Protein AF-A0A369KIK0-F1 (afdb_monomer_lite)

Sequence (502 aa):
MTINTVSIPFLTRTLTHNIELEVKSREEFASMTLRVSSTLQELWTRSKSCPERALFKHSKAMSTLLVFPKNIRIDLSTGKMTNGRLVLVMGHKILSIGFVPFVEEEGIELLQNNFRVIQFHHHRLDSILPIERKGVCEIGKSLFGCPFDAEIKRERGKAVLVNLSLLLLFDCKYSSLALLCYHGPIPPALAVPTLYIKPKSLPIQLEESSPFVEIPHLKDRQLGIMKIPCISYEGFKQKLHVSEIFKDSFVKGKGHLHRANCTSWEDNCLFVFPRDCSVSSQEPFKGGQLFFIQGPHQIEIGFIPERGKQKANREEVYSFHRSFLDSANVVNRFIPIDRCSRLSLGLSTKVCSSPGSGPHLSEVSLFLLSSSKTDFFGLFCKAGEYGLTSMDPLSPGEGCSTSNRLHAFRETEQEEPPKKKVRTEEESAGTSKAVRDEPCPFSAQFVSMRDHSYCSTRHLDTVQTGESTLLSCTSETEEERRAIAVRGLLGLAKQPSQDPSS

Structure (mmCIF, N/CA/C/O backbone):
data_AF-A0A369KIK0-F1
#
_entry.id   AF-A0A369KIK0-F1
#
loop_
_atom_site.group_PDB
_atom_site.id
_atom_site.type_symbol
_atom_site.label_atom_id
_atom_site.label_alt_id
_atom_site.label_comp_id
_atom_site.label_asym_id
_atom_site.label_entity_id
_atom_site.label_seq_id
_atom_site.pdbx_PDB_ins_code
_atom_site.Cartn_x
_atom_site.Cartn_y
_atom_site.Cartn_z
_atom_site.occupancy
_atom_site.B_iso_or_equiv
_atom_site.auth_seq_id
_atom_site.auth_comp_id
_atom_site.auth_asym_id
_atom_site.auth_atom_id
_atom_site.pdbx_PDB_model_num
ATOM 1 N N . MET A 1 1 ? -32.764 5.991 29.733 1.00 49.91 1 MET A N 1
ATOM 2 C CA . MET A 1 1 ? -32.579 4.848 28.808 1.00 49.91 1 MET A CA 1
ATOM 3 C C . MET A 1 1 ? -31.090 4.635 28.618 1.00 49.91 1 MET A C 1
ATOM 5 O O . MET A 1 1 ? -30.411 5.600 28.293 1.00 49.91 1 MET A O 1
ATOM 9 N N . THR A 1 2 ? -30.588 3.427 28.861 1.00 67.06 2 THR A N 1
ATOM 10 C CA . THR A 1 2 ? -29.176 3.071 28.663 1.00 67.06 2 THR A CA 1
ATOM 11 C C . THR A 1 2 ? -28.913 2.789 27.186 1.00 67.06 2 THR A C 1
ATOM 13 O O . THR A 1 2 ? -29.712 2.136 26.514 1.00 67.06 2 THR A O 1
ATOM 16 N N . ILE A 1 3 ? -27.825 3.341 26.656 1.00 79.31 3 ILE A N 1
ATOM 17 C CA . ILE A 1 3 ? -27.350 3.018 25.313 1.00 79.31 3 ILE A CA 1
ATOM 18 C C . ILE A 1 3 ? -26.517 1.747 25.434 1.00 79.31 3 ILE A C 1
ATOM 20 O O . ILE A 1 3 ? -25.510 1.756 26.133 1.00 79.31 3 ILE A O 1
ATOM 24 N N . ASN A 1 4 ? -26.951 0.673 24.775 1.00 87.25 4 ASN A N 1
ATOM 25 C CA . ASN A 1 4 ? -26.327 -0.644 24.921 1.00 87.25 4 ASN A CA 1
ATOM 26 C C . ASN A 1 4 ? -25.404 -0.998 23.747 1.00 87.25 4 ASN A C 1
ATOM 28 O O . ASN A 1 4 ? -24.482 -1.789 23.927 1.00 87.25 4 ASN A O 1
ATOM 32 N N . THR A 1 5 ? -25.636 -0.427 22.560 1.00 91.94 5 THR A N 1
ATOM 33 C CA . THR A 1 5 ? -24.780 -0.625 21.384 1.00 91.94 5 THR A CA 1
ATOM 34 C C . THR A 1 5 ? -24.610 0.658 20.578 1.00 91.94 5 THR A C 1
ATOM 36 O O . THR A 1 5 ? -25.446 1.561 20.652 1.00 91.94 5 THR A O 1
ATOM 39 N N . VAL A 1 6 ? -23.521 0.726 19.813 1.00 92.94 6 VAL A N 1
ATOM 40 C CA . VAL A 1 6 ? -23.244 1.750 18.802 1.00 92.94 6 VAL A CA 1
ATOM 41 C C . VAL A 1 6 ? -22.812 1.054 17.513 1.00 92.94 6 VAL A C 1
ATOM 43 O O . VAL A 1 6 ? -21.818 0.329 17.503 1.00 92.94 6 VAL A O 1
ATOM 46 N N . SER A 1 7 ? -23.519 1.319 16.417 1.00 91.56 7 SER A N 1
ATOM 47 C CA . SER A 1 7 ? -23.140 0.842 15.086 1.00 91.56 7 SER A CA 1
ATOM 48 C C . SER A 1 7 ? -21.945 1.634 14.564 1.00 91.56 7 SER A C 1
ATOM 50 O O . SER A 1 7 ? -22.016 2.861 14.470 1.00 91.56 7 SER A O 1
ATOM 52 N N . ILE A 1 8 ? -20.885 0.948 14.140 1.00 94.00 8 ILE A N 1
ATOM 53 C CA . ILE A 1 8 ? -19.759 1.560 13.425 1.00 94.00 8 ILE A CA 1
ATOM 54 C C . ILE A 1 8 ? -19.568 0.899 12.057 1.00 94.00 8 ILE A C 1
ATOM 56 O O . ILE A 1 8 ? -19.853 -0.295 11.915 1.00 94.00 8 ILE A O 1
ATOM 60 N N . PRO A 1 9 ? -19.063 1.623 11.047 1.00 93.19 9 PRO A N 1
ATOM 61 C CA . PRO A 1 9 ? -18.792 1.019 9.759 1.00 93.19 9 PRO A CA 1
ATOM 62 C C . PRO A 1 9 ? -17.594 0.069 9.841 1.00 93.19 9 PRO A C 1
ATOM 64 O O . PRO A 1 9 ? -16.609 0.312 10.546 1.00 93.19 9 PRO A O 1
ATOM 67 N N . PHE A 1 10 ? -17.684 -1.008 9.073 1.00 93.81 10 PHE A N 1
ATOM 68 C CA . PHE A 1 10 ? -16.648 -2.001 8.866 1.00 93.81 10 PHE A CA 1
ATOM 69 C C . PHE A 1 10 ? -16.353 -2.111 7.374 1.00 93.81 10 PHE A C 1
ATOM 71 O O . PHE A 1 10 ? -17.236 -2.407 6.572 1.00 93.81 10 PHE A O 1
ATOM 78 N N . LEU A 1 11 ? -15.107 -1.855 6.999 1.00 91.25 11 LEU A N 1
ATOM 79 C CA . LEU A 1 11 ? -14.676 -1.867 5.615 1.00 91.25 11 LEU A CA 1
ATOM 80 C C . LEU A 1 11 ? -13.665 -2.974 5.390 1.00 91.25 11 LEU A C 1
ATOM 82 O O . LEU A 1 11 ? -12.638 -3.073 6.065 1.00 91.25 11 LEU A O 1
ATOM 86 N N . THR A 1 12 ? -13.956 -3.763 4.370 1.00 87.06 12 THR A N 1
ATOM 87 C CA . THR A 1 12 ? -12.942 -4.535 3.670 1.00 87.06 12 THR A CA 1
ATOM 88 C C . THR A 1 12 ? -12.456 -3.724 2.468 1.00 87.06 12 THR A C 1
ATOM 90 O O . THR A 1 12 ? -12.896 -2.596 2.225 1.00 87.06 12 THR A O 1
ATOM 93 N N . ARG A 1 13 ? -11.570 -4.313 1.662 1.00 78.81 13 ARG A N 1
ATOM 94 C CA . ARG A 1 13 ? -11.098 -3.675 0.433 1.00 78.81 13 ARG A CA 1
ATOM 95 C C . ARG A 1 13 ? -12.228 -3.354 -0.556 1.00 78.81 13 ARG A C 1
ATOM 97 O O . ARG A 1 13 ? -12.106 -2.360 -1.261 1.00 78.81 13 ARG A O 1
ATOM 104 N N . THR A 1 14 ? -13.269 -4.184 -0.616 1.00 77.38 14 THR A N 1
ATOM 105 C CA . THR A 1 14 ? -14.314 -4.148 -1.659 1.00 77.38 14 THR A CA 1
ATOM 106 C C . THR A 1 14 ? -15.740 -4.088 -1.115 1.00 77.38 14 THR A C 1
ATOM 108 O O . THR A 1 14 ? -16.664 -3.823 -1.874 1.00 77.38 14 THR A O 1
ATOM 111 N N . LEU A 1 15 ? -15.940 -4.353 0.177 1.00 83.12 15 LEU A N 1
ATOM 112 C CA . LEU A 1 15 ? -17.257 -4.424 0.808 1.00 83.12 15 LEU A CA 1
ATOM 113 C C . LEU A 1 15 ? -17.344 -3.490 2.005 1.00 83.12 15 LEU A C 1
ATOM 115 O O . LEU A 1 15 ? -16.385 -3.345 2.772 1.00 83.12 15 LEU A O 1
ATOM 119 N N . THR A 1 16 ? -18.535 -2.931 2.185 1.00 87.50 16 THR A N 1
ATOM 120 C CA . THR A 1 16 ? -18.914 -2.121 3.335 1.00 87.50 16 THR A CA 1
ATOM 121 C C . THR A 1 16 ? -19.981 -2.848 4.148 1.00 87.50 16 THR A C 1
ATOM 123 O O . THR A 1 16 ? -20.986 -3.330 3.630 1.00 87.50 16 THR A O 1
ATOM 126 N N . HIS A 1 17 ? -19.749 -2.933 5.449 1.00 89.62 17 HIS A N 1
ATOM 127 C CA . HIS A 1 17 ? -20.661 -3.500 6.431 1.00 89.62 17 HIS A CA 1
ATOM 128 C C . HIS A 1 17 ? -20.751 -2.556 7.631 1.00 89.62 17 HIS A C 1
ATOM 130 O O . HIS A 1 17 ? -20.036 -1.558 7.710 1.00 89.62 17 HIS A O 1
ATOM 136 N N . ASN A 1 18 ? -21.616 -2.882 8.583 1.00 89.88 18 ASN A N 1
ATOM 137 C CA . ASN A 1 18 ? -21.622 -2.263 9.902 1.00 89.88 18 ASN A CA 1
ATOM 138 C C . ASN A 1 18 ? -21.449 -3.353 10.956 1.00 89.88 18 ASN A C 1
ATOM 140 O O . ASN A 1 18 ? -21.902 -4.481 10.758 1.00 89.88 18 ASN A O 1
ATOM 144 N N . ILE A 1 19 ? -20.811 -3.006 12.069 1.00 91.50 19 ILE A N 1
ATOM 145 C CA . ILE A 1 19 ? -20.745 -3.850 13.260 1.00 91.50 19 ILE A CA 1
ATOM 146 C C . ILE A 1 19 ? -21.298 -3.086 14.460 1.00 91.50 19 ILE A C 1
ATOM 148 O O . ILE A 1 19 ? -21.129 -1.872 14.574 1.00 91.50 19 ILE A O 1
ATOM 152 N N . GLU A 1 20 ? -21.947 -3.804 15.367 1.00 91.62 20 GLU A N 1
ATOM 153 C CA . GLU A 1 20 ? -22.474 -3.240 16.608 1.00 91.62 20 GLU A CA 1
ATOM 154 C C . GLU A 1 20 ? -21.428 -3.385 17.715 1.00 91.62 20 GLU A C 1
ATOM 156 O O . GLU A 1 20 ? -21.073 -4.497 18.112 1.00 91.62 20 GLU A O 1
ATOM 161 N N . LEU A 1 21 ? -20.930 -2.261 18.228 1.00 93.69 21 LEU A N 1
ATOM 162 C CA . LEU A 1 21 ? -20.087 -2.242 19.418 1.00 93.69 21 LEU A CA 1
ATOM 163 C C . LEU A 1 21 ? -20.958 -2.187 20.663 1.00 93.69 21 LEU A C 1
ATOM 165 O O . LEU A 1 21 ? -21.756 -1.266 20.819 1.00 93.69 21 LEU A O 1
ATOM 169 N N . GLU A 1 22 ? -20.769 -3.132 21.578 1.00 94.00 22 GLU A N 1
ATOM 170 C CA . GLU A 1 22 ? -21.405 -3.075 22.894 1.00 94.00 22 GLU A CA 1
ATOM 171 C C . GLU A 1 22 ? -20.841 -1.917 23.721 1.00 94.00 22 GLU A C 1
ATOM 173 O O . GLU A 1 22 ? -19.636 -1.650 23.707 1.00 94.00 22 GLU A O 1
ATOM 178 N N . VAL A 1 23 ? -21.717 -1.269 24.484 1.00 94.19 23 VAL A N 1
ATOM 179 C CA . VAL A 1 23 ? -21.357 -0.278 25.496 1.00 94.19 23 VAL A CA 1
ATOM 180 C C . VAL A 1 23 ? -21.391 -0.957 26.861 1.00 94.19 23 VAL A C 1
ATOM 182 O O . VAL A 1 23 ? -22.404 -1.546 27.238 1.00 94.19 23 VAL A O 1
ATOM 185 N N . LYS A 1 24 ? -20.277 -0.898 27.590 1.00 93.12 24 LYS A N 1
ATOM 186 C CA . LYS A 1 24 ? -20.091 -1.520 28.906 1.00 93.12 24 LYS A CA 1
ATOM 187 C C . LYS A 1 24 ? -19.679 -0.492 29.941 1.00 93.12 24 LYS A C 1
ATOM 189 O O . LYS A 1 24 ? -19.000 0.482 29.610 1.00 93.12 24 LYS A O 1
ATOM 194 N N . SER A 1 25 ? -20.044 -0.716 31.199 1.00 91.56 25 SER A N 1
ATOM 195 C CA . SER A 1 25 ? -19.464 0.070 32.292 1.00 91.56 25 SER A CA 1
ATOM 196 C C . SER A 1 25 ? -17.981 -0.277 32.482 1.00 91.56 25 SER A C 1
ATOM 198 O O . SER A 1 25 ? -17.496 -1.321 32.024 1.00 91.56 25 SER A O 1
ATOM 200 N N . ARG A 1 26 ? -17.232 0.590 33.171 1.00 87.94 26 ARG A N 1
ATOM 201 C CA . ARG A 1 26 ? -15.827 0.317 33.515 1.00 87.94 26 ARG A CA 1
ATOM 202 C C . ARG A 1 26 ? -15.690 -0.954 34.361 1.00 87.94 26 ARG A C 1
ATOM 204 O O . ARG A 1 26 ? -14.756 -1.725 34.148 1.00 87.94 26 ARG A O 1
ATOM 211 N N . GLU A 1 27 ? -16.633 -1.198 35.266 1.00 86.12 27 GLU A N 1
ATOM 212 C CA . GLU A 1 27 ? -16.701 -2.390 36.119 1.00 86.12 27 GLU A CA 1
ATOM 213 C C . GLU A 1 27 ? -16.994 -3.649 35.294 1.00 86.12 27 GLU A C 1
ATOM 215 O O . GLU A 1 27 ? -16.306 -4.662 35.437 1.00 86.12 27 GLU A O 1
ATOM 220 N N . GLU A 1 28 ? -17.956 -3.576 34.371 1.00 88.56 28 GLU A N 1
ATOM 221 C CA . GLU A 1 28 ? -18.266 -4.679 33.461 1.00 88.56 28 GLU A CA 1
ATOM 222 C C . GLU A 1 28 ? -17.051 -5.032 32.598 1.00 88.56 28 GLU A C 1
ATOM 224 O O . GLU A 1 28 ? -16.651 -6.196 32.548 1.00 88.56 28 GLU A O 1
ATOM 229 N N . PHE A 1 29 ? -16.387 -4.042 31.993 1.00 88.25 29 PHE A N 1
ATOM 230 C CA . PHE A 1 29 ? -15.155 -4.269 31.234 1.00 88.25 29 PHE A CA 1
ATOM 231 C C . PHE A 1 29 ? -14.058 -4.901 32.102 1.00 88.25 29 PHE A C 1
ATOM 233 O O . PHE A 1 29 ? -13.392 -5.857 31.686 1.00 88.25 29 PHE A O 1
ATOM 240 N N . ALA A 1 30 ? -13.897 -4.437 33.344 1.00 83.31 30 ALA A N 1
ATOM 241 C CA . ALA A 1 30 ? -12.964 -5.019 34.306 1.00 83.31 30 ALA A CA 1
ATOM 242 C C . ALA A 1 30 ? -13.297 -6.485 34.662 1.00 83.31 30 ALA A C 1
ATOM 244 O O . ALA A 1 30 ? -12.380 -7.249 34.961 1.00 83.31 30 ALA A O 1
ATOM 245 N N . SER A 1 31 ? -14.547 -6.927 34.505 1.00 79.94 31 SER A N 1
ATOM 246 C CA . SER A 1 31 ? -14.978 -8.320 34.722 1.00 79.94 31 SER A CA 1
ATOM 247 C C . SER A 1 31 ? -14.889 -9.237 33.486 1.00 79.94 31 SER A C 1
ATOM 249 O O . SER A 1 31 ? -14.905 -10.456 33.616 1.00 79.94 31 SER A O 1
ATOM 251 N N . MET A 1 32 ? -14.728 -8.696 32.272 1.00 78.81 32 MET A N 1
ATOM 252 C CA . MET A 1 32 ? -14.824 -9.475 31.019 1.00 78.81 32 MET A CA 1
ATOM 253 C C . MET A 1 32 ? -13.718 -10.514 30.758 1.00 78.81 32 MET A C 1
ATOM 255 O O . MET A 1 32 ? -13.810 -11.250 29.783 1.00 78.81 32 MET A O 1
ATOM 259 N N . THR A 1 33 ? -12.680 -10.595 31.589 1.00 65.31 33 THR A N 1
ATOM 260 C CA . THR A 1 33 ? -11.639 -11.635 31.467 1.00 65.31 33 THR A CA 1
ATOM 261 C C . THR A 1 33 ? -11.926 -12.871 32.303 1.00 65.31 33 THR A C 1
ATOM 263 O O . THR A 1 33 ? -11.074 -13.741 32.337 1.00 65.31 33 THR A O 1
ATOM 266 N N . LEU A 1 34 ? -13.066 -12.964 32.998 1.00 56.34 34 LEU A N 1
ATOM 267 C CA . LEU A 1 34 ? -13.237 -13.954 34.057 1.00 56.34 34 LEU A CA 1
ATOM 268 C C . LEU A 1 34 ? -13.628 -15.376 33.575 1.00 56.34 34 LEU A C 1
ATOM 270 O O . LEU A 1 34 ? -14.801 -15.728 33.688 1.00 56.34 34 LEU A O 1
ATOM 274 N N . ARG A 1 35 ? -12.679 -16.208 33.107 1.00 51.81 35 ARG A N 1
ATOM 275 C CA . ARG A 1 35 ? -12.757 -17.695 33.051 1.00 51.81 35 ARG A CA 1
ATOM 276 C C . ARG A 1 35 ? -11.375 -18.331 33.331 1.00 51.81 35 ARG A C 1
ATOM 278 O O . ARG A 1 35 ? -10.354 -17.779 32.954 1.00 51.81 35 ARG A O 1
ATOM 285 N N . VAL A 1 36 ? -11.311 -19.388 34.149 1.00 45.56 36 VAL A N 1
ATOM 286 C CA . VAL A 1 36 ? -10.070 -19.785 34.860 1.00 45.56 36 VAL A CA 1
ATOM 287 C C . VAL A 1 36 ? -9.478 -21.097 34.339 1.00 45.56 36 VAL A C 1
ATOM 289 O O . VAL A 1 36 ? -10.150 -22.125 34.372 1.00 45.56 36 VAL A O 1
ATOM 292 N N . SER A 1 37 ? -8.174 -21.071 34.027 1.00 45.06 37 SER A N 1
ATOM 293 C CA . SER A 1 37 ? -7.235 -22.175 34.288 1.00 45.06 37 SER A CA 1
ATOM 294 C C . SER A 1 37 ? -6.254 -21.758 35.400 1.00 45.06 37 SER A C 1
ATOM 296 O O . SER A 1 37 ? -5.962 -20.569 35.564 1.00 45.06 37 SER A O 1
ATOM 298 N N . SER A 1 38 ? -5.756 -22.712 36.194 1.00 48.09 38 SER A N 1
ATOM 299 C CA . SER A 1 38 ? -4.917 -22.457 37.382 1.00 48.09 38 SER A CA 1
ATOM 300 C C . SER A 1 38 ? -3.584 -21.758 37.070 1.00 48.09 38 SER A C 1
ATOM 302 O O . SER A 1 38 ? -3.065 -21.026 37.908 1.00 48.09 38 SER A O 1
ATOM 304 N N . THR A 1 39 ? -3.062 -21.895 35.850 1.00 50.94 39 THR A N 1
ATOM 305 C CA . THR A 1 39 ? -1.814 -21.258 35.391 1.00 50.94 39 THR A CA 1
ATOM 306 C C . THR A 1 39 ? -1.990 -19.777 35.015 1.00 50.94 39 THR A C 1
ATOM 308 O O . THR A 1 39 ? -1.031 -19.010 35.042 1.00 50.94 39 THR A O 1
ATOM 311 N N . LEU A 1 40 ? -3.214 -19.339 34.691 1.00 50.88 40 LEU A N 1
ATOM 312 C CA . LEU A 1 40 ? -3.543 -17.951 34.315 1.00 50.88 40 LEU A CA 1
ATOM 313 C C . LEU A 1 40 ? -3.875 -17.054 35.521 1.00 50.88 40 LEU A C 1
ATOM 315 O O . LEU A 1 40 ? -3.997 -15.834 35.380 1.00 50.88 40 LEU A O 1
ATOM 319 N N . GLN A 1 41 ? -3.994 -17.638 36.715 1.00 48.00 41 GLN A N 1
ATOM 320 C CA . GLN A 1 41 ? -4.436 -16.951 37.928 1.00 48.00 41 GLN A CA 1
ATOM 321 C C . GLN A 1 41 ? -3.425 -15.895 38.429 1.00 48.00 41 GLN A C 1
ATOM 323 O O . GLN A 1 41 ? -3.838 -14.850 38.934 1.00 48.00 41 GLN A O 1
ATOM 328 N N . GLU A 1 42 ? -2.118 -16.095 38.212 1.00 48.31 42 GLU A N 1
ATOM 329 C CA . GLU A 1 42 ? -1.065 -15.111 38.541 1.00 48.31 42 GLU A CA 1
ATOM 330 C C . GLU A 1 42 ? -0.985 -13.940 37.542 1.00 48.31 42 GLU A C 1
ATOM 332 O O . GLU A 1 42 ? -0.738 -12.792 37.924 1.00 48.31 42 GLU A O 1
ATOM 337 N N . LEU A 1 43 ? -1.252 -14.190 36.254 1.00 48.41 43 LEU A N 1
ATOM 338 C CA . LEU A 1 43 ? -1.410 -13.135 35.239 1.00 48.41 43 LEU A CA 1
ATOM 339 C C . LEU A 1 43 ? -2.648 -12.270 35.528 1.00 48.41 43 LEU A C 1
ATOM 341 O O . LEU A 1 43 ? -2.680 -11.068 35.248 1.00 48.41 43 LEU A O 1
ATOM 345 N N . TRP A 1 44 ? -3.661 -12.863 36.151 1.00 45.41 44 TRP A N 1
ATOM 346 C CA . TRP A 1 44 ? -4.927 -12.221 36.467 1.00 45.41 44 TRP A CA 1
ATOM 347 C C . TRP A 1 44 ? -4.886 -11.215 37.608 1.00 45.41 44 TRP A C 1
ATOM 349 O O . TRP A 1 44 ? -5.567 -10.188 37.519 1.00 45.41 44 TRP A O 1
ATOM 359 N N . THR A 1 45 ? -4.088 -11.453 38.648 1.00 48.00 45 THR A N 1
ATOM 360 C CA . THR A 1 45 ? -3.876 -10.479 39.731 1.00 48.00 45 THR A CA 1
ATOM 361 C C . THR A 1 45 ? -3.289 -9.174 39.192 1.00 48.00 45 THR A C 1
ATOM 363 O O . THR A 1 45 ? -3.650 -8.105 39.678 1.00 48.00 45 THR A O 1
ATOM 366 N N . ARG A 1 46 ? -2.491 -9.236 38.114 1.00 45.88 46 ARG A N 1
ATOM 367 C CA . ARG A 1 46 ? -2.020 -8.060 37.357 1.00 45.88 46 ARG A CA 1
ATOM 368 C C . ARG A 1 46 ? -3.084 -7.467 36.415 1.00 45.88 46 ARG A C 1
ATOM 370 O O . ARG A 1 46 ? -3.040 -6.277 36.125 1.00 45.88 46 ARG A O 1
ATOM 377 N N . SER A 1 47 ? -4.060 -8.262 35.965 1.00 49.00 47 SER A N 1
ATOM 378 C CA . SER A 1 47 ? -5.090 -7.863 34.984 1.00 49.00 47 SER A CA 1
ATOM 379 C C . SER A 1 47 ? -6.258 -7.037 35.549 1.00 49.00 47 SER A C 1
ATOM 381 O O . SER A 1 47 ? -6.956 -6.373 34.779 1.00 49.00 47 SER A O 1
ATOM 383 N N . LYS A 1 48 ? -6.482 -7.052 36.877 1.00 52.44 48 LYS A N 1
ATOM 384 C CA . LYS A 1 48 ? -7.541 -6.245 37.524 1.00 52.44 48 LYS A CA 1
ATOM 385 C C . LYS A 1 48 ? -7.342 -4.742 37.301 1.00 52.44 48 LYS A C 1
ATOM 387 O O . LYS A 1 48 ? -8.318 -4.005 37.199 1.00 52.44 48 LYS A O 1
ATOM 392 N N . SER A 1 49 ? -6.093 -4.297 37.174 1.00 57.69 49 SER A N 1
ATOM 393 C CA . SER A 1 49 ? -5.726 -2.944 36.766 1.00 57.69 49 SER A CA 1
ATOM 394 C C . SER A 1 49 ? -5.290 -2.950 35.298 1.00 57.69 49 SER A C 1
ATOM 396 O O . SER A 1 49 ? -4.155 -3.294 34.982 1.00 57.69 49 SER A O 1
ATOM 398 N N . CYS A 1 50 ? -6.178 -2.571 34.380 1.00 70.94 50 CYS A N 1
ATOM 399 C CA . CYS A 1 50 ? -5.785 -2.257 33.006 1.00 70.94 50 CYS A CA 1
ATOM 400 C C . CYS A 1 50 ? -5.385 -0.771 32.951 1.00 70.94 50 CYS A C 1
ATOM 402 O O . CYS A 1 50 ? -6.270 0.076 33.119 1.00 70.94 50 CYS A O 1
ATOM 404 N N . PRO A 1 51 ? -4.093 -0.421 32.776 1.00 75.19 51 PRO A N 1
ATOM 405 C CA . PRO A 1 51 ? -3.696 0.974 32.671 1.00 75.19 51 PRO A CA 1
ATOM 406 C C . PRO A 1 51 ? -4.305 1.577 31.407 1.00 75.19 51 PRO A C 1
ATOM 408 O O . PRO A 1 51 ? -4.150 1.060 30.297 1.00 75.19 51 PRO A O 1
ATOM 411 N N . GLU A 1 52 ? -5.016 2.678 31.594 1.00 85.50 52 GLU A N 1
ATOM 412 C CA . GLU A 1 52 ? -5.638 3.417 30.510 1.00 85.50 52 GLU A CA 1
ATOM 413 C C . GLU A 1 52 ? -4.564 4.171 29.721 1.00 85.50 52 GLU A C 1
ATOM 415 O O . GLU A 1 52 ? -3.769 4.924 30.283 1.00 85.50 52 GLU A O 1
ATOM 420 N N . ARG A 1 53 ? -4.519 3.952 28.405 1.00 90.44 53 ARG A N 1
ATOM 421 C CA . ARG A 1 53 ? -3.603 4.653 27.497 1.00 90.44 53 ARG A CA 1
ATOM 422 C C . ARG A 1 53 ? -4.365 5.749 26.767 1.00 90.44 53 ARG A C 1
ATOM 424 O O . ARG A 1 53 ? -5.469 5.506 26.300 1.00 90.44 53 ARG A O 1
ATOM 431 N N . ALA A 1 54 ? -3.782 6.929 26.587 1.00 89.88 54 ALA A N 1
ATOM 432 C CA . ALA A 1 54 ? -4.416 7.956 25.762 1.00 89.88 54 ALA A CA 1
ATOM 433 C C . ALA A 1 54 ? -4.602 7.450 24.318 1.00 89.88 54 ALA A C 1
ATOM 435 O O . ALA A 1 54 ? -3.655 6.925 23.712 1.00 89.88 54 ALA A O 1
ATOM 436 N N . LEU A 1 55 ? -5.805 7.615 23.754 1.00 91.75 55 LEU A N 1
ATOM 437 C CA . LEU A 1 55 ? -6.088 7.244 22.367 1.00 91.75 55 LEU A CA 1
ATOM 438 C C . LEU A 1 55 ? -5.273 8.093 21.392 1.00 91.75 55 LEU A C 1
ATOM 440 O O . LEU A 1 55 ? -4.712 7.534 20.461 1.00 91.75 55 LEU A O 1
ATOM 444 N N . PHE A 1 56 ? -5.084 9.379 21.677 1.00 90.00 56 PHE A N 1
ATOM 445 C CA . PHE A 1 56 ? -4.227 10.292 20.919 1.00 90.00 56 PHE A CA 1
ATOM 446 C C . PHE A 1 56 ? -3.063 10.731 21.817 1.00 90.00 56 PHE A C 1
ATOM 448 O O . PHE A 1 56 ? -3.299 11.321 22.868 1.00 90.00 56 PHE A O 1
ATOM 455 N N . LYS A 1 57 ? -1.803 10.412 21.466 1.00 75.56 57 LYS A N 1
ATOM 456 C CA . LYS A 1 57 ? -0.653 10.802 22.319 1.00 75.56 57 LYS A CA 1
ATOM 457 C C . LYS A 1 57 ? -0.407 12.308 22.337 1.00 75.56 57 LYS A C 1
ATOM 459 O O . LYS A 1 57 ? 0.089 12.838 23.326 1.00 75.56 57 LYS A O 1
ATOM 464 N N . HIS A 1 58 ? -0.724 12.984 21.238 1.00 72.88 58 HIS A N 1
ATOM 465 C CA . HIS A 1 58 ? -0.541 14.420 21.080 1.00 72.88 58 HIS A CA 1
ATOM 466 C C . HIS A 1 58 ? -1.906 15.087 20.965 1.00 72.88 58 HIS A C 1
ATOM 468 O O . HIS A 1 58 ? -2.743 14.627 20.194 1.00 72.88 58 HIS A O 1
ATOM 474 N N . SER A 1 59 ? -2.111 16.207 21.660 1.00 65.06 59 SER A N 1
ATOM 475 C CA . SER A 1 59 ? -3.378 16.957 21.639 1.00 65.06 59 SER A CA 1
ATOM 476 C C . SER A 1 59 ? -3.796 17.447 20.245 1.00 65.06 59 SER A C 1
ATOM 478 O O . SER A 1 59 ? -4.962 17.747 20.031 1.00 65.06 59 SER A O 1
ATOM 480 N N . LYS A 1 60 ? -2.856 17.516 19.291 1.00 69.69 60 LYS A N 1
ATOM 481 C CA . LYS A 1 60 ? -3.108 17.879 17.886 1.00 69.69 60 LYS A CA 1
ATOM 482 C C . LYS A 1 60 ? -3.322 16.677 16.956 1.00 69.69 60 LYS A C 1
ATOM 484 O O . LYS A 1 60 ? -3.604 16.876 15.778 1.00 69.69 60 LYS A O 1
ATOM 489 N N . ALA A 1 61 ? -3.119 15.446 17.428 1.00 74.12 61 ALA A N 1
ATOM 490 C CA . ALA A 1 61 ? -3.281 14.267 16.586 1.00 74.12 61 ALA A CA 1
ATOM 491 C C . ALA A 1 61 ? -4.771 14.015 16.331 1.00 74.12 61 ALA A C 1
ATOM 493 O O . ALA A 1 61 ? -5.529 13.777 17.263 1.00 74.12 61 ALA A O 1
ATOM 494 N N . MET A 1 62 ? -5.166 14.041 15.058 1.00 86.81 62 MET A N 1
ATOM 495 C CA . MET A 1 62 ? -6.559 13.840 14.644 1.00 86.81 62 MET A CA 1
ATOM 496 C C . MET A 1 62 ? -6.899 12.373 14.390 1.00 86.81 62 MET A C 1
ATOM 498 O O . MET A 1 62 ? -8.070 12.026 14.310 1.00 86.81 62 MET A O 1
ATOM 502 N N . SER A 1 63 ? -5.902 11.493 14.245 1.00 94.38 63 SER A N 1
ATOM 503 C CA . SER A 1 63 ? -6.148 10.096 13.889 1.00 94.38 63 SER A CA 1
ATOM 504 C C . SER A 1 63 ? -5.221 9.113 14.601 1.00 94.38 63 SER A C 1
ATOM 506 O O . SER A 1 63 ? -4.037 9.375 14.828 1.00 94.38 63 SER A O 1
ATOM 508 N N . THR A 1 64 ? -5.774 7.965 14.982 1.00 95.88 64 THR A N 1
ATOM 509 C CA . THR A 1 64 ? -5.046 6.829 15.549 1.00 95.88 64 THR A CA 1
ATOM 510 C C . THR A 1 64 ? -5.608 5.531 14.993 1.00 95.88 64 THR A C 1
ATOM 512 O O . THR A 1 64 ? -6.815 5.367 14.865 1.00 95.88 64 THR A O 1
ATOM 515 N N . LEU A 1 65 ? -4.731 4.587 14.687 1.00 96.31 65 LEU A N 1
ATOM 516 C CA . LEU A 1 65 ? -5.064 3.256 14.222 1.00 96.31 65 LEU A CA 1
ATOM 517 C C . LEU A 1 65 ? -4.681 2.233 15.295 1.00 96.31 65 LEU A C 1
ATOM 519 O O . LEU A 1 65 ? -3.498 2.042 15.587 1.00 96.31 65 LEU A O 1
ATOM 523 N N . LEU A 1 66 ? -5.683 1.572 15.870 1.00 97.31 66 LEU A N 1
ATOM 524 C CA . LEU A 1 66 ? -5.495 0.464 16.804 1.00 97.31 66 LEU A CA 1
ATOM 525 C C . LEU A 1 66 ? -5.431 -0.841 16.008 1.00 97.31 66 LEU A C 1
ATOM 527 O O . LEU A 1 66 ? -6.455 -1.316 15.527 1.00 97.31 66 LEU A O 1
ATOM 531 N N . VAL A 1 67 ? -4.240 -1.408 15.840 1.00 96.81 67 VAL A N 1
ATOM 532 C CA . VAL A 1 67 ? -4.035 -2.655 15.090 1.00 96.81 67 VAL A CA 1
ATOM 533 C C . VAL A 1 67 ? -4.210 -3.839 16.036 1.00 96.81 67 VAL A C 1
ATOM 535 O O . VAL A 1 67 ? -3.569 -3.887 17.089 1.00 96.81 67 VAL A O 1
ATOM 538 N N . PHE A 1 68 ? -5.078 -4.785 15.681 1.00 95.38 68 PHE A N 1
ATOM 539 C CA . PHE A 1 68 ? -5.354 -5.972 16.492 1.00 95.38 68 PHE A CA 1
ATOM 540 C C . PHE A 1 68 ? -4.308 -7.076 16.251 1.00 95.38 68 PHE A C 1
ATOM 542 O O . PHE A 1 68 ? -3.690 -7.106 15.182 1.00 95.38 68 PHE A O 1
ATOM 549 N N . PRO A 1 69 ? -4.094 -7.984 17.225 1.00 92.56 69 PRO A N 1
ATOM 550 C CA . PRO A 1 69 ? -3.263 -9.171 17.027 1.00 92.56 69 PRO A CA 1
ATOM 551 C C . PRO A 1 69 ? -3.730 -10.013 15.828 1.00 92.56 69 PRO A C 1
ATOM 553 O O . PRO A 1 69 ? -4.883 -9.922 15.394 1.00 92.56 69 PRO A O 1
ATOM 556 N N . LYS A 1 70 ? -2.855 -10.882 15.300 1.00 90.50 70 LYS A N 1
ATOM 557 C CA . LYS A 1 70 ? -3.285 -11.879 14.296 1.00 90.50 70 LYS A CA 1
ATOM 558 C C . LYS A 1 70 ? -4.405 -12.740 14.838 1.00 90.50 70 LYS A C 1
ATOM 560 O O . LYS A 1 70 ? -4.502 -12.939 16.040 1.00 90.50 70 LYS A O 1
ATOM 565 N N . ASN A 1 71 ? -5.136 -13.351 13.913 1.00 88.56 71 ASN A N 1
ATOM 566 C CA . ASN A 1 71 ? -6.173 -14.341 14.188 1.00 88.56 71 ASN A CA 1
ATOM 567 C C . ASN A 1 71 ? -7.422 -13.765 14.869 1.00 88.56 71 ASN A C 1
ATOM 569 O O . ASN A 1 71 ? -8.420 -14.472 14.958 1.00 88.56 71 ASN A O 1
ATOM 573 N N . ILE A 1 72 ? -7.438 -12.472 15.207 1.00 90.62 72 ILE A N 1
ATOM 574 C CA . ILE A 1 72 ? -8.682 -11.730 15.411 1.00 90.62 72 ILE A CA 1
ATOM 575 C C . ILE A 1 72 ? -9.367 -11.573 14.052 1.00 90.62 72 ILE A C 1
ATOM 577 O O . ILE A 1 72 ? -8.778 -11.039 13.108 1.00 90.62 72 ILE A O 1
ATOM 581 N N . ARG A 1 73 ? -10.605 -12.056 13.936 1.00 88.19 73 ARG A N 1
ATOM 582 C CA . ARG A 1 73 ? -11.396 -11.999 12.695 1.00 88.19 73 ARG A CA 1
ATOM 583 C C . ARG A 1 73 ? -12.811 -11.526 12.981 1.00 88.19 73 ARG A C 1
ATOM 585 O O . ARG A 1 73 ? -13.275 -11.617 14.114 1.00 88.19 73 ARG A O 1
ATOM 592 N N . ILE A 1 74 ? -13.502 -11.073 11.942 1.00 88.31 74 ILE A N 1
ATOM 593 C CA . ILE A 1 74 ? -14.946 -10.844 11.978 1.00 88.31 74 ILE A CA 1
ATOM 594 C C . ILE A 1 74 ? -15.619 -11.906 11.134 1.00 88.31 74 ILE A C 1
ATOM 596 O O . ILE A 1 74 ? -15.251 -12.109 9.978 1.00 88.31 74 ILE A O 1
ATOM 600 N N . ASP A 1 75 ? -16.625 -12.544 11.710 1.00 84.88 75 ASP A N 1
ATOM 601 C CA . ASP A 1 75 ? -17.599 -13.293 10.939 1.00 84.88 75 ASP A CA 1
ATOM 602 C C . ASP A 1 75 ? -18.550 -12.299 10.257 1.00 84.88 75 ASP A C 1
ATOM 604 O O . ASP A 1 75 ? -19.325 -11.605 10.914 1.00 84.88 75 ASP A O 1
ATOM 608 N N . LEU A 1 76 ? -18.466 -12.214 8.928 1.00 78.50 76 LEU A N 1
ATOM 609 C CA . LEU A 1 76 ? -19.265 -11.291 8.115 1.00 78.50 76 LEU A CA 1
ATOM 610 C C . LEU A 1 76 ? -20.768 -11.573 8.187 1.00 78.50 76 LEU A C 1
ATOM 612 O O . LEU A 1 76 ? -21.560 -10.661 7.966 1.00 78.50 76 LEU A O 1
ATOM 616 N N . SER A 1 77 ? -21.162 -12.813 8.483 1.00 80.56 77 SER A N 1
ATOM 617 C CA . SER A 1 77 ? -22.573 -13.198 8.557 1.00 80.56 77 SER A CA 1
ATOM 618 C C . SER A 1 77 ? -23.226 -12.727 9.855 1.00 80.56 77 SER A C 1
ATOM 620 O O . SER A 1 77 ? -24.381 -12.305 9.855 1.00 80.56 77 SER A O 1
ATOM 622 N N . THR A 1 78 ? -22.474 -12.744 10.958 1.00 81.81 78 THR A N 1
ATOM 623 C CA . THR A 1 78 ? -22.972 -12.367 12.288 1.00 81.81 78 THR A CA 1
ATOM 624 C C . THR A 1 78 ? -22.512 -10.983 12.743 1.00 81.81 78 THR A C 1
ATOM 626 O O . THR A 1 78 ? -23.028 -10.465 13.732 1.00 81.81 78 THR A O 1
ATOM 629 N N . GLY A 1 79 ? -21.526 -10.388 12.065 1.00 77.56 79 GLY A N 1
ATOM 630 C CA . GLY A 1 79 ? -20.863 -9.147 12.471 1.00 77.56 79 GLY A CA 1
ATOM 631 C C . GLY A 1 79 ? -20.041 -9.280 13.757 1.00 77.56 79 GLY A C 1
ATOM 632 O O . GLY A 1 79 ? -19.584 -8.272 14.298 1.00 77.56 79 GLY A O 1
ATOM 633 N N . LYS A 1 80 ? -19.861 -10.502 14.279 1.00 85.25 80 LYS A N 1
ATOM 634 C CA . LYS A 1 80 ? -19.180 -10.746 15.553 1.00 85.25 80 LYS A CA 1
ATOM 635 C C . LYS A 1 80 ? -17.683 -10.933 15.354 1.00 85.25 80 LYS A C 1
ATOM 637 O O . LYS A 1 80 ? -17.230 -11.588 14.417 1.00 85.25 80 LYS A O 1
ATOM 642 N N . MET A 1 81 ? -16.917 -10.372 16.285 1.00 88.75 81 MET A N 1
ATOM 643 C CA . MET A 1 81 ? -15.482 -10.603 16.381 1.00 88.75 81 MET A CA 1
ATOM 644 C C . MET A 1 81 ? -15.215 -11.963 17.041 1.00 88.75 81 MET A C 1
ATOM 646 O O . MET A 1 81 ? -15.882 -12.335 18.004 1.00 88.75 81 MET A O 1
ATOM 650 N N . THR A 1 82 ? -14.248 -12.696 16.503 1.00 87.19 82 THR A N 1
ATOM 651 C CA . THR A 1 82 ? -13.756 -13.984 17.013 1.00 87.19 82 THR A CA 1
ATOM 652 C C . THR A 1 82 ? -12.377 -13.794 17.632 1.00 87.19 82 THR A C 1
ATOM 654 O O . THR A 1 82 ? -11.650 -12.866 17.260 1.00 87.19 82 THR A O 1
ATOM 657 N N . ASN A 1 83 ? -12.027 -14.652 18.594 1.00 87.12 83 ASN A N 1
ATOM 658 C CA . ASN A 1 83 ? -10.762 -14.611 19.343 1.00 87.12 83 ASN A CA 1
ATOM 659 C C . ASN A 1 83 ? -10.514 -13.310 20.131 1.00 87.12 83 ASN A C 1
ATOM 661 O O . ASN A 1 83 ? -9.425 -13.061 20.645 1.00 87.12 83 ASN A O 1
ATOM 665 N N . GLY A 1 84 ? -11.537 -12.468 20.259 1.00 89.25 84 GLY A N 1
ATOM 666 C CA . GLY A 1 84 ? -11.513 -11.271 21.077 1.00 89.25 84 GLY A CA 1
ATOM 667 C C . GLY A 1 84 ? -12.812 -10.483 20.980 1.00 89.25 84 GLY A C 1
ATOM 668 O O . GLY A 1 84 ? -13.700 -10.789 20.184 1.00 89.25 84 GLY A O 1
ATOM 669 N N . ARG A 1 85 ? -12.913 -9.437 21.800 1.00 91.12 85 ARG A N 1
ATOM 670 C CA . ARG A 1 85 ? -14.061 -8.531 21.850 1.00 91.12 85 ARG A CA 1
ATOM 671 C C . ARG A 1 85 ? -13.610 -7.081 21.884 1.00 91.12 85 ARG A C 1
ATOM 673 O O . ARG A 1 85 ? -12.790 -6.706 22.720 1.00 91.12 85 ARG A O 1
ATOM 680 N N . LEU A 1 86 ? -14.206 -6.270 21.018 1.00 94.81 86 LEU A N 1
ATOM 681 C CA . LEU A 1 86 ? -14.082 -4.815 20.997 1.00 94.81 86 LEU A CA 1
ATOM 682 C C . LEU A 1 86 ? -15.355 -4.193 21.587 1.00 94.81 86 LEU A C 1
ATOM 684 O O . LEU A 1 86 ? -16.456 -4.559 21.180 1.00 94.81 86 LEU A O 1
ATOM 688 N N . VAL A 1 87 ? -15.209 -3.272 22.538 1.00 94.94 87 VAL A N 1
ATOM 689 C CA . VAL A 1 87 ? -16.328 -2.613 23.231 1.00 94.94 87 VAL A CA 1
ATOM 690 C C . VAL A 1 87 ? -16.042 -1.132 23.470 1.00 94.94 87 VA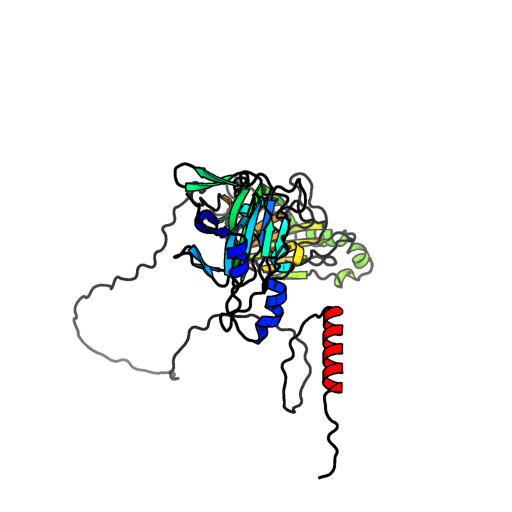L A C 1
ATOM 692 O O . VAL A 1 87 ? -14.887 -0.709 23.556 1.00 94.94 87 VAL A O 1
ATOM 695 N N . LEU A 1 88 ? -17.102 -0.345 23.622 1.00 96.00 88 LEU A N 1
ATOM 696 C CA . LEU A 1 88 ? -17.032 0.998 24.187 1.00 96.00 88 LEU A CA 1
ATOM 697 C C . LEU A 1 88 ? -17.191 0.898 25.702 1.00 96.00 88 LEU A C 1
ATOM 699 O O . LEU A 1 88 ? -18.090 0.222 26.195 1.00 96.00 88 LEU A O 1
ATOM 703 N N . VAL A 1 89 ? -16.318 1.566 26.447 1.00 94.38 89 VAL A N 1
ATOM 704 C CA . VAL A 1 89 ? -16.318 1.546 27.910 1.00 94.38 89 VAL A CA 1
ATOM 705 C C . VAL A 1 89 ? -16.713 2.927 28.412 1.00 94.38 89 VAL A C 1
ATOM 707 O O . VAL A 1 89 ? -16.026 3.907 28.132 1.00 94.38 89 VAL A O 1
ATOM 710 N N . MET A 1 90 ? -17.816 3.009 29.151 1.00 91.31 90 MET A N 1
ATOM 711 C CA . MET A 1 90 ? -18.245 4.234 29.821 1.00 91.31 90 MET A CA 1
ATOM 712 C C . MET A 1 90 ? -17.806 4.219 31.285 1.00 91.31 90 MET A C 1
ATOM 714 O O . MET A 1 90 ? -18.182 3.334 32.055 1.00 91.31 90 MET A O 1
ATOM 718 N N . GLY A 1 91 ? -17.019 5.222 31.666 1.00 84.12 91 GLY A N 1
ATOM 719 C CA . GLY A 1 91 ? -16.730 5.569 33.055 1.00 84.12 91 GLY A CA 1
ATOM 720 C C . GLY A 1 91 ? -17.394 6.888 33.458 1.00 84.12 91 GLY A C 1
ATOM 721 O O . GLY A 1 91 ? -18.160 7.484 32.699 1.00 84.12 91 GLY A O 1
ATOM 722 N N . HIS A 1 92 ? -17.075 7.390 34.654 1.00 79.62 92 HIS A N 1
ATOM 723 C CA . HIS A 1 92 ? -17.538 8.705 35.104 1.00 79.62 92 HIS A CA 1
ATOM 724 C C . HIS A 1 92 ? -17.027 9.822 34.179 1.00 79.62 92 HIS A C 1
ATOM 726 O O . HIS A 1 92 ? -15.881 10.245 34.296 1.00 79.62 92 HIS A O 1
ATOM 732 N N . LYS A 1 93 ? -17.899 10.309 33.283 1.00 74.19 93 LYS A N 1
ATOM 733 C CA . LYS A 1 93 ? -17.631 11.385 32.303 1.00 74.19 93 LYS A CA 1
ATOM 734 C C . LYS A 1 93 ? -16.491 11.099 31.312 1.00 74.19 93 LYS A C 1
ATOM 736 O O . LYS A 1 93 ? -15.980 12.028 30.699 1.00 74.19 93 LYS A O 1
ATOM 741 N N . ILE A 1 94 ? -16.085 9.840 31.162 1.00 85.25 94 ILE A N 1
ATOM 742 C CA . ILE A 1 94 ? -14.994 9.442 30.267 1.00 85.25 94 ILE A CA 1
ATOM 743 C C . ILE A 1 94 ? -15.477 8.282 29.406 1.00 85.25 94 ILE A C 1
ATOM 745 O O . ILE A 1 94 ? -15.994 7.288 29.923 1.00 85.25 94 ILE A O 1
ATOM 749 N N . LEU A 1 95 ? -15.283 8.420 28.099 1.00 92.62 95 LEU A N 1
ATOM 750 C CA . LEU A 1 95 ? -15.450 7.350 27.131 1.00 92.62 95 LEU A CA 1
ATOM 751 C C . LEU A 1 95 ? -14.083 6.726 26.828 1.00 92.62 95 LEU A C 1
ATOM 753 O O . LEU A 1 95 ? -13.076 7.423 26.697 1.00 92.62 95 LEU A O 1
ATOM 757 N N . SER A 1 96 ? -14.041 5.408 26.694 1.00 94.81 96 SER A N 1
ATOM 758 C CA . SER A 1 96 ? -12.842 4.684 26.283 1.00 94.81 96 SER A CA 1
ATOM 759 C C . SER A 1 96 ? -13.181 3.587 25.276 1.00 94.81 96 SER A C 1
ATOM 761 O O . SER A 1 96 ? -14.314 3.114 25.196 1.00 94.81 96 SER A O 1
ATOM 763 N N . ILE A 1 97 ? -12.174 3.136 24.532 1.00 96.88 97 ILE A N 1
ATOM 764 C CA . ILE A 1 97 ? -12.248 1.960 23.662 1.00 96.88 97 ILE A CA 1
ATOM 765 C C . ILE A 1 97 ? -11.539 0.809 24.370 1.00 96.88 97 ILE A C 1
ATOM 767 O O . ILE A 1 97 ? -10.355 0.907 24.702 1.00 96.88 97 ILE A O 1
ATOM 771 N N . GLY A 1 98 ? -12.268 -0.275 24.612 1.00 95.06 98 GLY A N 1
ATOM 772 C CA . GLY A 1 98 ? -11.776 -1.473 25.279 1.00 95.06 98 GLY A CA 1
ATOM 773 C C . GLY A 1 98 ? -11.632 -2.641 24.310 1.00 95.06 98 GLY A C 1
ATOM 774 O O . GLY A 1 98 ? -12.529 -2.904 23.513 1.00 95.06 98 GLY A O 1
ATOM 775 N N . PHE A 1 99 ? -10.534 -3.384 24.408 1.00 93.88 99 PHE A N 1
ATOM 776 C CA . PHE A 1 99 ? -10.373 -4.672 23.736 1.00 93.88 99 PHE A CA 1
ATOM 777 C C . PHE A 1 99 ? -9.975 -5.760 24.729 1.00 93.88 99 PHE A C 1
ATOM 779 O O . PHE A 1 99 ? -9.125 -5.532 25.595 1.00 93.88 99 PHE A O 1
ATOM 786 N N . VAL A 1 100 ? -10.570 -6.941 24.574 1.00 90.12 100 VAL A N 1
ATOM 787 C CA . VAL A 1 100 ? -10.281 -8.136 25.370 1.00 90.12 100 VAL A CA 1
ATOM 788 C C . VAL A 1 100 ? -9.979 -9.301 24.423 1.00 90.12 100 VAL A C 1
ATOM 790 O O . VAL A 1 100 ? -10.889 -9.704 23.701 1.00 90.12 100 VAL A O 1
ATOM 793 N N . PRO A 1 101 ? -8.751 -9.845 24.394 1.00 87.25 101 PRO A N 1
ATOM 794 C CA . PRO A 1 101 ? -8.464 -11.066 23.645 1.00 87.25 101 PRO A CA 1
ATOM 795 C C . PRO A 1 101 ? -9.120 -12.283 24.314 1.00 87.25 101 PRO A C 1
ATOM 797 O O . PRO A 1 101 ? -9.230 -12.334 25.540 1.00 87.25 101 PRO A O 1
ATOM 800 N N . PHE A 1 102 ? -9.534 -13.270 23.519 1.00 82.62 102 PHE A N 1
ATOM 801 C CA . PHE A 1 102 ? -9.933 -14.589 24.011 1.00 82.62 102 PHE A CA 1
ATOM 802 C C . PHE A 1 102 ? -8.754 -15.538 23.797 1.00 82.62 102 PHE A C 1
ATOM 804 O O . PHE A 1 102 ? -8.411 -15.850 22.663 1.00 82.62 102 PHE A O 1
ATOM 811 N N . VAL A 1 103 ? -8.101 -15.944 24.887 1.00 64.81 103 VAL A N 1
ATOM 812 C CA . VAL A 1 103 ? -6.853 -16.737 24.860 1.00 64.81 103 VAL A CA 1
ATOM 813 C C . VAL A 1 103 ? -7.136 -18.237 25.093 1.00 64.81 103 VAL A C 1
ATOM 815 O O . VAL A 1 103 ? -6.219 -19.030 25.242 1.00 64.81 103 VAL A O 1
ATOM 818 N N . GLU A 1 104 ? -8.411 -18.636 25.156 1.00 58.75 104 GLU A N 1
ATOM 819 C CA . GLU A 1 104 ? -8.844 -19.944 25.683 1.00 58.75 104 GLU A CA 1
ATOM 820 C C . GLU A 1 104 ? -9.248 -20.978 24.615 1.00 58.75 104 GLU A C 1
ATOM 822 O O . GLU A 1 104 ? -9.573 -22.107 24.973 1.00 58.75 104 GLU A O 1
ATOM 827 N N . GLU A 1 105 ? -9.233 -20.646 23.320 1.00 58.75 105 GLU A N 1
ATOM 828 C CA . GLU A 1 105 ? -9.496 -21.646 22.272 1.00 58.75 105 GLU A CA 1
ATOM 829 C C . GLU A 1 105 ? -8.215 -22.449 21.985 1.00 58.75 105 GLU A C 1
ATOM 831 O O . GLU A 1 105 ? -7.220 -21.903 21.499 1.00 58.75 105 GLU A O 1
ATOM 836 N N . GLU A 1 106 ? -8.226 -23.747 22.318 1.00 57.75 106 GLU A N 1
ATOM 837 C CA . GLU A 1 106 ? -7.103 -24.661 22.076 1.00 57.75 106 GLU A CA 1
ATOM 838 C C . GLU A 1 106 ? -6.609 -24.550 20.621 1.00 57.75 106 GLU A C 1
ATOM 840 O O . GLU A 1 106 ? -7.367 -24.724 19.667 1.00 57.75 106 GLU A O 1
ATOM 845 N N . GLY A 1 107 ? -5.318 -24.245 20.447 1.00 64.62 107 GLY A N 1
ATOM 846 C CA . GLY A 1 107 ? -4.663 -24.165 19.136 1.00 64.62 107 GLY A CA 1
ATOM 847 C C . GLY A 1 107 ? -4.632 -22.783 18.467 1.00 64.62 107 GLY A C 1
ATOM 848 O O . GLY A 1 107 ? -4.072 -22.676 17.374 1.00 64.62 107 GLY A O 1
ATOM 849 N N . ILE A 1 108 ? -5.169 -21.720 19.085 1.00 74.31 108 ILE A N 1
ATOM 850 C CA . ILE A 1 108 ? -5.123 -20.358 18.521 1.00 74.31 108 ILE A CA 1
ATOM 851 C C . ILE A 1 108 ? -4.127 -19.472 19.280 1.00 74.31 108 ILE A C 1
ATOM 853 O O . ILE A 1 108 ? -4.385 -19.011 20.387 1.00 74.31 108 ILE A O 1
ATOM 857 N N . GLU A 1 109 ? -2.999 -19.158 18.640 1.00 82.44 109 GLU A N 1
ATOM 858 C CA . GLU A 1 109 ? -2.021 -18.195 19.156 1.00 82.44 109 GLU A CA 1
ATOM 859 C C . GLU A 1 109 ? -2.299 -16.786 18.602 1.00 82.44 109 GLU A C 1
ATOM 861 O O . GLU A 1 109 ? -2.305 -16.559 17.384 1.00 82.44 109 GLU A O 1
ATOM 866 N N . LEU A 1 110 ? -2.538 -15.820 19.492 1.00 86.38 110 LEU A N 1
ATOM 867 C CA . LEU A 1 110 ? -2.607 -14.401 19.143 1.00 86.38 110 LEU A CA 1
ATOM 868 C C . LEU A 1 110 ? -1.194 -13.822 19.143 1.00 86.38 110 LEU A C 1
ATOM 870 O O . LEU A 1 110 ? -0.469 -13.982 20.114 1.00 86.38 110 LEU A O 1
ATOM 874 N N . LEU A 1 111 ? -0.826 -13.126 18.064 1.00 88.50 111 LEU A N 1
ATOM 875 C CA . LEU A 1 111 ? 0.501 -12.519 17.940 1.00 88.50 111 LEU A CA 1
ATOM 876 C C . LEU A 1 111 ? 0.408 -11.053 17.510 1.00 88.50 111 LEU A C 1
ATOM 878 O O . LEU A 1 111 ? -0.163 -10.733 16.457 1.00 88.50 111 LEU A O 1
ATOM 882 N N . GLN A 1 112 ? 1.043 -10.183 18.282 1.00 90.50 112 GLN A N 1
ATOM 883 C CA . GLN A 1 112 ? 1.175 -8.755 18.067 1.00 90.50 112 GLN A CA 1
ATOM 884 C C . GLN A 1 112 ? 2.650 -8.348 18.108 1.00 90.50 112 GLN A C 1
ATOM 886 O O . GLN A 1 112 ? 3.329 -8.482 19.117 1.00 90.50 112 GLN A O 1
ATOM 891 N N . ASN A 1 113 ? 3.140 -7.758 17.020 1.00 87.94 113 ASN A N 1
ATOM 892 C CA . ASN A 1 113 ? 4.481 -7.183 16.975 1.00 87.94 113 ASN A CA 1
ATOM 893 C C . ASN A 1 113 ? 4.469 -5.826 16.261 1.00 87.94 113 ASN A C 1
ATOM 895 O O . ASN A 1 113 ? 3.563 -5.521 15.481 1.00 87.94 113 ASN A O 1
ATOM 899 N N . ASN A 1 114 ? 5.484 -4.998 16.522 1.00 88.12 114 ASN A N 1
ATOM 900 C CA . ASN A 1 114 ? 5.571 -3.650 15.947 1.00 88.12 114 ASN A CA 1
ATOM 901 C C . ASN A 1 114 ? 5.549 -3.666 14.417 1.00 88.12 114 ASN A C 1
ATOM 903 O O . ASN A 1 114 ? 4.945 -2.791 13.800 1.00 88.12 114 ASN A O 1
ATOM 907 N N . PHE A 1 115 ? 6.155 -4.685 13.809 1.00 85.06 115 PHE A N 1
ATOM 908 C CA . PHE A 1 115 ? 6.162 -4.855 12.365 1.00 85.06 115 PHE A CA 1
ATOM 909 C C . PHE A 1 115 ? 4.741 -4.915 11.792 1.00 85.06 115 PHE A C 1
ATOM 911 O O . PHE A 1 115 ? 4.427 -4.163 10.876 1.00 85.06 115 PHE A O 1
ATOM 918 N N . ARG A 1 116 ? 3.832 -5.700 12.381 1.00 85.56 116 ARG A N 1
ATOM 919 C CA . ARG A 1 116 ? 2.419 -5.755 11.958 1.00 85.56 116 ARG A CA 1
ATOM 920 C C . ARG A 1 116 ? 1.675 -4.451 12.163 1.00 85.56 116 ARG A C 1
ATOM 922 O O . ARG A 1 116 ? 0.894 -4.048 11.304 1.00 85.56 116 ARG A O 1
ATOM 929 N N . VAL A 1 117 ? 1.930 -3.785 13.284 1.00 91.12 117 VAL A N 1
ATOM 930 C CA . VAL A 1 117 ? 1.324 -2.485 13.587 1.00 91.12 117 VAL A CA 1
ATOM 931 C C . VAL A 1 117 ? 1.688 -1.463 12.504 1.00 91.12 117 VAL A C 1
ATOM 933 O O . VAL A 1 117 ? 0.818 -0.756 11.988 1.00 91.12 117 VAL A O 1
ATOM 936 N N . ILE A 1 118 ? 2.964 -1.419 12.119 1.00 87.31 118 ILE A N 1
ATOM 937 C CA . ILE A 1 118 ? 3.479 -0.534 11.068 1.00 87.31 118 ILE A CA 1
ATOM 938 C C . ILE A 1 118 ? 2.947 -0.955 9.697 1.00 87.31 118 ILE A C 1
ATOM 940 O O . ILE A 1 118 ? 2.520 -0.107 8.916 1.00 87.31 118 ILE A O 1
ATOM 944 N N . GLN A 1 119 ? 2.924 -2.258 9.425 1.00 86.19 119 GLN A N 1
ATOM 945 C CA . GLN A 1 119 ? 2.531 -2.792 8.133 1.00 86.19 119 GLN A CA 1
ATOM 946 C C . GLN A 1 119 ? 1.036 -2.770 7.869 1.00 86.19 119 GLN A C 1
ATOM 948 O O . GLN A 1 119 ? 0.687 -2.892 6.710 1.00 86.19 119 GLN A O 1
ATOM 953 N N . PHE A 1 120 ? 0.131 -2.645 8.840 1.00 90.94 120 PHE A N 1
ATOM 954 C CA . PHE A 1 120 ? -1.301 -2.667 8.512 1.00 90.94 120 PHE A CA 1
ATOM 955 C C . PHE A 1 120 ? -1.641 -1.633 7.423 1.00 90.94 120 PHE A C 1
ATOM 957 O O . PHE A 1 120 ? -1.309 -0.451 7.565 1.00 90.94 120 PHE A O 1
ATOM 964 N N . HIS A 1 121 ? -2.325 -2.044 6.356 1.00 88.81 121 HIS A N 1
ATOM 965 C CA . HIS A 1 121 ? -2.707 -1.130 5.282 1.00 88.81 121 HIS A CA 1
ATOM 966 C C . HIS A 1 121 ? -4.162 -1.293 4.881 1.00 88.81 121 HIS A C 1
ATOM 968 O O . HIS A 1 121 ? -4.696 -2.395 4.820 1.00 88.81 121 HIS A O 1
ATOM 974 N N . HIS A 1 122 ? -4.782 -0.169 4.544 1.00 90.81 122 HIS A N 1
ATOM 975 C CA . HIS A 1 122 ? -6.091 -0.127 3.918 1.00 90.81 122 HIS A CA 1
ATOM 976 C C . HIS A 1 122 ? -6.172 1.132 3.057 1.00 90.81 122 HIS A C 1
ATOM 978 O O . HIS A 1 122 ? -5.722 2.194 3.483 1.00 90.81 122 HIS A O 1
ATOM 984 N N . HIS A 1 123 ? -6.800 1.058 1.882 1.00 86.25 123 HIS A N 1
ATOM 985 C CA . HIS A 1 123 ? -6.880 2.187 0.942 1.00 86.25 123 HIS A CA 1
ATOM 986 C C . HIS A 1 123 ? -7.536 3.449 1.543 1.00 86.25 123 HIS A C 1
ATOM 988 O O . HIS A 1 123 ? -7.276 4.561 1.091 1.00 86.25 123 HIS A O 1
ATOM 994 N N . ARG A 1 124 ? -8.376 3.289 2.580 1.00 88.00 124 ARG A N 1
ATOM 995 C CA . ARG A 1 124 ? -8.979 4.394 3.354 1.00 88.00 124 ARG A CA 1
ATOM 996 C C . ARG A 1 124 ? -7.973 5.217 4.148 1.00 88.00 124 ARG A C 1
ATOM 998 O O . ARG A 1 124 ? -8.258 6.369 4.438 1.00 88.00 124 ARG A O 1
ATOM 1005 N N . LEU A 1 125 ? -6.839 4.632 4.525 1.00 90.62 125 LEU A N 1
ATOM 1006 C CA . LEU A 1 125 ? -5.807 5.323 5.300 1.00 90.62 125 LEU A CA 1
ATOM 1007 C C . LEU A 1 125 ? -5.046 6.338 4.447 1.00 90.62 125 LEU A C 1
ATOM 1009 O O . LEU A 1 125 ? -4.441 7.258 4.976 1.00 90.62 125 LEU A O 1
ATOM 1013 N N . ASP A 1 126 ? -5.092 6.205 3.126 1.00 85.81 126 ASP A N 1
ATOM 1014 C CA . ASP A 1 126 ? -4.315 7.052 2.228 1.00 85.81 126 ASP A CA 1
ATOM 1015 C C . ASP A 1 126 ? -4.822 8.503 2.156 1.00 85.81 126 ASP A C 1
ATOM 1017 O O . ASP A 1 126 ? -4.048 9.385 1.792 1.00 85.81 126 ASP A O 1
ATOM 1021 N N . SER A 1 127 ? -6.090 8.768 2.505 1.00 85.94 127 SER A N 1
ATOM 1022 C CA . SER A 1 127 ? -6.622 10.134 2.649 1.00 85.94 127 SER A CA 1
ATOM 1023 C C . SER A 1 127 ? -6.343 10.756 4.019 1.00 85.94 127 SER A C 1
ATOM 1025 O O . SER A 1 127 ? -6.737 11.893 4.270 1.00 85.94 127 SER A O 1
ATOM 1027 N N . ILE A 1 128 ? -5.678 10.023 4.915 1.00 88.06 128 ILE A N 1
ATOM 1028 C CA . ILE A 1 128 ? -5.531 10.381 6.321 1.00 88.06 128 ILE A CA 1
ATOM 1029 C C . ILE A 1 128 ? -4.043 10.447 6.654 1.00 88.06 128 ILE A C 1
ATOM 1031 O O . ILE A 1 128 ? -3.363 9.429 6.729 1.00 88.06 128 ILE A O 1
ATOM 1035 N N . LEU A 1 129 ? -3.511 11.652 6.857 1.00 80.44 129 LEU A N 1
ATOM 1036 C CA . LEU A 1 129 ? -2.114 11.859 7.239 1.00 80.44 129 LEU A CA 1
ATOM 1037 C C . LEU A 1 129 ? -2.006 13.042 8.216 1.00 80.44 129 LEU A C 1
ATOM 1039 O O . LEU A 1 129 ? -2.585 14.091 7.932 1.00 80.44 129 LEU A O 1
ATOM 1043 N N . PRO A 1 130 ? -1.248 12.925 9.326 1.00 87.00 130 PRO A N 1
ATOM 1044 C CA . PRO A 1 130 ? -0.549 11.735 9.833 1.00 87.00 130 PRO A CA 1
ATOM 1045 C C . PRO A 1 130 ? -1.470 10.774 10.620 1.00 87.00 130 PRO A C 1
ATOM 1047 O O . PRO A 1 130 ? -2.492 11.198 11.161 1.00 87.00 130 PRO A O 1
ATOM 1050 N N . ILE A 1 131 ? -1.074 9.495 10.731 1.00 89.38 131 ILE A N 1
ATOM 1051 C CA . ILE A 1 131 ? -1.769 8.462 11.529 1.00 89.38 131 ILE A CA 1
ATOM 1052 C C . ILE A 1 131 ? -0.839 7.902 12.600 1.00 89.38 131 ILE A C 1
ATOM 1054 O O . ILE A 1 131 ? 0.203 7.327 12.279 1.00 89.38 131 ILE A O 1
ATOM 1058 N N . GLU A 1 132 ? -1.235 8.008 13.869 1.00 92.19 132 GLU A N 1
ATOM 1059 C CA . GLU A 1 132 ? -0.553 7.297 14.952 1.00 92.19 132 GLU A CA 1
ATOM 1060 C C . GLU A 1 132 ? -0.971 5.818 14.951 1.00 92.19 132 GLU A C 1
ATOM 1062 O O . GLU A 1 132 ? -2.156 5.513 14.902 1.00 92.19 132 GLU A O 1
ATOM 1067 N N . ARG A 1 133 ? -0.029 4.875 15.028 1.00 92.44 133 ARG A N 1
ATOM 1068 C CA . ARG A 1 133 ? -0.334 3.433 15.037 1.00 92.44 133 ARG A CA 1
ATOM 1069 C C . ARG A 1 133 ? -0.037 2.832 16.405 1.00 92.44 133 ARG A C 1
ATOM 1071 O O . ARG A 1 133 ? 1.034 3.065 16.964 1.00 92.44 133 ARG A O 1
ATOM 1078 N N . LYS A 1 134 ? -0.973 2.051 16.948 1.00 94.00 134 LYS A N 1
ATOM 1079 C CA . LYS A 1 134 ? -0.852 1.404 18.263 1.00 94.00 134 LYS A CA 1
ATOM 1080 C C . LYS A 1 134 ? -1.228 -0.066 18.176 1.00 94.00 134 LYS A C 1
ATOM 1082 O O . LYS A 1 134 ? -2.280 -0.408 17.647 1.00 94.00 134 LYS A O 1
ATOM 1087 N N . GLY A 1 135 ? -0.388 -0.920 18.753 1.00 93.44 135 GLY A N 1
ATOM 1088 C CA . GLY A 1 135 ? -0.713 -2.324 18.971 1.00 93.44 135 GLY A CA 1
ATOM 1089 C C . GLY A 1 135 ? -1.654 -2.505 20.161 1.00 93.44 135 GLY A C 1
ATOM 1090 O O . GLY A 1 135 ? -1.456 -1.936 21.246 1.00 93.44 135 GLY A O 1
ATOM 1091 N N . VAL A 1 136 ? -2.679 -3.320 19.955 1.00 92.12 136 VAL A N 1
ATOM 1092 C CA . VAL A 1 136 ? -3.540 -3.842 21.017 1.00 92.12 136 VAL A CA 1
ATOM 1093 C C . VAL A 1 136 ? -2.891 -5.089 21.631 1.00 92.12 136 VAL A C 1
ATOM 1095 O O . VAL A 1 136 ? -2.230 -5.841 20.918 1.00 92.12 136 VAL A O 1
ATOM 1098 N N . CYS A 1 137 ? -3.035 -5.279 22.945 1.00 87.00 137 CYS A N 1
ATOM 1099 C CA . CYS A 1 137 ? -2.432 -6.395 23.682 1.00 87.00 137 CYS A CA 1
ATOM 1100 C C . CYS A 1 137 ? -2.996 -7.758 23.234 1.00 87.00 137 CYS A C 1
ATOM 1102 O O . CYS A 1 137 ? -4.192 -7.884 22.977 1.00 87.00 137 CYS A O 1
ATOM 1104 N N . GLU A 1 138 ? -2.121 -8.759 23.153 1.00 84.62 138 GLU A N 1
ATOM 1105 C CA . GLU A 1 138 ? -2.420 -10.137 22.730 1.00 84.62 138 GLU A CA 1
ATOM 1106 C C . GLU A 1 138 ? -2.853 -11.059 23.880 1.00 84.62 138 GLU A C 1
ATOM 1108 O O . GLU A 1 138 ? -3.661 -11.953 23.662 1.00 84.62 138 GLU A O 1
ATOM 1113 N N . ILE A 1 139 ? -2.375 -10.817 25.105 1.00 79.06 139 ILE A N 1
ATOM 1114 C CA . ILE A 1 139 ? -2.606 -11.696 26.273 1.00 79.06 139 ILE A CA 1
ATOM 1115 C C . ILE A 1 139 ? -3.552 -11.053 27.302 1.00 79.06 139 ILE A C 1
ATOM 1117 O O . ILE A 1 139 ? -4.122 -11.725 28.156 1.00 79.06 139 ILE A O 1
ATOM 1121 N N . GLY A 1 140 ? -3.746 -9.734 27.241 1.00 78.69 140 GLY A N 1
ATOM 1122 C CA . GLY A 1 140 ? -4.497 -8.986 28.246 1.00 78.69 140 GLY A CA 1
ATOM 1123 C C . GLY A 1 140 ? -5.388 -7.901 27.661 1.00 78.69 140 GLY A C 1
ATOM 1124 O O . GLY A 1 140 ? -5.334 -7.574 26.476 1.00 78.69 140 GLY A O 1
ATOM 1125 N N . LYS A 1 141 ? -6.212 -7.302 28.522 1.00 86.06 141 LYS A N 1
ATOM 1126 C CA . LYS A 1 141 ? -7.088 -6.196 28.126 1.00 86.06 141 LYS A CA 1
ATOM 1127 C C . LYS A 1 141 ? -6.283 -4.977 27.706 1.00 86.06 141 LYS A C 1
ATOM 1129 O O . LYS A 1 141 ? -5.246 -4.666 28.288 1.00 86.06 141 LYS A O 1
ATOM 1134 N N . SER A 1 142 ? -6.816 -4.239 26.745 1.00 91.31 142 SER A N 1
ATOM 1135 C CA . SER A 1 142 ? -6.345 -2.903 26.392 1.00 91.31 142 SER A CA 1
ATOM 1136 C C . SER A 1 142 ? -7.469 -1.898 26.568 1.00 91.31 142 SER A C 1
ATOM 1138 O O . SER A 1 142 ? -8.560 -2.120 26.052 1.00 91.31 142 SER A O 1
ATOM 1140 N N . LEU A 1 143 ? -7.185 -0.789 27.248 1.00 93.12 143 LEU A N 1
ATOM 1141 C CA . LEU A 1 143 ? -8.112 0.325 27.411 1.00 93.12 143 LEU A CA 1
ATOM 1142 C C . LEU A 1 143 ? -7.478 1.605 26.862 1.00 93.12 143 LEU A C 1
ATOM 1144 O O . LEU A 1 143 ? -6.353 1.952 27.233 1.00 93.12 143 LEU A O 1
ATOM 1148 N N . PHE A 1 144 ? -8.197 2.286 25.973 1.00 94.88 144 PHE A N 1
ATOM 1149 C CA . PHE A 1 144 ? -7.753 3.525 25.346 1.00 94.88 144 PHE A CA 1
ATOM 1150 C C . PHE A 1 144 ? -8.727 4.665 25.650 1.00 94.88 144 PHE A C 1
ATOM 1152 O O . PHE A 1 144 ? -9.866 4.623 25.191 1.00 94.88 144 PHE A O 1
ATOM 1159 N N . GLY A 1 145 ? -8.292 5.673 26.405 1.00 93.50 145 GLY A N 1
ATOM 1160 C CA . GLY A 1 145 ? -9.108 6.837 26.761 1.00 93.50 145 GLY A CA 1
ATOM 1161 C C . GLY A 1 145 ? -9.355 7.741 25.554 1.00 93.50 145 GLY A C 1
ATOM 1162 O O . GLY A 1 145 ? -8.398 8.191 24.915 1.00 93.50 145 GLY A O 1
ATOM 1163 N N . CYS A 1 146 ? -10.624 7.983 25.224 1.00 92.94 146 CYS A N 1
ATOM 1164 C CA . CYS A 1 146 ? -11.036 8.879 24.146 1.00 92.94 146 CYS A CA 1
ATOM 1165 C C . CYS A 1 146 ? -10.856 10.358 24.549 1.00 92.94 146 CYS A C 1
ATOM 1167 O O . CYS A 1 146 ? -10.651 10.657 25.727 1.00 92.94 146 CYS A O 1
ATOM 1169 N N . PRO A 1 147 ? -10.934 11.300 23.591 1.00 88.94 147 PRO A N 1
ATOM 1170 C CA . PRO A 1 147 ? -11.008 12.730 23.882 1.00 88.94 147 PRO A CA 1
ATOM 1171 C C . PRO A 1 147 ? -12.137 13.059 24.866 1.00 88.94 147 PRO A C 1
ATOM 1173 O O . PRO A 1 147 ? -13.190 12.425 24.835 1.00 88.94 147 PRO A O 1
ATOM 1176 N N . PHE A 1 148 ? -11.929 14.054 25.730 1.00 87.62 148 PHE A N 1
ATOM 1177 C CA . PHE A 1 148 ? -12.893 14.430 26.776 1.00 87.62 148 PHE A CA 1
ATOM 1178 C C . PHE A 1 148 ? -14.236 14.934 26.233 1.00 87.62 148 PHE A C 1
ATOM 1180 O O . PHE A 1 148 ? -15.242 14.888 26.932 1.00 87.62 148 PHE A O 1
ATOM 1187 N N . ASP A 1 149 ? -14.241 15.436 25.003 1.00 88.75 149 ASP A N 1
ATOM 1188 C CA . ASP A 1 149 ? -15.413 15.897 24.269 1.00 88.75 149 ASP A CA 1
ATOM 1189 C C . ASP A 1 149 ? -16.112 14.771 23.487 1.00 88.75 149 ASP A C 1
ATOM 1191 O O . ASP A 1 149 ? -17.166 15.013 22.898 1.00 88.75 149 ASP A O 1
ATOM 1195 N N . ALA A 1 150 ? -15.557 13.553 23.466 1.00 91.12 150 ALA A N 1
ATOM 1196 C CA . ALA A 1 150 ? -16.184 12.403 22.829 1.00 91.12 150 ALA A CA 1
ATOM 1197 C C . ALA A 1 150 ? -17.298 11.829 23.713 1.00 91.12 150 ALA A C 1
ATOM 1199 O O . ALA A 1 150 ? -17.081 11.448 24.864 1.00 91.12 150 ALA A O 1
ATOM 1200 N N . GLU A 1 151 ? -18.496 11.715 23.151 1.00 91.06 151 GLU A N 1
ATOM 1201 C CA . GLU A 1 151 ? -19.681 11.253 23.872 1.00 91.06 151 GLU A CA 1
ATOM 1202 C C . GLU A 1 151 ? -20.588 10.405 22.979 1.00 91.06 151 GLU A C 1
ATOM 1204 O O . GLU A 1 151 ? -20.521 10.463 21.749 1.00 91.06 151 GLU A O 1
ATOM 1209 N N . ILE A 1 152 ? -21.453 9.608 23.604 1.00 91.69 152 ILE A N 1
ATOM 1210 C CA . ILE A 1 152 ? -22.463 8.822 22.899 1.00 91.69 152 ILE A CA 1
ATOM 1211 C C . ILE A 1 152 ? -23.804 9.541 23.037 1.00 91.69 152 ILE A C 1
ATOM 1213 O O . ILE A 1 152 ? -24.325 9.688 24.144 1.00 91.69 152 ILE A O 1
ATOM 1217 N N . LYS A 1 153 ? -24.383 9.967 21.913 1.00 90.56 153 LYS A N 1
ATOM 1218 C CA . LYS A 1 153 ? -25.709 10.596 21.859 1.00 90.56 153 LYS A CA 1
ATOM 1219 C C . LYS A 1 153 ? -26.713 9.701 21.160 1.00 90.56 153 LYS A C 1
ATOM 1221 O O . LYS A 1 153 ? -26.358 8.807 20.397 1.00 90.56 153 LYS A O 1
ATOM 1226 N N . ARG A 1 154 ? -27.996 9.961 21.409 1.00 87.31 154 ARG A N 1
ATOM 1227 C CA . ARG A 1 154 ? -29.084 9.356 20.645 1.00 87.31 154 ARG A CA 1
ATOM 1228 C C . ARG A 1 154 ? -29.566 10.339 19.588 1.00 87.31 154 ARG A C 1
ATOM 1230 O O . ARG A 1 154 ? -30.143 11.367 19.924 1.00 87.31 154 ARG A O 1
ATOM 1237 N N . GLU A 1 155 ? -29.393 9.986 18.325 1.00 85.94 155 GLU A N 1
ATOM 1238 C CA . GLU A 1 155 ? -29.869 10.755 17.180 1.00 85.94 155 GLU A CA 1
ATOM 1239 C C . GLU A 1 155 ? -30.795 9.889 16.330 1.00 85.94 155 GLU A C 1
ATOM 1241 O O . GLU A 1 155 ? -30.465 8.758 15.979 1.00 85.94 155 GLU A O 1
ATOM 1246 N N . ARG A 1 156 ? -31.991 10.405 16.012 1.00 84.00 156 ARG A N 1
ATOM 1247 C CA . ARG A 1 156 ? -32.984 9.720 15.156 1.00 84.00 156 ARG A CA 1
ATOM 1248 C C . ARG A 1 156 ? -33.245 8.256 15.565 1.00 84.00 156 ARG A C 1
ATOM 1250 O O . ARG A 1 156 ? -33.370 7.372 14.724 1.00 84.00 156 ARG A O 1
ATOM 1257 N N . GLY A 1 157 ? -33.293 7.996 16.874 1.00 81.12 157 GLY A N 1
ATOM 1258 C CA . GLY A 1 157 ? -33.540 6.663 17.440 1.00 81.12 157 GLY A CA 1
ATOM 1259 C C . GLY A 1 157 ? -32.323 5.731 17.500 1.00 81.12 157 GLY A C 1
ATOM 1260 O O . GLY A 1 157 ? -32.438 4.652 18.076 1.00 81.12 157 GLY A O 1
ATOM 1261 N N . LYS A 1 158 ? -31.156 6.140 16.989 1.00 84.69 158 LYS A N 1
ATOM 1262 C CA . LYS A 1 158 ? -29.909 5.362 17.018 1.00 84.69 158 LYS A CA 1
ATOM 1263 C C . LYS A 1 158 ? -28.884 6.001 17.945 1.00 84.69 158 LYS A C 1
ATOM 1265 O O . LYS A 1 158 ? -28.909 7.208 18.165 1.00 84.69 158 LYS A O 1
ATOM 1270 N N . ALA A 1 159 ? -27.999 5.189 18.505 1.00 89.69 159 ALA A N 1
ATOM 1271 C CA . ALA A 1 159 ? -26.849 5.694 19.234 1.00 89.69 159 ALA A CA 1
ATOM 1272 C C . ALA A 1 159 ? -25.714 6.018 18.264 1.00 89.69 159 ALA A C 1
ATOM 1274 O O . ALA A 1 159 ? -25.393 5.208 17.395 1.00 89.69 159 ALA A O 1
ATOM 1275 N N . VAL A 1 160 ? -25.120 7.194 18.424 1.00 90.19 160 VAL A N 1
ATOM 1276 C CA . VAL A 1 160 ? -24.025 7.692 17.594 1.00 90.19 160 VAL A CA 1
ATOM 1277 C C . VAL A 1 160 ? -22.915 8.235 18.481 1.00 90.19 160 VAL A C 1
ATOM 1279 O O . VAL A 1 160 ? -23.171 8.772 19.561 1.00 90.19 160 VAL A O 1
ATOM 1282 N N . LEU A 1 161 ? -21.678 8.087 18.018 1.00 92.25 161 LEU A N 1
ATOM 1283 C CA . LEU A 1 161 ? -20.527 8.745 18.622 1.00 92.25 161 LEU A CA 1
ATOM 1284 C C . LEU A 1 161 ? -20.411 10.166 18.077 1.00 92.25 161 LEU A C 1
ATOM 1286 O O . LEU A 1 161 ? -20.471 10.384 16.868 1.00 92.25 161 LEU A O 1
ATOM 1290 N N . VAL A 1 162 ? -20.235 11.121 18.981 1.00 91.06 162 VAL A N 1
ATOM 1291 C CA . VAL A 1 162 ? -20.029 12.536 18.670 1.00 91.06 162 VAL A CA 1
ATOM 1292 C C . VAL A 1 162 ? -18.588 12.902 19.002 1.00 91.06 162 VAL A C 1
ATOM 1294 O O . VAL A 1 162 ? -18.017 12.369 19.951 1.00 91.06 162 VAL A O 1
ATOM 1297 N N . ASN A 1 163 ? -17.984 13.772 18.187 1.00 90.81 163 ASN A N 1
ATOM 1298 C CA . ASN A 1 163 ? -16.575 14.194 18.264 1.00 90.81 163 ASN A CA 1
ATOM 1299 C C . ASN A 1 163 ? -15.539 13.058 18.120 1.00 90.81 163 ASN A C 1
ATOM 1301 O O . ASN A 1 163 ? -14.335 13.291 18.195 1.00 90.81 163 ASN A O 1
ATOM 1305 N N . LEU A 1 164 ? -15.979 11.835 17.822 1.00 93.38 164 LEU A N 1
ATOM 1306 C CA . LEU A 1 164 ? -15.126 10.695 17.517 1.00 93.38 164 LEU A CA 1
ATOM 1307 C C . LEU A 1 164 ? -15.795 9.833 16.448 1.00 93.38 164 LEU A C 1
ATOM 1309 O O . LEU A 1 164 ? -16.878 9.299 16.662 1.00 93.38 164 LEU A O 1
ATOM 1313 N N . SER A 1 165 ? -15.123 9.651 15.320 1.00 95.19 165 SER A N 1
ATOM 1314 C CA . SER A 1 165 ? -15.523 8.679 14.309 1.00 95.19 165 SER A CA 1
ATOM 1315 C C . SER A 1 165 ? -14.690 7.415 14.446 1.00 95.19 165 SER A C 1
ATOM 1317 O O . SER A 1 165 ? -13.461 7.470 14.541 1.00 95.19 165 SER A O 1
ATOM 1319 N N . LEU A 1 166 ? -15.364 6.271 14.416 1.00 96.56 166 LEU A N 1
ATOM 1320 C CA . LEU A 1 166 ? -14.739 4.956 14.424 1.00 96.56 166 LEU A CA 1
ATOM 1321 C C . LEU A 1 166 ? -15.000 4.258 13.100 1.00 96.56 166 LEU A C 1
ATOM 1323 O O . LEU A 1 166 ? -16.103 4.327 12.564 1.00 96.56 166 LEU A O 1
ATOM 1327 N N . LEU A 1 167 ? -13.985 3.576 12.589 1.00 96.06 167 LEU A N 1
ATOM 1328 C CA . LEU A 1 167 ? -14.066 2.814 11.355 1.00 96.06 167 LEU A CA 1
ATOM 1329 C C . LEU A 1 167 ? -13.209 1.570 11.487 1.00 96.06 167 LEU A C 1
ATOM 1331 O O . LEU A 1 167 ? -11.991 1.660 11.643 1.00 96.06 167 LEU A O 1
ATOM 1335 N N . LEU A 1 168 ? -13.838 0.405 11.430 1.00 96.56 168 LEU A N 1
ATOM 1336 C CA . LEU A 1 168 ? -13.100 -0.841 11.468 1.00 96.56 168 LEU A CA 1
ATOM 1337 C C . LEU A 1 168 ? -12.635 -1.206 10.058 1.00 96.56 168 LEU A C 1
ATOM 1339 O O . LEU A 1 168 ? -13.395 -1.106 9.099 1.00 96.56 168 LEU A O 1
ATOM 1343 N N . LEU A 1 169 ? -11.376 -1.605 9.929 1.00 95.19 169 LEU A N 1
ATOM 1344 C CA . LEU A 1 169 ? -10.709 -1.860 8.659 1.00 95.19 169 LEU A CA 1
ATOM 1345 C C . LEU A 1 169 ? -10.149 -3.281 8.647 1.00 95.19 169 LEU A C 1
ATOM 1347 O O . LEU A 1 169 ? -9.536 -3.714 9.625 1.00 95.19 169 LEU A O 1
ATOM 1351 N N . PHE A 1 170 ? -10.313 -3.979 7.525 1.00 92.19 170 PHE A N 1
ATOM 1352 C CA . PHE A 1 170 ? -9.743 -5.305 7.293 1.00 92.19 170 PHE A CA 1
ATOM 1353 C C . PHE A 1 170 ? -8.714 -5.287 6.164 1.00 92.19 170 PHE A C 1
ATOM 1355 O O . PHE A 1 170 ? -9.024 -4.963 5.017 1.00 92.19 170 PHE A O 1
ATOM 1362 N N . ASP A 1 171 ? -7.489 -5.688 6.489 1.00 89.25 171 ASP A N 1
ATOM 1363 C CA . ASP A 1 171 ? -6.415 -5.902 5.527 1.00 89.25 171 ASP A CA 1
ATOM 1364 C C . ASP A 1 171 ? -6.472 -7.350 5.024 1.00 89.25 171 ASP A C 1
ATOM 1366 O O . ASP A 1 171 ? -6.023 -8.287 5.688 1.00 89.25 171 ASP A O 1
ATOM 1370 N N . CYS A 1 172 ? -7.035 -7.528 3.828 1.00 81.50 172 CYS A N 1
ATOM 1371 C CA . CYS A 1 172 ? -7.215 -8.840 3.208 1.00 81.50 172 CYS A CA 1
ATOM 1372 C C . CYS A 1 172 ? -5.904 -9.596 2.945 1.00 81.50 172 CYS A C 1
ATOM 1374 O O . CYS A 1 172 ? -5.906 -10.824 2.990 1.00 81.50 172 CYS A O 1
ATOM 1376 N N . LYS A 1 173 ? -4.784 -8.896 2.716 1.00 81.31 173 LYS A N 1
ATOM 1377 C CA . LYS A 1 173 ? -3.506 -9.532 2.363 1.00 81.31 173 LYS A CA 1
ATOM 1378 C C . LYS A 1 173 ? -2.887 -10.250 3.554 1.00 81.31 173 LYS A C 1
ATOM 1380 O O . LYS A 1 173 ? -2.370 -11.354 3.413 1.00 81.31 173 LYS A O 1
ATOM 1385 N N . TYR A 1 174 ? -2.950 -9.628 4.728 1.00 81.69 174 TYR A N 1
ATOM 1386 C CA . TYR A 1 174 ? -2.406 -10.202 5.961 1.00 81.69 174 TYR A CA 1
ATOM 1387 C C . TYR A 1 174 ? -3.476 -10.776 6.890 1.00 81.69 174 TYR A C 1
ATOM 1389 O O . TYR A 1 174 ? -3.138 -11.280 7.963 1.00 81.69 174 TYR A O 1
ATOM 1397 N N . SER A 1 175 ? -4.748 -10.727 6.479 1.00 84.31 175 SER A N 1
ATOM 1398 C CA . SER A 1 175 ? -5.900 -11.126 7.286 1.00 84.31 175 SER A CA 1
ATOM 1399 C C . SER A 1 175 ? -5.854 -10.493 8.683 1.00 84.31 175 SER A C 1
ATOM 1401 O O . SER A 1 175 ? -5.980 -11.184 9.698 1.00 84.31 175 SER A O 1
ATOM 1403 N N . SER A 1 176 ? -5.625 -9.183 8.737 1.00 90.25 176 SER A N 1
ATOM 1404 C CA . SER A 1 176 ? -5.523 -8.425 9.985 1.00 90.25 176 SER A CA 1
ATOM 1405 C C . SER A 1 176 ? -6.627 -7.379 10.085 1.00 90.25 176 SER A C 1
ATOM 1407 O O . SER A 1 176 ? -7.169 -6.910 9.082 1.00 90.25 176 SER A O 1
ATOM 1409 N N . LEU A 1 177 ? -6.980 -7.025 11.319 1.00 95.19 177 LEU A N 1
ATOM 1410 C CA . LEU A 1 177 ? -7.979 -6.008 11.626 1.00 95.19 177 LEU A CA 1
ATOM 1411 C C . LEU A 1 177 ? -7.312 -4.804 12.280 1.00 95.19 177 LEU A C 1
ATOM 1413 O O . LEU A 1 177 ? -6.364 -4.945 13.057 1.00 95.19 177 LEU A O 1
ATOM 1417 N N . ALA A 1 178 ? -7.862 -3.621 12.031 1.00 96.75 178 ALA A N 1
ATOM 1418 C CA . ALA A 1 178 ? -7.514 -2.428 12.782 1.00 96.75 178 ALA A CA 1
ATOM 1419 C C . ALA A 1 178 ? -8.702 -1.477 12.915 1.00 96.75 178 ALA A C 1
ATOM 1421 O O . ALA A 1 178 ? -9.489 -1.321 11.985 1.00 96.75 178 ALA A O 1
ATOM 1422 N N . LEU A 1 179 ? -8.815 -0.812 14.062 1.00 97.69 179 LEU A N 1
ATOM 1423 C CA . LEU A 1 179 ? -9.803 0.232 14.303 1.00 97.69 179 LEU A CA 1
ATOM 1424 C C . LEU A 1 179 ? -9.171 1.600 14.054 1.00 97.69 179 LEU A C 1
ATOM 1426 O O . LEU A 1 179 ? -8.307 2.042 14.815 1.00 97.69 179 LEU A O 1
ATOM 1430 N N . LEU A 1 180 ? -9.614 2.280 13.003 1.00 97.44 180 LEU A N 1
ATOM 1431 C CA . LEU A 1 180 ? -9.323 3.690 12.798 1.00 97.44 180 LEU A CA 1
ATOM 1432 C C . LEU A 1 180 ? -10.212 4.517 13.728 1.00 97.44 180 LEU A C 1
ATOM 1434 O O . LEU A 1 180 ? -11.437 4.420 13.695 1.00 97.44 180 LEU A O 1
ATOM 1438 N N . CYS A 1 181 ? -9.568 5.351 14.529 1.00 96.38 181 CYS A N 1
ATOM 1439 C CA . CYS A 1 181 ? -10.179 6.329 15.409 1.00 96.38 181 CYS A CA 1
ATOM 1440 C C . CYS A 1 181 ? -9.810 7.722 14.900 1.00 96.38 181 CYS A C 1
ATOM 1442 O O . CYS A 1 181 ? -8.622 8.022 14.756 1.00 96.38 181 CYS A O 1
ATOM 1444 N N . TYR A 1 182 ? -10.800 8.567 14.630 1.00 95.25 182 TYR A N 1
ATOM 1445 C CA . TYR A 1 182 ? -10.593 9.906 14.081 1.00 95.25 182 TYR A CA 1
ATOM 1446 C C . TYR A 1 182 ? -11.357 10.949 14.902 1.00 95.25 182 TYR A C 1
ATOM 1448 O O . TYR A 1 182 ? -12.548 10.778 15.152 1.00 95.25 182 TYR A O 1
ATOM 1456 N N . HIS A 1 183 ? -10.688 12.014 15.342 1.00 91.44 183 HIS A N 1
ATOM 1457 C CA . HIS A 1 183 ? -11.327 13.142 16.025 1.00 91.44 183 HIS A CA 1
ATOM 1458 C C . HIS A 1 183 ? -12.039 14.009 14.978 1.00 91.44 183 HIS A C 1
ATOM 1460 O O . HIS A 1 183 ? -11.405 14.590 14.099 1.00 91.44 183 HIS A O 1
ATOM 1466 N N . GLY A 1 184 ? -13.374 14.018 15.013 1.00 86.81 184 GLY A N 1
ATOM 1467 C CA . GLY A 1 184 ? -14.216 14.608 13.962 1.00 86.81 184 GLY A CA 1
ATOM 1468 C C . GLY A 1 184 ? -14.584 13.638 12.821 1.00 86.81 184 GLY A C 1
ATOM 1469 O O . GLY A 1 184 ? -14.534 12.419 13.008 1.00 86.81 184 GLY A O 1
ATOM 1470 N N . PRO A 1 185 ? -15.018 14.145 11.649 1.00 88.69 185 PRO A N 1
ATOM 1471 C CA . PRO A 1 185 ? -15.447 13.315 10.522 1.00 88.69 185 PRO A CA 1
ATOM 1472 C C . PRO A 1 185 ? -14.260 12.717 9.756 1.00 88.69 185 PRO A C 1
ATOM 1474 O O . PRO A 1 185 ? -13.275 13.400 9.478 1.00 88.69 185 PRO A O 1
ATOM 1477 N N . ILE A 1 186 ? -14.376 11.447 9.360 1.00 91.12 186 ILE A N 1
ATOM 1478 C CA . ILE A 1 186 ? -13.345 10.764 8.564 1.00 91.12 186 ILE A CA 1
ATOM 1479 C C . ILE A 1 186 ? -13.317 11.360 7.146 1.00 91.12 186 ILE A C 1
ATOM 1481 O O . ILE A 1 186 ? -14.359 11.359 6.482 1.00 91.12 186 ILE A O 1
ATOM 1485 N N . PRO A 1 187 ? -12.149 11.804 6.639 1.00 90.19 187 PRO A N 1
ATOM 1486 C CA . PRO A 1 187 ? -12.016 12.283 5.267 1.00 90.19 187 PRO A CA 1
ATOM 1487 C C . PRO A 1 187 ? -12.494 11.245 4.238 1.00 90.19 187 PRO A C 1
ATOM 1489 O O . PRO A 1 187 ? -12.325 10.038 4.463 1.00 90.19 187 PRO A O 1
ATOM 1492 N N . PRO A 1 188 ? -13.056 11.668 3.090 1.00 86.06 188 PRO A N 1
ATOM 1493 C CA . PRO A 1 188 ? -13.463 10.747 2.030 1.00 86.06 188 PRO A CA 1
ATOM 1494 C C . PRO A 1 188 ? -12.278 9.908 1.525 1.00 86.06 188 PRO A C 1
ATOM 1496 O O . PRO A 1 188 ? -11.115 10.291 1.668 1.00 86.06 188 PRO A O 1
ATOM 1499 N N . ALA A 1 189 ? -12.560 8.732 0.955 1.00 85.06 189 ALA A N 1
ATOM 1500 C CA . ALA A 1 189 ? -11.527 7.955 0.272 1.00 85.06 189 ALA A CA 1
ATOM 1501 C C . ALA A 1 189 ? -11.040 8.740 -0.946 1.00 85.06 189 ALA A C 1
ATOM 1503 O O . ALA A 1 189 ? -11.838 9.407 -1.598 1.00 85.06 189 ALA A O 1
ATOM 1504 N N . LEU A 1 190 ? -9.757 8.619 -1.289 1.00 85.19 190 LEU A N 1
ATOM 1505 C CA . LEU A 1 190 ? -9.305 9.031 -2.619 1.00 85.19 190 LEU A CA 1
ATOM 1506 C C . LEU A 1 190 ? -9.345 7.824 -3.565 1.00 85.19 190 LEU A C 1
ATOM 1508 O O . LEU A 1 190 ? -9.193 6.675 -3.129 1.00 85.19 190 LEU A O 1
ATOM 1512 N N . ALA A 1 191 ? -9.471 8.100 -4.861 1.00 83.38 191 ALA A N 1
ATOM 1513 C CA . ALA A 1 191 ? -9.484 7.088 -5.911 1.00 83.38 191 ALA A CA 1
ATOM 1514 C C . ALA A 1 191 ? -8.186 6.265 -5.929 1.00 83.38 191 ALA A C 1
ATOM 1516 O O . ALA A 1 191 ? -7.085 6.801 -5.756 1.00 83.38 191 ALA A O 1
ATOM 1517 N N . VAL A 1 192 ? -8.327 4.955 -6.111 1.00 83.56 192 VAL A N 1
ATOM 1518 C CA . VAL A 1 192 ? -7.238 3.980 -6.114 1.00 83.56 192 VAL A CA 1
ATOM 1519 C C . VAL A 1 192 ? -6.853 3.657 -7.561 1.00 83.56 192 VAL A C 1
ATOM 1521 O O . VAL A 1 192 ? -7.722 3.287 -8.357 1.00 83.56 192 VAL A O 1
ATOM 1524 N N . PRO A 1 193 ? -5.562 3.765 -7.918 1.00 85.31 193 PRO A N 1
ATOM 1525 C CA . PRO A 1 193 ? -5.070 3.327 -9.218 1.00 85.31 193 PRO A CA 1
ATOM 1526 C C . PRO A 1 193 ? -5.381 1.846 -9.442 1.00 85.31 193 PRO A C 1
ATOM 1528 O O . PRO A 1 193 ? -5.150 1.019 -8.562 1.00 85.31 193 PRO A O 1
ATOM 1531 N N . THR A 1 194 ? -5.913 1.514 -10.611 1.00 85.94 194 THR A N 1
ATOM 1532 C CA . THR A 1 194 ? -6.337 0.167 -10.995 1.00 85.94 194 THR A CA 1
ATOM 1533 C C . THR A 1 194 ? -5.981 -0.085 -12.456 1.00 85.94 194 THR A C 1
ATOM 1535 O O . THR A 1 194 ? -6.029 0.820 -13.293 1.00 85.94 194 THR A O 1
ATOM 1538 N N . LEU A 1 195 ? -5.607 -1.327 -12.762 1.00 87.88 195 LEU A N 1
ATOM 1539 C CA . LEU A 1 195 ? -5.329 -1.761 -14.126 1.00 87.88 195 LEU A CA 1
ATOM 1540 C C . LEU A 1 195 ? -6.629 -2.051 -14.869 1.00 87.88 195 LEU A C 1
ATOM 1542 O O . LEU A 1 195 ? -7.528 -2.682 -14.318 1.00 87.88 195 LEU A O 1
ATOM 1546 N N . TYR A 1 196 ? -6.689 -1.668 -16.139 1.00 86.69 196 TYR A N 1
ATOM 1547 C CA . TYR A 1 196 ? -7.728 -2.114 -17.063 1.00 86.69 196 TYR A CA 1
ATOM 1548 C C . TYR A 1 196 ? -7.088 -2.705 -18.316 1.00 86.69 196 TYR A C 1
ATOM 1550 O O . TYR A 1 196 ? -5.996 -2.296 -18.713 1.00 86.69 196 TYR A O 1
ATOM 1558 N N . ILE A 1 197 ? -7.761 -3.673 -18.933 1.00 87.50 197 ILE A N 1
ATOM 1559 C CA . ILE A 1 197 ? -7.317 -4.271 -20.194 1.00 87.50 197 ILE A CA 1
ATOM 1560 C C . ILE A 1 197 ? -7.609 -3.270 -21.311 1.00 87.50 197 ILE A C 1
ATOM 1562 O O . ILE A 1 197 ? -8.753 -2.842 -21.477 1.00 87.50 197 ILE A O 1
ATOM 1566 N N . LYS A 1 198 ? -6.585 -2.883 -22.075 1.00 83.50 198 LYS A N 1
ATOM 1567 C CA . LYS A 1 198 ? -6.783 -2.028 -23.246 1.00 83.50 198 LYS A CA 1
ATOM 1568 C C . LYS A 1 198 ? -7.486 -2.829 -24.348 1.00 83.50 198 LYS A C 1
ATOM 1570 O O . LYS A 1 198 ? -7.172 -4.006 -24.542 1.00 83.50 198 LYS A O 1
ATOM 1575 N N . PRO A 1 199 ? -8.404 -2.212 -25.110 1.00 75.38 199 PRO A N 1
ATOM 1576 C CA . PRO A 1 199 ? -8.902 -2.818 -26.337 1.00 75.38 199 PRO A CA 1
ATOM 1577 C C . PRO A 1 199 ? -7.721 -3.148 -27.251 1.00 75.38 199 PRO A C 1
ATOM 1579 O O . PRO A 1 199 ? -6.815 -2.327 -27.397 1.00 75.38 199 PRO A O 1
ATOM 1582 N N . LYS A 1 200 ? -7.729 -4.332 -27.871 1.00 66.69 200 LYS A N 1
ATOM 1583 C CA . LYS A 1 200 ? -6.706 -4.704 -28.853 1.00 66.69 200 LYS A CA 1
ATOM 1584 C C . LYS A 1 200 ? -6.785 -3.742 -30.040 1.00 66.69 200 LYS A C 1
ATOM 1586 O O . LYS A 1 200 ? -7.667 -3.876 -30.884 1.00 66.69 200 LYS A O 1
ATOM 1591 N N . SER A 1 201 ? -5.890 -2.763 -30.098 1.00 60.03 201 SER A N 1
ATOM 1592 C CA . SER A 1 201 ? -5.634 -1.999 -31.317 1.00 60.03 201 SER A CA 1
ATOM 1593 C C . SER A 1 201 ? -4.725 -2.817 -32.225 1.00 60.03 201 SER A C 1
ATOM 1595 O O . SER A 1 201 ? -3.821 -3.473 -31.719 1.00 60.03 201 SER A O 1
ATOM 1597 N N . LEU A 1 202 ? -4.933 -2.766 -33.543 1.00 59.41 202 LEU A N 1
ATOM 1598 C CA . LEU A 1 202 ? -3.958 -3.274 -34.512 1.00 59.41 202 LEU A CA 1
ATOM 1599 C C . LEU A 1 202 ? -2.700 -2.398 -34.400 1.00 59.41 202 LEU A C 1
ATOM 1601 O O . LEU A 1 202 ? -2.770 -1.226 -34.779 1.00 59.41 202 LEU A O 1
ATOM 1605 N N . PRO A 1 203 ? -1.591 -2.899 -33.831 1.00 62.66 203 PRO A N 1
ATOM 1606 C CA . PRO A 1 203 ? -0.409 -2.076 -33.660 1.00 62.66 203 PRO A CA 1
ATOM 1607 C C . PRO A 1 203 ? 0.208 -1.803 -35.031 1.00 62.66 203 PRO A C 1
ATOM 1609 O O . PRO A 1 203 ? 0.433 -2.732 -35.809 1.00 62.66 203 PRO A O 1
ATOM 1612 N N . ILE A 1 204 ? 0.512 -0.539 -35.324 1.00 66.44 204 ILE A N 1
ATOM 1613 C CA . ILE A 1 204 ? 1.381 -0.211 -36.452 1.00 66.44 204 ILE A CA 1
ATOM 1614 C C . ILE A 1 204 ? 2.805 -0.314 -35.913 1.00 66.44 204 ILE A C 1
ATOM 1616 O O . ILE A 1 204 ? 3.207 0.440 -35.021 1.00 66.44 204 ILE A O 1
ATOM 1620 N N . GLN A 1 205 ? 3.550 -1.307 -36.399 1.00 66.25 205 GLN A N 1
ATOM 1621 C CA . GLN A 1 205 ? 4.959 -1.436 -36.052 1.00 66.25 205 GLN A CA 1
ATOM 1622 C C . GLN A 1 205 ? 5.701 -0.234 -36.647 1.00 66.25 205 GLN A C 1
ATOM 1624 O O . GLN A 1 205 ? 5.576 0.050 -37.836 1.00 66.25 205 GLN A O 1
ATOM 1629 N N . LEU A 1 206 ? 6.454 0.484 -35.816 1.00 64.88 206 LEU A N 1
ATOM 1630 C CA . LEU A 1 206 ? 7.292 1.582 -36.286 1.00 64.88 206 LEU A CA 1
ATOM 1631 C C . LEU A 1 206 ? 8.472 0.997 -37.074 1.00 64.88 206 LEU A C 1
ATOM 1633 O O . LEU A 1 206 ? 9.232 0.191 -36.535 1.00 64.88 206 LEU A O 1
ATOM 1637 N N . GLU A 1 207 ? 8.606 1.388 -38.344 1.00 55.31 207 GLU A N 1
ATOM 1638 C CA . GLU A 1 207 ? 9.745 1.002 -39.191 1.00 55.31 207 GLU A CA 1
ATOM 1639 C C . GLU A 1 207 ? 11.032 1.744 -38.791 1.00 55.31 207 GLU A C 1
ATOM 1641 O O . GLU A 1 207 ? 12.126 1.194 -38.905 1.00 55.31 207 GLU A O 1
ATOM 1646 N N . GLU A 1 208 ? 10.908 2.961 -38.248 1.00 60.75 208 GLU A N 1
ATOM 1647 C CA . GLU A 1 208 ? 12.028 3.754 -37.738 1.00 60.75 208 GLU A CA 1
ATOM 1648 C C . GLU A 1 208 ? 12.156 3.666 -36.212 1.00 60.75 208 GLU A C 1
ATOM 1650 O O . GLU A 1 208 ? 11.171 3.623 -35.466 1.00 60.75 208 GLU A O 1
ATOM 1655 N N . SER A 1 209 ? 13.399 3.683 -35.722 1.00 64.25 209 SER A N 1
ATOM 1656 C CA . SER A 1 209 ? 13.690 3.699 -34.290 1.00 64.25 209 SER A CA 1
ATOM 1657 C C . SER A 1 209 ? 13.171 4.993 -33.658 1.00 64.25 209 SER A C 1
ATOM 1659 O O . SER A 1 209 ? 13.792 6.049 -33.787 1.00 64.25 209 SER A O 1
ATOM 1661 N N . SER A 1 210 ? 12.048 4.919 -32.941 1.00 74.31 210 SER A N 1
ATOM 1662 C CA . SER A 1 210 ? 11.600 6.038 -32.111 1.00 74.31 210 SER A CA 1
ATOM 1663 C C . SER A 1 210 ? 12.679 6.389 -31.075 1.00 74.31 210 SER A C 1
ATOM 1665 O O . SER A 1 210 ? 13.185 5.477 -30.415 1.00 74.31 210 SER A O 1
ATOM 1667 N N . PRO A 1 211 ? 13.007 7.680 -30.859 1.00 84.56 211 PRO A N 1
ATOM 1668 C CA . PRO A 1 211 ? 14.008 8.085 -29.871 1.00 84.56 211 PRO A CA 1
ATOM 1669 C C . PRO A 1 211 ? 13.549 7.878 -28.421 1.00 84.56 211 PRO A C 1
ATOM 1671 O O . PRO A 1 211 ? 14.355 7.986 -27.496 1.00 84.56 211 PRO A O 1
ATOM 1674 N N . PHE A 1 212 ? 12.263 7.600 -28.196 1.00 89.50 212 PHE A N 1
ATOM 1675 C CA . PHE A 1 212 ? 11.705 7.321 -26.877 1.00 89.50 212 PHE A CA 1
ATOM 1676 C C . PHE A 1 212 ? 10.515 6.363 -26.945 1.00 89.50 212 PHE A C 1
ATOM 1678 O O . PHE A 1 212 ? 9.894 6.175 -27.990 1.00 89.50 212 PHE A O 1
ATOM 1685 N N . VAL A 1 213 ? 10.181 5.794 -25.794 1.00 90.38 213 VAL A N 1
ATOM 1686 C CA . VAL A 1 213 ? 8.952 5.041 -25.546 1.00 90.38 213 VAL A CA 1
ATOM 1687 C C . VAL A 1 213 ? 8.209 5.723 -24.403 1.00 90.38 213 VAL A C 1
ATOM 1689 O O . VAL A 1 213 ? 8.804 6.078 -23.383 1.00 90.38 213 VAL A O 1
ATOM 1692 N N . GLU A 1 214 ? 6.913 5.929 -24.583 1.00 91.38 214 GLU A N 1
ATOM 1693 C CA . GLU A 1 214 ? 5.997 6.422 -23.567 1.00 91.38 214 GLU A CA 1
ATOM 1694 C C . GLU A 1 214 ? 5.511 5.267 -22.697 1.00 91.38 214 GLU A C 1
ATOM 1696 O O . GLU A 1 214 ? 4.963 4.278 -23.186 1.00 91.38 214 GLU A O 1
ATOM 1701 N N . ILE A 1 215 ? 5.693 5.409 -21.386 1.00 91.19 215 ILE A N 1
ATOM 1702 C CA . ILE A 1 215 ? 5.111 4.506 -20.398 1.00 91.19 215 ILE A CA 1
ATOM 1703 C C . ILE A 1 215 ? 4.264 5.300 -19.400 1.00 91.19 215 ILE A C 1
ATOM 1705 O O . ILE A 1 215 ? 4.629 6.428 -19.046 1.00 91.19 215 ILE A O 1
ATOM 1709 N N . PRO A 1 216 ? 3.137 4.752 -18.916 1.00 91.19 216 PRO A N 1
ATOM 1710 C CA . PRO A 1 216 ? 2.387 5.399 -17.855 1.00 91.19 216 PRO A CA 1
ATOM 1711 C C . PRO A 1 216 ? 3.226 5.523 -16.579 1.00 91.19 216 PRO A C 1
ATOM 1713 O O . PRO A 1 216 ? 3.953 4.607 -16.183 1.00 91.19 216 PRO A O 1
ATOM 1716 N N . HIS A 1 217 ? 3.089 6.667 -15.920 1.00 90.81 217 HIS A N 1
ATOM 1717 C CA . HIS A 1 217 ? 3.745 6.995 -14.663 1.00 90.81 217 HIS A CA 1
ATOM 1718 C C . HIS A 1 217 ? 2.691 7.249 -13.588 1.00 90.81 217 HIS A C 1
ATOM 1720 O O . HIS A 1 217 ? 1.758 8.017 -13.797 1.00 90.81 217 HIS A O 1
ATOM 1726 N N . LEU A 1 218 ? 2.834 6.596 -12.440 1.00 90.00 218 LEU A N 1
ATOM 1727 C CA . LEU A 1 218 ? 2.019 6.796 -11.254 1.00 90.00 218 LEU A CA 1
ATOM 1728 C C . LEU A 1 218 ? 2.897 7.391 -10.149 1.00 90.00 218 LEU A C 1
ATOM 1730 O O . LEU A 1 218 ? 3.695 6.683 -9.528 1.00 90.00 218 LEU A O 1
ATOM 1734 N N . LYS A 1 219 ? 2.729 8.690 -9.884 1.00 88.81 219 LYS A N 1
ATOM 1735 C CA . LYS A 1 219 ? 3.333 9.360 -8.727 1.00 88.81 219 LYS A CA 1
ATOM 1736 C C . LYS A 1 219 ? 2.298 9.497 -7.624 1.00 88.81 219 LYS A C 1
ATOM 1738 O O . LYS A 1 219 ? 1.359 10.279 -7.756 1.00 88.81 219 LYS A O 1
ATOM 1743 N N . ASP A 1 220 ? 2.471 8.746 -6.542 1.00 84.69 220 ASP A N 1
ATOM 1744 C CA . ASP A 1 220 ? 1.478 8.575 -5.478 1.00 84.69 220 ASP A CA 1
ATOM 1745 C C . ASP A 1 220 ? 0.111 8.113 -6.029 1.00 84.69 220 ASP A C 1
ATOM 1747 O O . ASP A 1 220 ? -0.182 6.923 -6.083 1.00 84.69 220 ASP A O 1
ATOM 1751 N N . ARG A 1 221 ? -0.736 9.044 -6.470 1.00 80.25 221 ARG A N 1
ATOM 1752 C CA . ARG A 1 221 ? -2.058 8.778 -7.069 1.00 80.25 221 ARG A CA 1
ATOM 1753 C C . ARG A 1 221 ? -2.284 9.509 -8.390 1.00 80.25 221 ARG A C 1
ATOM 1755 O O . ARG A 1 221 ? -3.338 9.368 -9.002 1.00 80.25 221 ARG A O 1
ATOM 1762 N N . GLN A 1 222 ? -1.313 10.311 -8.809 1.00 84.88 222 GLN A N 1
ATOM 1763 C CA . GLN A 1 222 ? -1.379 11.099 -10.027 1.00 84.88 222 GLN A CA 1
ATOM 1764 C C . GLN A 1 222 ? -0.847 10.265 -11.183 1.00 84.88 222 GLN A C 1
ATOM 1766 O O . GLN A 1 222 ? 0.293 9.799 -11.151 1.00 84.88 222 GLN A O 1
ATOM 1771 N N . LEU A 1 223 ? -1.703 10.077 -12.184 1.00 86.88 223 LEU A N 1
ATOM 1772 C CA . LEU A 1 223 ? -1.344 9.433 -13.435 1.00 86.88 223 LEU A CA 1
ATOM 1773 C C . LEU A 1 223 ? -0.724 10.461 -14.377 1.00 86.88 223 LEU A C 1
ATOM 1775 O O . LEU A 1 223 ? -1.197 11.590 -14.495 1.00 86.88 223 LEU A O 1
ATOM 1779 N N . GLY A 1 224 ? 0.324 10.041 -15.062 1.00 88.19 224 GLY A N 1
ATOM 1780 C CA . GLY A 1 224 ? 1.009 10.797 -16.090 1.00 88.19 224 GLY A CA 1
ATOM 1781 C C . GLY A 1 224 ? 1.641 9.861 -17.108 1.00 88.19 224 GLY A C 1
ATOM 1782 O O . GLY A 1 224 ? 1.424 8.647 -17.094 1.00 88.19 224 GLY A O 1
ATOM 1783 N N . ILE A 1 225 ? 2.440 10.438 -17.996 1.00 88.62 225 ILE A N 1
ATOM 1784 C CA . ILE A 1 225 ? 3.187 9.710 -19.019 1.00 88.62 225 ILE A CA 1
ATOM 1785 C C . ILE A 1 225 ? 4.651 10.116 -18.894 1.00 88.62 225 ILE A C 1
ATOM 1787 O O . ILE A 1 225 ? 4.966 11.302 -18.795 1.00 88.62 225 ILE A O 1
ATOM 1791 N N . MET A 1 226 ? 5.542 9.130 -18.907 1.00 88.31 226 MET A N 1
ATOM 1792 C CA . MET A 1 226 ? 6.983 9.332 -18.938 1.00 88.31 226 MET A CA 1
ATOM 1793 C C . MET A 1 226 ? 7.543 8.865 -20.279 1.00 88.31 226 MET A C 1
ATOM 1795 O O . MET A 1 226 ? 7.259 7.756 -20.725 1.00 88.31 226 MET A O 1
ATOM 1799 N N . LYS A 1 227 ? 8.384 9.702 -20.890 1.00 90.06 227 LYS A N 1
ATOM 1800 C CA . LYS A 1 227 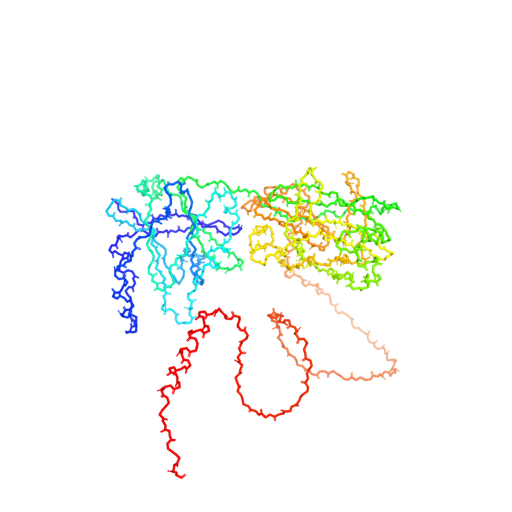? 9.173 9.354 -22.073 1.00 90.06 227 LYS A CA 1
ATOM 1801 C C . LYS A 1 227 ? 10.520 8.799 -21.630 1.00 90.06 227 LYS A C 1
ATOM 1803 O O . LYS A 1 227 ? 11.337 9.536 -21.082 1.00 90.06 227 LYS A O 1
ATOM 1808 N N . ILE A 1 228 ? 10.754 7.515 -21.868 1.00 90.75 228 ILE A N 1
ATOM 1809 C CA . ILE A 1 228 ? 12.048 6.876 -21.619 1.00 90.75 228 ILE A CA 1
ATOM 1810 C C . ILE A 1 228 ? 12.823 6.828 -22.936 1.00 90.75 228 ILE A C 1
ATOM 1812 O O . ILE A 1 228 ? 12.274 6.334 -23.924 1.00 90.75 228 ILE A O 1
ATOM 1816 N N . PRO A 1 229 ? 14.084 7.298 -22.981 1.00 91.50 229 PRO A N 1
ATOM 1817 C CA . PRO A 1 229 ? 14.877 7.251 -24.200 1.00 91.50 229 PRO A CA 1
ATOM 1818 C C . PRO A 1 229 ? 15.074 5.815 -24.692 1.00 91.50 229 PRO A C 1
ATOM 1820 O O . PRO A 1 229 ? 15.312 4.896 -23.906 1.00 91.50 229 PRO A O 1
ATOM 1823 N N . CYS A 1 230 ? 15.003 5.639 -26.003 1.00 91.69 230 CYS A N 1
ATOM 1824 C CA . CYS A 1 230 ? 15.138 4.359 -26.674 1.00 91.69 230 CYS A CA 1
ATOM 1825 C C . CYS A 1 230 ? 16.365 4.412 -27.587 1.00 91.69 230 CYS A C 1
ATOM 1827 O O . CYS A 1 230 ? 16.460 5.267 -28.464 1.00 91.69 230 CYS A O 1
ATOM 1829 N N . ILE A 1 231 ? 17.343 3.546 -27.327 1.00 91.94 231 ILE A N 1
ATOM 1830 C CA . ILE A 1 231 ? 18.667 3.579 -27.955 1.0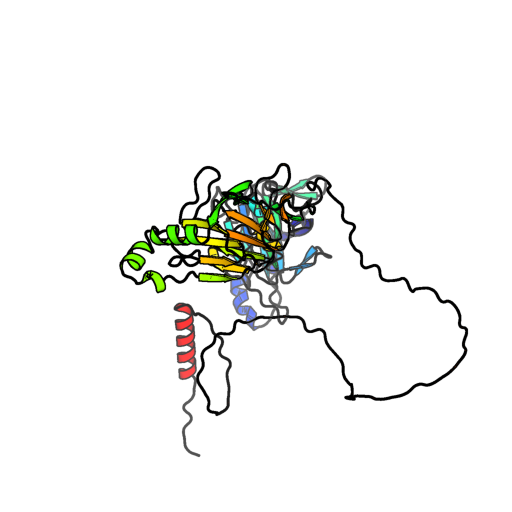0 91.94 231 ILE A CA 1
ATOM 1831 C C . ILE A 1 231 ? 19.044 2.209 -28.511 1.00 91.94 231 ILE A C 1
ATOM 1833 O O . ILE A 1 231 ? 18.535 1.180 -28.071 1.00 91.94 231 ILE A O 1
ATOM 1837 N N . SER A 1 232 ? 19.978 2.181 -29.459 1.00 90.94 232 SER A N 1
ATOM 1838 C CA . SER A 1 232 ? 20.542 0.926 -29.951 1.00 90.94 232 SER A CA 1
ATOM 1839 C C . SER A 1 232 ? 21.409 0.245 -28.889 1.00 90.94 232 SER A C 1
ATOM 1841 O O . SER A 1 232 ? 21.924 0.880 -27.961 1.00 90.94 232 SER A O 1
ATOM 1843 N N . TYR A 1 233 ? 21.631 -1.057 -29.064 1.00 88.38 233 TYR A N 1
ATOM 1844 C CA . TYR A 1 233 ? 22.559 -1.824 -28.232 1.00 88.38 233 TYR A CA 1
ATOM 1845 C C . TYR A 1 233 ? 23.962 -1.193 -28.139 1.00 88.38 233 TYR A C 1
ATOM 1847 O O . TYR A 1 233 ? 24.535 -1.092 -27.051 1.00 88.38 233 TYR A O 1
ATOM 1855 N N . GLU A 1 234 ? 24.495 -0.698 -29.257 1.00 88.81 234 GLU A N 1
ATOM 1856 C CA . GLU A 1 234 ? 25.790 -0.008 -29.282 1.00 88.81 234 GLU A CA 1
ATOM 1857 C C . GLU A 1 234 ? 25.735 1.363 -28.593 1.00 88.81 234 GLU A C 1
ATOM 1859 O O . GLU A 1 234 ? 26.659 1.724 -27.862 1.00 88.81 234 GLU A O 1
ATOM 1864 N N . GLY A 1 235 ? 24.622 2.095 -28.722 1.00 90.31 235 GLY A N 1
ATOM 1865 C CA . GLY A 1 235 ? 24.399 3.339 -27.982 1.00 90.31 235 GLY A CA 1
ATOM 1866 C C . GLY A 1 235 ? 24.429 3.129 -26.464 1.00 90.31 235 GLY A C 1
ATOM 1867 O O . GLY A 1 235 ? 25.030 3.920 -25.735 1.00 90.31 235 GLY A O 1
ATOM 1868 N N . PHE A 1 236 ? 23.860 2.022 -25.975 1.00 89.69 236 PHE A N 1
ATOM 1869 C CA . PHE A 1 236 ? 23.918 1.674 -24.554 1.00 89.69 236 PHE A CA 1
ATOM 1870 C C . PHE A 1 236 ? 25.353 1.385 -24.087 1.00 89.69 236 PHE A C 1
ATOM 1872 O O . PHE A 1 236 ? 25.776 1.888 -23.043 1.00 89.69 236 PHE A O 1
ATOM 1879 N N . LYS A 1 237 ? 26.147 0.644 -24.875 1.00 87.88 237 LYS A N 1
ATOM 1880 C CA . LYS A 1 237 ? 27.572 0.415 -24.569 1.00 87.88 237 LYS A CA 1
ATOM 1881 C C . LYS A 1 237 ? 28.368 1.718 -24.500 1.00 87.88 237 LYS A C 1
ATOM 1883 O O . LYS A 1 237 ? 29.186 1.887 -23.599 1.00 87.88 237 LYS A O 1
ATOM 1888 N N . GLN A 1 238 ? 28.116 2.657 -25.411 1.00 88.81 238 GLN A N 1
ATOM 1889 C CA . GLN A 1 238 ? 28.768 3.968 -25.376 1.00 88.81 238 GLN A CA 1
ATOM 1890 C C . GLN A 1 238 ? 28.437 4.733 -24.087 1.00 88.81 238 GLN A C 1
ATOM 1892 O O . GLN A 1 238 ? 29.340 5.292 -23.465 1.00 88.81 238 GLN A O 1
ATOM 1897 N N . LYS A 1 239 ? 27.174 4.703 -23.632 1.00 89.25 239 LYS A N 1
ATOM 1898 C CA . LYS A 1 239 ? 26.767 5.306 -22.349 1.00 89.25 239 LYS A CA 1
ATOM 1899 C C . LYS A 1 239 ? 27.462 4.662 -21.147 1.00 89.25 239 LYS A C 1
ATOM 1901 O O . LYS A 1 239 ? 27.873 5.377 -20.235 1.00 89.25 239 LYS A O 1
ATOM 1906 N N . LEU A 1 240 ? 27.670 3.344 -21.167 1.00 85.56 240 LEU A N 1
ATOM 1907 C CA . LEU A 1 240 ? 28.440 2.650 -20.129 1.00 85.56 240 LEU A CA 1
ATOM 1908 C C . LEU A 1 240 ? 29.899 3.123 -20.064 1.00 85.56 240 LEU A C 1
ATOM 1910 O O . LEU A 1 240 ? 30.409 3.338 -18.967 1.00 85.56 240 LEU A O 1
ATOM 1914 N N . HIS A 1 241 ? 30.561 3.328 -21.207 1.00 83.19 241 HIS A N 1
ATOM 1915 C CA . HIS A 1 241 ? 31.962 3.771 -21.248 1.00 83.19 241 HIS A CA 1
ATOM 1916 C C . HIS A 1 241 ? 32.187 5.172 -20.664 1.00 83.19 241 HIS A C 1
ATOM 1918 O O . HIS A 1 241 ? 33.273 5.457 -20.158 1.00 83.19 241 HIS A O 1
ATOM 1924 N N . VAL A 1 242 ? 31.177 6.043 -20.722 1.00 85.31 242 VAL A N 1
ATOM 1925 C CA . VAL A 1 242 ? 31.260 7.417 -20.199 1.00 85.31 242 VAL A CA 1
ATOM 1926 C C . VAL A 1 242 ? 30.684 7.573 -18.788 1.00 85.31 242 VAL A C 1
ATOM 1928 O O . VAL A 1 242 ? 30.805 8.649 -18.211 1.00 85.31 242 VAL A O 1
ATOM 1931 N N . SER A 1 243 ? 30.085 6.522 -18.217 1.00 83.69 243 SER A N 1
ATOM 1932 C CA . SER A 1 243 ? 29.552 6.532 -16.849 1.00 83.69 243 SER A CA 1
ATOM 1933 C C . SER A 1 243 ? 30.674 6.658 -15.818 1.00 83.69 243 SER A C 1
ATOM 1935 O O . SER A 1 243 ? 31.640 5.898 -15.856 1.00 83.69 243 SER A O 1
ATOM 1937 N N . GLU A 1 244 ? 30.526 7.559 -14.848 1.00 80.75 244 GLU A N 1
ATOM 1938 C CA . GLU A 1 244 ? 31.532 7.807 -13.804 1.00 80.75 244 GLU A CA 1
ATOM 1939 C C . GLU A 1 244 ? 31.890 6.563 -12.978 1.00 80.75 244 GLU A C 1
ATOM 1941 O O . GLU A 1 244 ? 33.027 6.430 -12.531 1.00 80.75 244 GLU A O 1
ATOM 1946 N N . ILE A 1 245 ? 30.950 5.630 -12.790 1.00 78.38 245 ILE A N 1
ATOM 1947 C CA . ILE A 1 245 ? 31.204 4.396 -12.029 1.00 78.38 245 ILE A CA 1
ATOM 1948 C C . ILE A 1 245 ? 32.106 3.441 -12.817 1.00 78.38 245 ILE A C 1
ATOM 1950 O O . ILE A 1 245 ? 32.971 2.774 -12.246 1.00 78.38 245 ILE A O 1
ATOM 1954 N N . PHE A 1 246 ? 31.899 3.351 -14.131 1.00 80.19 246 PHE A N 1
ATOM 1955 C CA . PHE A 1 246 ? 32.499 2.301 -14.952 1.00 80.19 246 PHE A CA 1
ATOM 1956 C C . PHE A 1 246 ? 33.696 2.782 -15.774 1.00 80.19 246 PHE A C 1
ATOM 1958 O O . PHE A 1 246 ? 34.583 1.976 -16.067 1.00 80.19 246 PHE A O 1
ATOM 1965 N N . LYS A 1 247 ? 33.765 4.077 -16.111 1.00 80.31 247 LYS A N 1
ATOM 1966 C CA . LYS A 1 247 ? 34.784 4.678 -16.986 1.00 80.31 247 LYS A CA 1
ATOM 1967 C C . LYS A 1 247 ? 36.203 4.296 -16.573 1.00 80.31 247 LYS A C 1
ATOM 1969 O O . LYS A 1 247 ? 36.955 3.778 -17.395 1.00 80.31 247 LYS A O 1
ATOM 1974 N N . ASP A 1 248 ? 36.544 4.442 -15.293 1.00 76.38 248 ASP A N 1
ATOM 1975 C CA . ASP A 1 248 ? 37.878 4.102 -14.774 1.00 76.38 248 ASP A CA 1
ATOM 1976 C C . ASP A 1 248 ? 38.231 2.625 -14.964 1.00 76.38 248 ASP A C 1
ATOM 1978 O O . ASP A 1 248 ? 39.388 2.269 -15.190 1.00 76.38 248 ASP A O 1
ATOM 1982 N N . SER A 1 249 ? 37.238 1.742 -14.879 1.00 75.56 249 SER A N 1
ATOM 1983 C CA . SER A 1 249 ? 37.450 0.310 -15.073 1.00 75.56 249 SER A CA 1
ATOM 1984 C C . SER A 1 249 ? 37.642 -0.043 -16.541 1.00 75.56 249 SER A C 1
ATOM 1986 O O . SER A 1 249 ? 38.454 -0.914 -16.843 1.00 75.56 249 SER A O 1
ATOM 1988 N N . PHE A 1 250 ? 36.954 0.644 -17.455 1.00 77.19 250 PHE A N 1
ATOM 1989 C CA . PHE A 1 250 ? 37.178 0.492 -18.892 1.00 77.19 250 PHE A CA 1
ATOM 1990 C C . PHE A 1 250 ? 38.556 1.013 -19.311 1.00 77.19 250 PHE A C 1
ATOM 1992 O O . PHE A 1 250 ? 39.277 0.291 -19.995 1.00 77.19 250 PHE A O 1
ATOM 1999 N N . VAL A 1 251 ? 38.972 2.187 -18.817 1.00 78.69 251 VAL A N 1
ATOM 2000 C CA . VAL A 1 251 ? 40.326 2.735 -19.045 1.00 78.69 251 VAL A CA 1
ATOM 2001 C C . VAL A 1 251 ? 41.411 1.766 -18.555 1.00 78.69 251 VAL A C 1
ATOM 2003 O O . VAL A 1 251 ? 42.435 1.598 -19.207 1.00 78.69 251 VAL A O 1
ATOM 2006 N N . LYS A 1 252 ? 41.172 1.069 -17.436 1.00 78.44 252 LYS A N 1
ATOM 2007 C CA . LYS A 1 252 ? 42.095 0.074 -16.860 1.00 78.44 252 LYS A CA 1
ATOM 2008 C C . LYS A 1 252 ? 41.983 -1.332 -17.479 1.00 78.44 252 LYS A C 1
ATOM 2010 O O . LYS A 1 252 ? 42.543 -2.271 -16.919 1.00 78.44 252 LYS A O 1
ATOM 2015 N N . GLY A 1 253 ? 41.215 -1.524 -18.559 1.00 72.25 253 GLY A N 1
ATOM 2016 C CA . GLY A 1 253 ? 41.005 -2.840 -19.194 1.00 72.25 253 GLY A CA 1
ATOM 2017 C C . GLY A 1 253 ? 40.199 -3.848 -18.353 1.00 72.25 253 GLY A C 1
ATOM 2018 O O . GLY A 1 253 ? 40.057 -5.016 -18.712 1.00 72.25 253 GLY A O 1
ATOM 2019 N N . LYS A 1 254 ? 39.625 -3.408 -17.230 1.00 73.25 254 LYS A N 1
ATOM 2020 C CA . LYS A 1 254 ? 38.829 -4.210 -16.286 1.00 73.25 254 LYS A CA 1
ATOM 2021 C C . LYS A 1 254 ? 37.322 -4.127 -16.544 1.00 73.25 254 LYS A C 1
ATOM 2023 O O . LYS A 1 254 ? 36.529 -4.554 -15.710 1.00 73.25 254 LYS A O 1
ATOM 2028 N N . GLY A 1 255 ? 36.910 -3.612 -17.704 1.00 65.31 255 GLY A N 1
ATOM 2029 C CA . GLY A 1 255 ? 35.500 -3.500 -18.100 1.00 65.31 255 GLY A CA 1
ATOM 2030 C C . GLY A 1 255 ? 34.731 -4.827 -18.041 1.00 65.31 255 GLY A C 1
ATOM 2031 O O . GLY A 1 255 ? 33.549 -4.840 -17.715 1.00 65.31 255 GLY A O 1
ATOM 2032 N N . HIS A 1 256 ? 35.414 -5.957 -18.258 1.00 61.53 256 HIS A N 1
ATOM 2033 C CA . HIS A 1 256 ? 34.834 -7.302 -18.176 1.00 61.53 256 HIS A CA 1
ATOM 2034 C C . HIS A 1 256 ? 34.283 -7.667 -16.784 1.00 61.53 256 HIS A C 1
ATOM 2036 O O . HIS A 1 256 ? 33.452 -8.568 -16.688 1.00 61.53 256 HIS A O 1
ATOM 2042 N N . LEU A 1 257 ? 34.722 -6.984 -15.718 1.00 61.72 257 LEU A N 1
ATOM 2043 C CA . LEU A 1 257 ? 34.205 -7.167 -14.357 1.00 61.72 257 LEU A CA 1
ATOM 2044 C C . LEU A 1 257 ? 32.812 -6.543 -14.173 1.00 61.72 257 LEU A C 1
ATOM 2046 O O . LEU A 1 257 ? 32.087 -6.922 -13.257 1.00 61.72 257 LEU A O 1
ATOM 2050 N N . HIS A 1 258 ? 32.407 -5.647 -15.078 1.00 64.88 258 HIS A N 1
ATOM 2051 C CA . HIS A 1 258 ? 31.117 -4.952 -15.066 1.00 64.88 258 HIS A CA 1
ATOM 2052 C C . HIS A 1 258 ? 30.100 -5.626 -15.981 1.00 64.88 258 HIS A C 1
ATOM 2054 O O . HIS A 1 258 ? 29.385 -4.962 -16.733 1.00 64.88 258 HIS A O 1
ATOM 2060 N N . ARG A 1 259 ? 30.035 -6.965 -15.946 1.00 65.75 259 ARG A N 1
ATOM 2061 C CA . ARG A 1 259 ? 28.965 -7.690 -16.643 1.00 65.75 259 ARG A CA 1
ATOM 2062 C C . ARG A 1 259 ? 27.622 -7.176 -16.135 1.00 65.75 259 ARG A C 1
ATOM 2064 O O . ARG A 1 259 ? 27.380 -7.163 -14.927 1.00 65.75 259 ARG A O 1
ATOM 2071 N N . ALA A 1 260 ? 26.772 -6.760 -17.072 1.00 75.06 260 ALA A N 1
ATOM 2072 C CA . ALA A 1 260 ? 25.428 -6.322 -16.751 1.00 75.06 260 ALA A CA 1
ATOM 2073 C C . ALA A 1 260 ? 24.704 -7.422 -15.976 1.00 75.06 260 ALA A C 1
ATOM 2075 O O . ALA A 1 260 ? 24.742 -8.591 -16.369 1.00 75.06 260 ALA A O 1
ATOM 2076 N N . ASN A 1 261 ? 24.035 -7.041 -14.893 1.00 79.62 261 ASN A N 1
ATOM 2077 C CA . ASN A 1 261 ? 23.105 -7.923 -14.217 1.00 79.62 261 ASN A CA 1
ATOM 2078 C C . ASN A 1 261 ? 21.917 -8.152 -15.157 1.00 79.62 261 ASN A C 1
ATOM 2080 O O . ASN A 1 261 ? 21.051 -7.287 -15.301 1.00 79.62 261 ASN A O 1
ATOM 2084 N N . CYS A 1 262 ? 21.952 -9.275 -15.870 1.00 81.19 262 CYS A N 1
ATOM 2085 C CA . CYS A 1 262 ? 20.935 -9.639 -16.841 1.00 81.19 262 CYS A CA 1
ATOM 2086 C C . CYS A 1 262 ? 19.830 -10.387 -16.107 1.00 81.19 262 CYS A C 1
ATOM 2088 O O . CYS A 1 262 ? 20.072 -11.450 -15.538 1.00 81.19 262 CYS A O 1
ATOM 2090 N N . THR A 1 263 ? 18.631 -9.821 -16.114 1.00 79.88 263 THR A N 1
ATOM 2091 C CA . THR A 1 263 ? 17.471 -10.420 -15.456 1.00 79.88 263 THR A CA 1
ATOM 2092 C C . THR A 1 263 ? 16.412 -10.705 -16.509 1.00 79.88 263 THR A C 1
ATOM 2094 O O . THR A 1 263 ? 16.136 -9.855 -17.353 1.00 79.88 263 THR A O 1
ATOM 2097 N N . SER A 1 264 ? 15.828 -11.899 -16.490 1.00 73.44 264 SER A N 1
ATOM 2098 C CA . SER A 1 264 ? 14.712 -12.216 -17.378 1.00 73.44 264 SER A CA 1
ATOM 2099 C C . SER A 1 264 ? 13.448 -11.494 -16.926 1.00 73.44 264 SER A C 1
ATOM 2101 O O . SER A 1 264 ? 13.242 -11.265 -15.729 1.00 73.44 264 SER A O 1
ATOM 2103 N N . TRP A 1 265 ? 12.600 -11.156 -17.889 1.00 80.44 265 TRP A N 1
ATOM 2104 C CA . TRP A 1 265 ? 11.222 -10.763 -17.643 1.00 80.44 265 TRP A CA 1
ATOM 2105 C C . TRP A 1 265 ? 10.460 -11.808 -16.815 1.00 80.44 265 TRP A C 1
ATOM 2107 O O . TRP A 1 265 ? 10.639 -13.011 -17.007 1.00 80.44 265 TRP A O 1
ATOM 2117 N N . GLU A 1 266 ? 9.584 -11.326 -15.934 1.00 85.75 266 GLU A N 1
ATOM 2118 C CA . GLU A 1 266 ? 8.570 -12.108 -15.224 1.00 85.75 266 GLU A CA 1
ATOM 2119 C C . GLU A 1 266 ? 7.262 -11.313 -15.204 1.00 85.75 266 GLU A C 1
ATOM 2121 O O . GLU A 1 266 ? 7.282 -10.091 -15.023 1.00 85.75 266 GLU A O 1
ATOM 2126 N N . ASP A 1 267 ? 6.130 -12.000 -15.382 1.00 88.94 267 ASP A N 1
ATOM 2127 C CA . ASP A 1 267 ? 4.820 -11.364 -15.240 1.00 88.94 267 ASP A CA 1
ATOM 2128 C C . ASP A 1 267 ? 4.573 -10.944 -13.781 1.00 88.94 267 ASP A C 1
ATOM 2130 O O . ASP A 1 267 ? 4.972 -11.628 -12.840 1.00 88.94 267 ASP A O 1
ATOM 2134 N N . ASN A 1 268 ? 3.898 -9.809 -13.599 1.00 90.44 268 ASN A N 1
ATOM 2135 C CA . ASN A 1 268 ? 3.634 -9.164 -12.312 1.00 90.44 268 ASN A CA 1
ATOM 2136 C C . ASN A 1 268 ? 4.902 -8.925 -11.465 1.00 90.44 268 ASN A C 1
ATOM 2138 O O . ASN A 1 268 ? 4.910 -9.128 -10.252 1.00 90.44 268 ASN A O 1
ATOM 2142 N N . CYS A 1 269 ? 5.985 -8.459 -12.083 1.00 92.31 269 CYS A N 1
ATOM 2143 C CA . CYS A 1 269 ? 7.227 -8.131 -11.382 1.00 92.31 269 CYS A CA 1
ATOM 2144 C C . CYS A 1 269 ? 7.342 -6.621 -11.099 1.00 92.31 269 CYS A C 1
ATOM 2146 O O . CYS A 1 269 ? 6.968 -5.791 -11.921 1.00 92.31 269 CYS A O 1
ATOM 2148 N N . LEU A 1 270 ? 7.892 -6.232 -9.949 1.00 93.38 270 LEU A N 1
ATOM 2149 C CA . LEU A 1 270 ? 8.298 -4.858 -9.649 1.00 93.38 270 LEU A CA 1
ATOM 2150 C C . LEU A 1 270 ? 9.811 -4.790 -9.529 1.00 93.38 270 LEU A C 1
ATOM 2152 O O . LEU A 1 270 ? 10.397 -5.298 -8.571 1.00 93.38 270 LEU A O 1
ATOM 2156 N N . PHE A 1 271 ? 10.437 -4.097 -10.471 1.00 92.38 271 PHE A N 1
ATOM 2157 C CA . PHE A 1 271 ? 11.844 -3.747 -10.366 1.00 92.38 271 PHE A CA 1
ATOM 2158 C C . PHE A 1 271 ? 11.990 -2.513 -9.482 1.00 92.38 271 PHE A C 1
ATOM 2160 O O . PHE A 1 271 ? 11.533 -1.433 -9.847 1.00 92.38 271 PHE A O 1
ATOM 2167 N N . VAL A 1 272 ? 12.591 -2.684 -8.309 1.00 93.12 272 VAL A N 1
ATOM 2168 C CA . VAL A 1 272 ? 12.826 -1.631 -7.318 1.00 93.12 272 VAL A CA 1
ATOM 2169 C C . VAL A 1 272 ? 14.222 -1.067 -7.534 1.00 93.12 272 VAL A C 1
ATOM 2171 O O . VAL A 1 272 ? 15.218 -1.791 -7.427 1.00 93.12 272 VAL A O 1
ATOM 2174 N N . PHE A 1 273 ? 14.293 0.219 -7.855 1.00 91.69 273 PHE A N 1
ATOM 2175 C CA . PHE A 1 273 ? 15.552 0.896 -8.140 1.00 91.69 273 PHE A CA 1
ATOM 2176 C C . PHE A 1 273 ? 16.217 1.409 -6.856 1.00 91.69 273 PHE A C 1
ATOM 2178 O O . PHE A 1 273 ? 15.563 1.483 -5.814 1.00 91.69 273 PHE A O 1
ATOM 2185 N N . PRO A 1 274 ? 17.524 1.724 -6.896 1.00 90.06 274 PRO A N 1
ATOM 2186 C CA . PRO A 1 274 ? 18.242 2.265 -5.746 1.00 90.06 274 PRO A CA 1
ATOM 2187 C C . PRO A 1 274 ? 17.614 3.527 -5.142 1.00 90.06 274 PRO A C 1
ATOM 2189 O O . PRO A 1 274 ? 16.894 4.262 -5.820 1.00 90.06 274 PRO A O 1
ATOM 2192 N N . ARG A 1 275 ? 17.960 3.809 -3.881 1.00 85.19 275 ARG A N 1
ATOM 2193 C CA . ARG A 1 275 ? 17.624 5.079 -3.221 1.00 85.19 275 ARG A CA 1
ATOM 2194 C C . ARG A 1 275 ? 18.286 6.252 -3.940 1.00 85.19 275 ARG A C 1
ATOM 2196 O O . ARG A 1 275 ? 19.262 6.081 -4.674 1.00 85.19 275 ARG A O 1
ATOM 2203 N N . ASP A 1 276 ? 17.717 7.431 -3.736 1.00 83.06 276 ASP A N 1
ATOM 2204 C CA . ASP A 1 276 ? 18.006 8.680 -4.444 1.00 83.06 276 ASP A CA 1
ATOM 2205 C C . ASP A 1 276 ? 17.752 8.620 -5.954 1.00 83.06 276 ASP A C 1
ATOM 2207 O O . ASP A 1 276 ? 18.183 9.514 -6.693 1.00 83.06 276 ASP A O 1
ATOM 2211 N N . CYS A 1 277 ? 17.061 7.577 -6.423 1.00 82.62 277 CYS A N 1
ATOM 2212 C CA . CYS A 1 277 ? 16.508 7.576 -7.760 1.00 82.62 277 CYS A CA 1
ATOM 2213 C C . CYS A 1 277 ? 15.117 8.198 -7.718 1.00 82.62 277 CYS A C 1
ATOM 2215 O O . CYS A 1 277 ? 14.200 7.654 -7.102 1.00 82.62 277 CYS A O 1
ATOM 2217 N N . SER A 1 278 ? 14.943 9.333 -8.391 1.00 73.12 278 SER A N 1
ATOM 2218 C CA . SER A 1 278 ? 13.671 10.051 -8.383 1.00 73.12 278 SER A CA 1
ATOM 2219 C C . SER A 1 278 ? 13.232 10.445 -9.781 1.00 73.12 278 SER A C 1
ATOM 2221 O O . SER A 1 278 ? 14.031 10.685 -10.687 1.00 73.12 278 SER A O 1
ATOM 2223 N N . VAL A 1 279 ? 11.913 10.486 -9.927 1.00 72.62 279 VAL A N 1
ATOM 2224 C CA . VAL A 1 279 ? 11.225 10.840 -11.157 1.00 72.62 279 VAL A CA 1
ATOM 2225 C C . VAL A 1 279 ? 10.250 11.955 -10.817 1.00 72.62 279 VAL A C 1
ATOM 2227 O O . VAL A 1 279 ? 9.310 11.752 -10.038 1.00 72.62 279 VAL A O 1
ATOM 2230 N N . SER A 1 280 ? 10.477 13.138 -11.381 1.00 63.44 280 SER A N 1
ATOM 2231 C CA . SER A 1 280 ? 9.505 14.226 -11.352 1.00 63.44 280 SER A CA 1
ATOM 2232 C C . SER A 1 280 ? 8.879 14.384 -12.738 1.00 63.44 280 SER A C 1
ATOM 2234 O O . SER A 1 280 ? 9.433 13.948 -13.741 1.00 63.44 280 SER A O 1
ATOM 2236 N N . SER A 1 281 ? 7.687 14.971 -12.798 1.00 56.38 281 SER A N 1
ATOM 2237 C CA . SER A 1 281 ? 6.974 15.201 -14.058 1.00 56.38 281 SER A CA 1
ATOM 2238 C C . SER A 1 281 ? 7.632 16.266 -14.945 1.00 56.38 281 SER A C 1
ATOM 2240 O O . SER A 1 281 ? 7.228 16.416 -16.094 1.00 56.38 281 SER A O 1
ATOM 2242 N N . GLN A 1 282 ? 8.612 17.014 -14.421 1.00 54.03 282 GLN A N 1
ATOM 2243 C CA . GLN A 1 282 ? 9.242 18.153 -15.099 1.00 54.03 282 GLN A CA 1
ATOM 2244 C C . GLN A 1 282 ? 10.770 18.048 -15.219 1.00 54.03 282 GLN A C 1
ATOM 2246 O O . GLN A 1 282 ? 11.350 18.728 -16.060 1.00 54.03 282 GLN A O 1
ATOM 2251 N N . GLU A 1 283 ? 11.435 17.218 -14.413 1.00 57.91 283 GLU A N 1
ATOM 2252 C CA . GLU A 1 283 ? 12.888 17.034 -14.458 1.00 57.91 283 GLU A CA 1
ATOM 2253 C C . GLU A 1 283 ? 13.252 15.663 -15.046 1.00 57.91 283 GLU A C 1
ATOM 2255 O O . GLU A 1 283 ? 12.484 14.705 -14.914 1.00 57.91 283 GLU A O 1
ATOM 2260 N N . PRO A 1 284 ? 14.442 15.533 -15.661 1.00 64.00 284 PRO A N 1
ATOM 2261 C CA . PRO A 1 284 ? 14.974 14.233 -16.034 1.00 64.00 284 PRO A CA 1
ATOM 2262 C C . PRO A 1 284 ? 15.120 13.327 -14.809 1.00 64.00 284 PRO A C 1
ATOM 2264 O O . PRO A 1 284 ? 15.255 13.778 -13.670 1.00 64.00 284 PRO A O 1
ATOM 2267 N N . PHE A 1 285 ? 15.130 12.028 -15.079 1.00 77.06 285 PHE A N 1
ATOM 2268 C CA . PHE A 1 285 ? 15.451 10.996 -14.106 1.00 77.06 285 PHE A CA 1
ATOM 2269 C C . PHE A 1 285 ? 16.731 11.344 -13.329 1.00 77.06 285 PHE A C 1
ATOM 2271 O O . PHE A 1 285 ? 17.769 11.609 -13.936 1.00 77.06 285 PHE A O 1
ATOM 2278 N N . LYS A 1 286 ? 16.664 11.320 -11.994 1.00 80.00 286 LYS A N 1
ATOM 2279 C CA . LYS A 1 286 ? 17.823 11.504 -11.105 1.00 80.00 286 LYS A CA 1
ATOM 2280 C C . LYS A 1 286 ? 18.262 10.160 -10.537 1.00 80.00 286 LYS A C 1
ATOM 2282 O O . LYS A 1 286 ? 17.422 9.291 -10.321 1.00 80.00 286 LYS A O 1
ATOM 2287 N N . GLY A 1 287 ? 19.553 10.005 -10.248 1.00 79.75 287 GLY A N 1
ATOM 2288 C CA . GLY A 1 287 ? 20.097 8.839 -9.546 1.00 79.75 287 GLY A CA 1
ATOM 2289 C C . GLY A 1 287 ? 20.613 7.706 -10.433 1.00 79.75 287 GLY A C 1
ATOM 2290 O O . GLY A 1 287 ? 21.130 6.708 -9.928 1.00 79.75 287 GLY A O 1
ATOM 2291 N N . GLY A 1 288 ? 20.512 7.867 -11.748 1.00 87.19 288 GLY A N 1
ATOM 2292 C CA . GLY A 1 288 ? 20.930 6.890 -12.740 1.00 87.19 288 GLY A CA 1
ATOM 2293 C C . GLY A 1 288 ? 20.423 7.262 -14.127 1.00 87.19 288 GLY A C 1
ATOM 2294 O O . GLY A 1 288 ? 19.883 8.342 -14.346 1.00 87.19 288 GLY A O 1
ATOM 2295 N N . GLN A 1 289 ? 20.582 6.351 -15.076 1.00 89.62 289 GLN A N 1
ATOM 2296 C CA . GLN A 1 289 ? 20.071 6.509 -16.431 1.00 89.62 289 GLN A CA 1
ATOM 2297 C C . GLN A 1 289 ? 19.294 5.256 -16.827 1.00 89.62 289 GLN A C 1
ATOM 2299 O O . GLN A 1 289 ? 19.838 4.150 -16.790 1.00 89.62 289 GLN A O 1
ATOM 2304 N N . LEU A 1 290 ? 18.023 5.440 -17.186 1.00 91.31 290 LEU A N 1
ATOM 2305 C CA . LEU A 1 290 ? 17.104 4.391 -17.622 1.00 91.31 290 LEU A CA 1
ATOM 2306 C C . LEU A 1 290 ? 16.859 4.516 -19.130 1.00 91.31 290 LEU A C 1
ATOM 2308 O O . LEU A 1 290 ? 16.571 5.607 -19.621 1.00 91.31 290 LEU A O 1
ATOM 2312 N N . PHE A 1 291 ? 16.949 3.399 -19.846 1.00 92.62 291 PHE A N 1
ATOM 2313 C CA . PHE A 1 291 ? 16.797 3.335 -21.297 1.00 92.62 291 PHE A CA 1
ATOM 2314 C C . PHE A 1 291 ? 15.970 2.124 -21.712 1.00 92.62 291 PHE A C 1
ATOM 2316 O O . PHE A 1 291 ? 16.034 1.075 -21.069 1.00 92.62 291 PHE A O 1
ATOM 2323 N N . PHE A 1 292 ? 15.299 2.231 -22.852 1.00 93.31 292 PHE A N 1
ATOM 2324 C CA . PHE A 1 292 ? 14.982 1.065 -23.667 1.00 93.31 292 PHE A CA 1
ATOM 2325 C C . PHE A 1 292 ? 16.133 0.796 -24.633 1.00 93.31 292 PHE A C 1
ATOM 2327 O O . PHE A 1 292 ? 16.663 1.715 -25.255 1.00 93.31 292 PHE A O 1
ATOM 2334 N N . ILE A 1 293 ? 16.535 -0.464 -24.741 1.00 91.88 293 ILE A N 1
ATOM 2335 C CA . ILE A 1 293 ? 17.587 -0.926 -25.636 1.00 91.88 293 ILE A CA 1
ATOM 2336 C C . ILE A 1 293 ? 16.923 -1.720 -26.757 1.00 91.88 293 ILE A C 1
ATOM 2338 O O . ILE A 1 293 ? 16.367 -2.794 -26.521 1.00 91.88 293 ILE A O 1
ATOM 2342 N N . GLN A 1 294 ? 17.005 -1.204 -27.979 1.00 86.94 294 GLN A N 1
ATOM 2343 C CA . GLN A 1 294 ? 16.648 -1.941 -29.186 1.00 86.94 294 GLN A CA 1
ATOM 2344 C C . GLN A 1 294 ? 17.805 -2.873 -29.546 1.00 86.94 294 GLN A C 1
ATOM 2346 O O . GLN A 1 294 ? 18.833 -2.454 -30.092 1.00 86.94 294 GLN A O 1
ATOM 2351 N N . GLY A 1 295 ? 17.656 -4.139 -29.160 1.00 77.00 295 GLY A N 1
ATOM 2352 C CA . GLY A 1 295 ? 18.521 -5.224 -29.595 1.00 77.00 295 GLY A CA 1
ATOM 2353 C C . GLY A 1 295 ? 18.040 -5.832 -30.918 1.00 77.00 295 GLY A C 1
ATOM 2354 O O . GLY A 1 295 ? 16.890 -5.643 -31.306 1.00 77.00 295 GLY A O 1
ATOM 2355 N N . PRO A 1 296 ? 18.892 -6.614 -31.601 1.00 72.81 296 PRO A N 1
ATOM 2356 C CA . PRO A 1 296 ? 18.556 -7.231 -32.888 1.00 72.81 296 PRO A CA 1
ATOM 2357 C C . PRO A 1 296 ? 17.417 -8.264 -32.815 1.00 72.81 296 PRO A C 1
ATOM 2359 O O . PRO A 1 296 ? 16.801 -8.561 -33.834 1.00 72.81 296 PRO A O 1
ATOM 2362 N N . HIS A 1 297 ? 17.127 -8.814 -31.630 1.00 78.06 297 HIS A N 1
ATOM 2363 C CA . HIS A 1 297 ? 16.126 -9.878 -31.451 1.00 78.06 297 HIS A CA 1
ATOM 2364 C C . HIS A 1 297 ? 15.107 -9.612 -30.339 1.00 78.06 297 HIS A C 1
ATOM 2366 O O . HIS A 1 297 ? 14.133 -10.348 -30.225 1.00 78.06 297 HIS A O 1
ATOM 2372 N N . GLN A 1 298 ? 15.335 -8.606 -29.494 1.00 86.44 298 GLN A N 1
ATOM 2373 C CA . GLN A 1 298 ? 14.464 -8.304 -28.362 1.00 86.44 298 GLN A CA 1
ATOM 2374 C C . GLN A 1 298 ? 14.667 -6.869 -27.882 1.00 86.44 298 GLN A C 1
ATOM 2376 O O . GLN A 1 298 ? 15.755 -6.299 -28.026 1.00 86.44 298 GLN A O 1
ATOM 2381 N N . ILE A 1 299 ? 13.629 -6.321 -27.256 1.00 89.12 299 ILE A N 1
ATOM 2382 C CA . ILE A 1 299 ? 13.714 -5.072 -26.502 1.00 89.12 299 ILE A CA 1
ATOM 2383 C C . ILE A 1 299 ? 14.138 -5.393 -25.074 1.00 89.12 299 ILE A C 1
ATOM 2385 O O . ILE A 1 299 ? 13.675 -6.359 -24.461 1.00 89.12 299 ILE A O 1
ATOM 2389 N N . GLU A 1 300 ? 15.014 -4.560 -24.528 1.00 92.19 300 GLU A N 1
ATOM 2390 C CA . GLU A 1 300 ? 15.449 -4.670 -23.144 1.00 92.19 300 GLU A CA 1
ATOM 2391 C C . GLU A 1 300 ? 15.308 -3.336 -22.416 1.00 92.19 300 GLU A C 1
ATOM 2393 O O . GLU A 1 300 ? 15.348 -2.272 -23.027 1.00 92.19 300 GLU A O 1
ATOM 2398 N N . ILE A 1 301 ? 15.194 -3.380 -21.094 1.00 92.75 301 ILE A N 1
ATOM 2399 C CA . ILE A 1 301 ? 15.360 -2.208 -20.237 1.00 92.75 301 ILE A CA 1
ATOM 2400 C C . ILE A 1 301 ? 16.810 -2.180 -19.765 1.00 92.75 301 ILE A C 1
ATOM 2402 O O . ILE A 1 301 ? 17.302 -3.160 -19.209 1.00 92.75 301 ILE A O 1
ATOM 2406 N N . GLY A 1 302 ? 17.493 -1.061 -19.967 1.00 92.75 302 GLY A N 1
ATOM 2407 C CA . GLY A 1 302 ? 18.841 -0.811 -19.471 1.00 92.75 302 GLY A CA 1
ATOM 2408 C C . GLY A 1 302 ? 18.835 0.196 -18.331 1.00 92.75 302 GLY A C 1
ATOM 2409 O O . GLY A 1 302 ? 18.231 1.257 -18.457 1.00 92.75 302 GLY A O 1
ATOM 2410 N N . PHE A 1 303 ? 19.552 -0.097 -17.248 1.00 91.88 303 PHE A N 1
ATOM 2411 C CA . PHE A 1 303 ? 19.775 0.845 -16.153 1.00 91.88 303 PHE A CA 1
ATOM 2412 C C . PHE A 1 303 ? 21.259 0.974 -15.810 1.00 91.88 303 PHE A C 1
ATOM 2414 O O . PHE A 1 303 ? 21.954 -0.026 -15.609 1.00 91.88 303 PHE A O 1
ATOM 2421 N N . ILE A 1 304 ? 21.731 2.216 -15.720 1.00 90.12 304 ILE A N 1
ATOM 2422 C CA . ILE A 1 304 ? 23.093 2.581 -15.325 1.00 90.12 304 ILE A CA 1
ATOM 2423 C C . ILE A 1 304 ? 22.989 3.415 -14.038 1.00 90.12 304 ILE A C 1
ATOM 2425 O O . ILE A 1 304 ? 22.487 4.537 -14.112 1.00 90.12 304 ILE A O 1
ATOM 2429 N N . PRO A 1 305 ? 23.420 2.908 -12.870 1.00 87.75 305 PRO A N 1
ATOM 2430 C CA . PRO A 1 305 ? 23.367 3.682 -11.630 1.00 87.75 305 PRO A CA 1
ATOM 2431 C C . PRO A 1 305 ? 24.353 4.862 -11.642 1.00 87.75 305 PRO A C 1
ATOM 2433 O O . PRO A 1 305 ? 25.352 4.848 -12.365 1.00 87.75 305 PRO A O 1
ATOM 2436 N N . GLU A 1 306 ? 24.086 5.872 -10.812 1.00 86.44 306 GLU A N 1
ATOM 2437 C CA . GLU A 1 306 ? 25.057 6.913 -10.434 1.00 86.44 306 GLU A CA 1
ATOM 2438 C C . GLU A 1 306 ? 25.863 6.516 -9.185 1.00 86.44 306 GLU A C 1
ATOM 2440 O O . GLU A 1 306 ? 25.482 5.621 -8.427 1.00 86.44 306 GLU A O 1
ATOM 2445 N N . ARG A 1 307 ? 27.023 7.149 -8.973 1.00 78.69 307 ARG A N 1
ATOM 2446 C CA . ARG A 1 307 ? 27.914 6.816 -7.854 1.00 78.69 307 ARG A CA 1
ATOM 2447 C C . ARG A 1 307 ? 27.271 7.180 -6.508 1.00 78.69 307 ARG A C 1
ATOM 2449 O O . ARG A 1 307 ? 26.572 8.181 -6.397 1.00 78.69 307 ARG A O 1
ATOM 2456 N N . GLY A 1 308 ? 27.561 6.393 -5.468 1.00 69.25 308 GLY A N 1
ATOM 2457 C CA . GLY A 1 308 ? 27.199 6.719 -4.079 1.00 69.25 308 GLY A CA 1
ATOM 2458 C C . GLY A 1 308 ? 25.773 6.352 -3.660 1.00 69.25 308 GLY A C 1
ATOM 2459 O O . GLY A 1 308 ? 25.340 6.765 -2.589 1.00 69.25 308 GLY A O 1
ATOM 2460 N N . LYS A 1 309 ? 25.046 5.576 -4.471 1.00 75.69 309 LYS A N 1
ATOM 2461 C CA . LYS A 1 309 ? 23.655 5.197 -4.186 1.00 75.69 309 LYS A CA 1
ATOM 2462 C C . LYS A 1 309 ? 23.557 4.076 -3.159 1.00 75.69 309 LYS A C 1
ATOM 2464 O O . LYS A 1 309 ? 24.381 3.162 -3.130 1.00 75.69 309 LYS A O 1
ATOM 2469 N N . GLN A 1 310 ? 22.507 4.131 -2.345 1.00 82.56 310 GLN A N 1
ATOM 2470 C CA . GLN A 1 310 ? 22.178 3.087 -1.378 1.00 82.56 310 GLN A CA 1
ATOM 2471 C C . GLN A 1 310 ? 21.141 2.120 -1.952 1.00 82.56 310 GLN A C 1
ATOM 2473 O O . GLN A 1 310 ? 20.313 2.479 -2.791 1.00 82.56 310 GLN A O 1
ATOM 2478 N N . LYS A 1 311 ? 21.182 0.864 -1.501 1.00 84.69 311 LYS A N 1
ATOM 2479 C CA . LYS A 1 311 ? 20.148 -0.114 -1.855 1.00 84.69 311 LYS A CA 1
ATOM 2480 C C . LYS A 1 311 ? 18.824 0.321 -1.227 1.00 84.69 311 LYS A C 1
ATOM 2482 O O . LYS A 1 311 ? 18.811 0.737 -0.073 1.00 84.69 311 LYS A O 1
ATOM 2487 N N . ALA A 1 312 ? 17.729 0.199 -1.975 1.00 83.81 312 ALA A N 1
ATOM 2488 C CA . ALA A 1 312 ? 16.397 0.311 -1.393 1.00 83.81 312 ALA A CA 1
ATOM 2489 C C . ALA A 1 312 ? 16.179 -0.846 -0.413 1.00 83.81 312 ALA A C 1
ATOM 2491 O O . ALA A 1 312 ? 16.531 -1.997 -0.708 1.00 83.81 312 ALA A O 1
ATOM 2492 N N . ASN A 1 313 ? 15.620 -0.547 0.755 1.00 80.44 313 ASN A N 1
ATOM 2493 C CA . ASN A 1 313 ? 15.377 -1.560 1.768 1.00 80.44 313 ASN A CA 1
ATOM 2494 C C . ASN A 1 313 ? 14.076 -2.300 1.467 1.00 80.44 313 ASN A C 1
ATOM 2496 O O . ASN A 1 313 ? 13.080 -1.717 1.038 1.00 80.44 313 ASN A O 1
ATOM 2500 N N . ARG A 1 314 ? 14.048 -3.602 1.768 1.00 80.38 314 ARG A N 1
ATOM 2501 C CA . ARG A 1 314 ? 12.826 -4.412 1.629 1.00 80.38 314 ARG A CA 1
ATOM 2502 C C . ARG A 1 314 ? 11.660 -3.846 2.434 1.00 80.38 314 ARG A C 1
ATOM 2504 O O . ARG A 1 314 ? 10.520 -3.935 1.992 1.00 80.38 314 ARG A O 1
ATOM 2511 N N . GLU A 1 315 ? 11.953 -3.251 3.585 1.00 79.25 315 GLU A N 1
ATOM 2512 C CA . GLU A 1 315 ? 10.940 -2.688 4.473 1.00 79.25 315 GLU A CA 1
ATOM 2513 C C . GLU A 1 315 ? 10.241 -1.460 3.888 1.00 79.25 315 GLU A C 1
ATOM 2515 O O . GLU A 1 315 ? 9.037 -1.282 4.076 1.00 79.25 315 GLU A O 1
ATOM 2520 N N . GLU A 1 316 ? 10.965 -0.654 3.114 1.00 76.81 316 GLU A N 1
ATOM 2521 C CA . GLU A 1 316 ? 10.436 0.568 2.507 1.00 76.81 316 GLU A CA 1
ATOM 2522 C C . GLU A 1 316 ? 9.402 0.240 1.412 1.00 76.81 316 GLU A C 1
ATOM 2524 O O . GLU A 1 316 ? 8.415 0.961 1.237 1.00 76.81 316 GLU A O 1
ATOM 2529 N N . VAL A 1 317 ? 9.555 -0.911 0.745 1.00 83.00 317 VAL A N 1
ATOM 2530 C CA . VAL A 1 317 ? 8.626 -1.401 -0.287 1.00 83.00 317 VAL A CA 1
ATOM 2531 C C . VAL A 1 317 ? 7.261 -1.783 0.294 1.00 83.00 317 VAL A C 1
ATOM 2533 O O . VAL A 1 317 ? 6.257 -1.697 -0.408 1.00 83.00 317 VAL A O 1
ATOM 2536 N N . TYR A 1 318 ? 7.162 -2.138 1.580 1.00 77.00 318 TYR A N 1
ATOM 2537 C CA . TYR A 1 318 ? 5.885 -2.564 2.171 1.00 77.00 318 TYR A CA 1
ATOM 2538 C C . TYR A 1 318 ? 4.810 -1.477 2.190 1.00 77.00 318 TYR A C 1
ATOM 2540 O O . TYR A 1 318 ? 3.628 -1.800 2.261 1.00 77.00 318 TYR A O 1
ATOM 2548 N N . SER A 1 319 ? 5.197 -0.203 2.153 1.00 78.12 319 SER A N 1
ATOM 2549 C CA . SER A 1 319 ? 4.253 0.921 2.099 1.00 78.12 319 SER A CA 1
ATOM 2550 C C . SER A 1 319 ? 4.136 1.542 0.703 1.00 78.12 319 SER A C 1
ATOM 2552 O O . SER A 1 319 ? 3.232 2.338 0.445 1.00 78.12 319 SER A O 1
ATOM 2554 N N . PHE A 1 320 ? 5.026 1.163 -0.213 1.00 87.69 320 PHE A N 1
ATOM 2555 C CA . PHE A 1 320 ? 5.130 1.733 -1.546 1.00 87.69 320 PHE A CA 1
ATOM 2556 C C . PHE A 1 320 ? 3.970 1.271 -2.428 1.00 87.69 320 PHE A C 1
ATOM 2558 O O . PHE A 1 320 ? 3.813 0.077 -2.659 1.00 87.69 320 PHE A O 1
ATOM 2565 N N . HIS A 1 321 ? 3.138 2.207 -2.904 1.00 87.81 321 HIS A N 1
ATOM 2566 C CA . HIS A 1 321 ? 2.004 1.944 -3.811 1.00 87.81 321 HIS A CA 1
ATOM 2567 C C . HIS A 1 321 ? 1.112 0.767 -3.414 1.00 87.81 321 HIS A C 1
ATOM 2569 O O . HIS A 1 321 ? 0.531 0.087 -4.259 1.00 87.81 321 HIS A O 1
ATOM 2575 N N . ARG A 1 322 ? 0.973 0.511 -2.113 1.00 85.19 322 ARG A N 1
ATOM 2576 C CA . ARG A 1 322 ? 0.397 -0.748 -1.649 1.00 85.19 322 ARG A CA 1
ATOM 2577 C C . ARG A 1 322 ? -1.057 -0.954 -2.080 1.00 85.19 322 ARG A C 1
ATOM 2579 O O . ARG A 1 322 ? -1.420 -2.055 -2.485 1.00 85.19 322 ARG A O 1
ATOM 2586 N N . SER A 1 323 ? -1.859 0.113 -2.087 1.00 81.50 323 SER A N 1
ATOM 2587 C CA . SER A 1 323 ? -3.246 0.093 -2.584 1.00 81.50 323 SER A CA 1
ATOM 2588 C C . SER A 1 323 ? -3.362 -0.395 -4.036 1.00 81.50 323 SER A C 1
ATOM 2590 O O . SER A 1 323 ? -4.381 -0.977 -4.395 1.00 81.50 323 SER A O 1
ATOM 2592 N N . PHE A 1 324 ? -2.319 -0.192 -4.846 1.00 86.56 324 PHE A N 1
ATOM 2593 C CA . PHE A 1 324 ? -2.226 -0.648 -6.232 1.00 86.56 324 PHE A CA 1
ATOM 2594 C C . PHE A 1 324 ? -1.562 -2.035 -6.344 1.00 86.56 324 PHE A C 1
ATOM 2596 O O . PHE A 1 324 ? -2.106 -2.947 -6.968 1.00 86.56 324 PHE A O 1
ATOM 2603 N N . LEU A 1 325 ? -0.408 -2.227 -5.700 1.00 88.25 325 LEU A N 1
ATOM 2604 C CA . LEU A 1 325 ? 0.414 -3.432 -5.855 1.00 88.25 325 LEU A CA 1
ATOM 2605 C C . LEU A 1 325 ? -0.172 -4.674 -5.172 1.00 88.25 325 LEU A C 1
ATOM 2607 O O . LEU A 1 325 ? 0.018 -5.784 -5.664 1.00 88.25 325 LEU A O 1
ATOM 2611 N N . ASP A 1 326 ? -0.927 -4.524 -4.080 1.00 80.44 326 ASP A N 1
ATOM 2612 C CA . ASP A 1 326 ? -1.516 -5.675 -3.382 1.00 80.44 326 ASP A CA 1
ATOM 2613 C C . ASP A 1 326 ? -2.544 -6.430 -4.232 1.00 80.44 326 ASP A C 1
ATOM 2615 O O . ASP A 1 326 ? -2.755 -7.615 -4.014 1.00 80.44 326 ASP A O 1
ATOM 2619 N N . SER A 1 327 ? -3.202 -5.772 -5.194 1.00 73.12 327 SER A N 1
ATOM 2620 C CA . SER A 1 327 ? -4.103 -6.457 -6.145 1.00 73.12 327 SER A CA 1
ATOM 2621 C C . SER A 1 327 ? -3.369 -7.220 -7.241 1.00 73.12 327 SER A C 1
ATOM 2623 O O . SER A 1 327 ? -3.968 -8.084 -7.870 1.00 73.12 327 SER A O 1
ATOM 2625 N N . ALA A 1 328 ? -2.110 -6.878 -7.511 1.00 76.00 328 ALA A N 1
ATOM 2626 C CA . ALA A 1 328 ? -1.378 -7.389 -8.663 1.00 76.00 328 ALA A CA 1
ATOM 2627 C C . ALA A 1 328 ? -0.475 -8.594 -8.335 1.00 76.00 328 ALA A C 1
ATOM 2629 O O . ALA A 1 328 ? 0.193 -9.081 -9.236 1.00 76.00 328 ALA A O 1
ATOM 2630 N N . ASN A 1 329 ? -0.464 -9.091 -7.085 1.00 76.50 329 ASN A N 1
ATOM 2631 C CA . ASN A 1 329 ? 0.349 -10.241 -6.641 1.00 76.50 329 ASN A CA 1
ATOM 2632 C C . ASN A 1 329 ? 1.823 -10.142 -7.063 1.00 76.50 329 ASN A C 1
ATOM 2634 O O . ASN A 1 329 ? 2.387 -11.039 -7.683 1.00 76.50 329 ASN A O 1
ATOM 2638 N N . VAL A 1 330 ? 2.430 -9.005 -6.738 1.00 87.31 330 VAL A N 1
ATOM 2639 C CA . VAL A 1 330 ? 3.697 -8.586 -7.330 1.00 87.31 330 VAL A CA 1
ATOM 2640 C C . VAL A 1 330 ? 4.919 -9.244 -6.690 1.00 87.31 330 VAL A C 1
ATOM 2642 O O . VAL A 1 330 ? 5.041 -9.279 -5.463 1.00 87.31 330 VAL A O 1
ATOM 2645 N N . VAL A 1 331 ? 5.865 -9.685 -7.523 1.00 88.94 331 VAL A N 1
ATOM 2646 C CA . VAL A 1 331 ? 7.199 -10.146 -7.105 1.00 88.94 331 VAL A CA 1
ATOM 2647 C C . VAL A 1 331 ? 8.188 -8.982 -7.156 1.00 88.94 331 VAL A C 1
ATOM 2649 O O . VAL A 1 331 ? 8.345 -8.338 -8.187 1.00 88.94 331 VAL A O 1
ATOM 2652 N N . ASN A 1 332 ? 8.887 -8.706 -6.053 1.00 90.25 332 ASN A N 1
ATOM 2653 C CA . ASN A 1 332 ? 9.833 -7.587 -5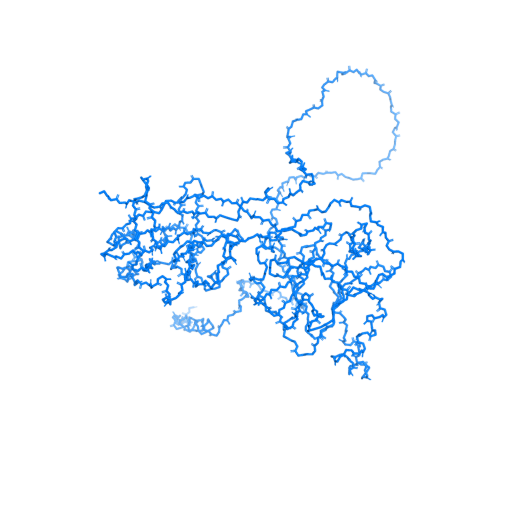.971 1.00 90.25 332 ASN A CA 1
ATOM 2654 C C . ASN A 1 332 ? 11.259 -8.023 -6.335 1.00 90.25 332 ASN A C 1
ATOM 2656 O O . ASN A 1 332 ? 11.807 -8.939 -5.719 1.00 90.25 332 ASN A O 1
ATOM 2660 N N . ARG A 1 333 ? 11.905 -7.304 -7.258 1.00 89.81 333 ARG A N 1
ATOM 2661 C CA . ARG A 1 333 ? 13.308 -7.503 -7.649 1.00 89.81 333 ARG A CA 1
ATOM 2662 C C . ARG A 1 333 ? 14.104 -6.215 -7.468 1.00 89.81 333 ARG A C 1
ATOM 2664 O O . ARG A 1 333 ? 13.779 -5.194 -8.057 1.00 89.81 333 ARG A O 1
ATOM 2671 N N . PHE A 1 334 ? 15.162 -6.264 -6.666 1.00 90.12 334 PHE A N 1
ATOM 2672 C CA . PHE A 1 334 ? 15.975 -5.090 -6.342 1.00 90.12 334 PHE A CA 1
ATOM 2673 C C . PHE A 1 334 ? 17.144 -4.956 -7.313 1.00 90.12 334 PHE A C 1
ATOM 2675 O O . PHE A 1 334 ? 17.928 -5.891 -7.484 1.00 90.12 334 PHE A O 1
ATOM 2682 N N . ILE A 1 335 ? 17.272 -3.782 -7.921 1.00 89.38 335 ILE A N 1
ATOM 2683 C CA . ILE A 1 335 ? 18.344 -3.471 -8.862 1.00 89.38 335 ILE A CA 1
ATOM 2684 C C . ILE A 1 335 ? 19.648 -3.176 -8.091 1.00 89.38 335 ILE A C 1
ATOM 2686 O O . ILE A 1 335 ? 19.624 -2.422 -7.113 1.00 89.38 335 ILE A O 1
ATOM 2690 N N . PRO A 1 336 ? 20.796 -3.766 -8.485 1.00 85.12 336 PRO A N 1
ATOM 2691 C CA . PRO A 1 336 ? 22.081 -3.517 -7.834 1.00 85.12 336 PRO A CA 1
ATOM 2692 C C . PRO A 1 336 ? 22.556 -2.066 -8.009 1.00 85.12 336 PRO A C 1
ATOM 2694 O O . PRO A 1 336 ? 22.330 -1.441 -9.041 1.00 85.12 336 PRO A O 1
ATOM 2697 N N . ILE A 1 337 ? 23.259 -1.549 -6.997 1.00 85.00 337 ILE A N 1
ATOM 2698 C CA . ILE A 1 337 ? 23.786 -0.170 -6.956 1.00 85.00 337 ILE A CA 1
ATOM 2699 C C . ILE A 1 337 ? 25.139 -0.011 -7.655 1.00 85.00 337 ILE A C 1
ATOM 2701 O O . ILE A 1 337 ? 25.511 1.080 -8.067 1.00 85.00 337 ILE A O 1
ATOM 2705 N N . ASP A 1 338 ? 25.892 -1.099 -7.760 1.00 78.44 338 ASP A N 1
ATOM 2706 C CA . ASP A 1 338 ? 27.290 -1.143 -8.184 1.00 78.44 338 ASP A CA 1
ATOM 2707 C C . ASP A 1 338 ? 27.457 -1.723 -9.594 1.00 78.44 338 ASP A C 1
ATOM 2709 O O . ASP A 1 338 ? 28.578 -1.882 -10.075 1.00 78.44 338 ASP A O 1
ATOM 2713 N N . ARG A 1 339 ? 26.349 -2.065 -10.263 1.00 81.62 339 ARG A N 1
ATOM 2714 C CA . ARG A 1 339 ? 26.351 -2.734 -11.567 1.00 81.62 339 ARG A CA 1
ATOM 2715 C C . ARG A 1 339 ? 25.281 -2.166 -12.478 1.00 81.62 339 ARG A C 1
ATOM 2717 O O . ARG A 1 339 ? 24.178 -1.850 -12.039 1.00 81.62 339 ARG A O 1
ATOM 2724 N N . CYS A 1 340 ? 25.585 -2.108 -13.771 1.00 87.38 340 CYS A N 1
ATOM 2725 C CA . CYS A 1 340 ? 24.544 -1.886 -14.762 1.00 87.38 340 CYS A CA 1
ATOM 2726 C C . CYS A 1 340 ? 23.597 -3.092 -14.804 1.00 87.38 340 CYS A C 1
ATOM 2728 O O . CYS A 1 340 ? 24.007 -4.230 -14.559 1.00 87.38 340 CYS A O 1
ATOM 2730 N N . SER A 1 341 ? 22.326 -2.844 -15.098 1.00 89.81 341 SER A N 1
ATOM 2731 C CA . SER A 1 341 ? 21.303 -3.885 -15.205 1.00 89.81 341 SER A CA 1
ATOM 2732 C C . SER A 1 341 ? 20.675 -3.869 -16.586 1.00 89.81 341 SER A C 1
ATOM 2734 O O . SER A 1 341 ? 20.469 -2.803 -17.166 1.00 89.81 341 SER A O 1
ATOM 2736 N N . ARG A 1 342 ? 20.392 -5.059 -17.113 1.00 91.38 342 ARG A N 1
ATOM 2737 C CA . ARG A 1 342 ? 19.671 -5.264 -18.369 1.00 91.38 342 ARG A CA 1
ATOM 2738 C C . ARG A 1 342 ? 18.528 -6.233 -18.125 1.00 91.38 342 ARG A C 1
ATOM 2740 O O . ARG A 1 342 ? 18.718 -7.252 -17.460 1.00 91.38 342 ARG A O 1
ATOM 2747 N N . LEU A 1 343 ? 17.349 -5.910 -18.632 1.00 89.88 343 LEU A N 1
ATOM 2748 C CA . LEU A 1 343 ? 16.148 -6.702 -18.425 1.00 89.88 343 LEU A CA 1
ATOM 2749 C C . LEU A 1 343 ? 15.483 -6.994 -19.759 1.00 89.88 343 LEU A C 1
ATOM 2751 O O . LEU A 1 343 ? 14.948 -6.088 -20.390 1.00 89.88 343 LEU A O 1
ATOM 2755 N N . SER A 1 344 ? 15.526 -8.247 -20.195 1.00 88.44 344 SER A N 1
ATOM 2756 C CA . SER A 1 344 ? 14.953 -8.662 -21.477 1.00 88.44 344 SER A CA 1
ATOM 2757 C C . SER A 1 344 ? 13.438 -8.772 -21.373 1.00 88.44 344 SER A C 1
ATOM 2759 O O . SER A 1 344 ? 12.962 -9.557 -20.561 1.00 88.44 344 SER A O 1
ATOM 2761 N N . LEU A 1 345 ? 12.691 -8.038 -22.206 1.00 85.88 345 LEU A N 1
ATOM 2762 C CA . LEU A 1 345 ? 11.222 -7.961 -22.165 1.00 85.88 345 LEU A CA 1
ATOM 2763 C C . LEU A 1 345 ? 10.508 -9.082 -22.942 1.00 85.88 345 LEU A C 1
ATOM 2765 O O . LEU A 1 345 ? 9.333 -8.953 -23.265 1.00 85.88 345 LEU A O 1
ATOM 2769 N N . GLY A 1 346 ? 11.200 -10.180 -23.248 1.00 81.81 346 GLY A N 1
ATOM 2770 C CA . GLY A 1 346 ? 10.671 -11.267 -24.074 1.00 81.81 346 GLY A CA 1
ATOM 2771 C C . GLY A 1 346 ? 10.752 -10.985 -25.579 1.00 81.81 346 GLY A C 1
ATOM 2772 O O . GLY A 1 346 ? 10.904 -9.847 -26.019 1.00 81.81 346 GLY A O 1
ATOM 2773 N N . LEU A 1 347 ? 10.678 -12.054 -26.375 1.00 84.25 347 LEU A N 1
ATOM 2774 C CA . LEU A 1 347 ? 10.908 -12.015 -27.828 1.00 84.25 347 LEU A CA 1
ATOM 2775 C C . LEU A 1 347 ? 9.739 -11.413 -28.626 1.00 84.25 347 LEU A C 1
ATOM 2777 O O . LEU A 1 347 ? 9.929 -10.967 -29.752 1.00 84.25 347 LEU A O 1
ATOM 2781 N N . SER A 1 348 ? 8.528 -11.418 -28.065 1.00 83.50 348 SER A N 1
ATOM 2782 C CA . SER A 1 348 ? 7.321 -10.893 -28.717 1.00 83.50 348 SER A CA 1
ATOM 2783 C C . SER A 1 348 ? 7.169 -9.377 -28.590 1.00 83.50 348 SER A C 1
ATOM 2785 O O . SER A 1 348 ? 6.412 -8.778 -29.350 1.00 83.50 348 SER A O 1
ATOM 2787 N N . THR A 1 349 ? 7.882 -8.753 -27.652 1.00 87.25 349 THR A N 1
ATOM 2788 C CA . THR A 1 349 ? 7.730 -7.334 -27.322 1.00 87.25 349 THR A CA 1
ATOM 2789 C C . THR A 1 349 ? 8.328 -6.449 -28.407 1.00 87.25 349 THR A C 1
ATOM 2791 O O . THR A 1 349 ? 9.512 -6.554 -28.738 1.00 87.25 349 THR A O 1
ATOM 2794 N N . LYS A 1 350 ? 7.515 -5.529 -28.931 1.00 86.31 350 LYS A N 1
ATOM 2795 C CA . LYS A 1 350 ? 7.901 -4.573 -29.979 1.00 86.31 350 LYS A CA 1
ATOM 2796 C C . LYS A 1 350 ? 7.494 -3.150 -29.611 1.00 86.31 350 LYS A C 1
ATOM 2798 O O . LYS A 1 350 ? 6.521 -2.960 -28.882 1.00 86.31 350 LYS A O 1
ATOM 2803 N N . VAL A 1 351 ? 8.209 -2.160 -30.152 1.00 87.00 351 VAL A N 1
ATOM 2804 C CA . VAL A 1 351 ? 7.781 -0.756 -30.101 1.00 87.00 351 VAL A CA 1
ATOM 2805 C C . VAL A 1 351 ? 6.775 -0.518 -31.222 1.00 87.00 351 VAL A C 1
ATOM 2807 O O . VAL A 1 351 ? 7.073 -0.759 -32.393 1.00 87.00 351 VAL A O 1
ATOM 2810 N N . CYS A 1 352 ? 5.596 -0.036 -30.856 1.00 85.38 352 CYS A N 1
ATOM 2811 C CA . CYS A 1 352 ? 4.478 0.207 -31.755 1.00 85.38 352 CYS A CA 1
ATOM 2812 C C . CYS A 1 352 ? 3.937 1.625 -31.551 1.00 85.38 352 CYS A C 1
ATOM 2814 O O . CYS A 1 352 ? 4.194 2.266 -30.529 1.00 85.38 352 CYS A O 1
ATOM 2816 N N . SER A 1 353 ? 3.167 2.118 -32.514 1.00 81.38 353 SER A N 1
ATOM 2817 C CA . SER A 1 353 ? 2.356 3.324 -32.357 1.00 81.38 353 SER A CA 1
ATOM 2818 C C . SER A 1 353 ? 0.911 3.046 -32.764 1.00 81.38 353 SER A C 1
ATOM 2820 O O . SER A 1 353 ? 0.632 2.220 -33.635 1.00 81.38 353 SER A O 1
ATOM 2822 N N . SER A 1 354 ? -0.014 3.745 -32.109 1.00 74.25 354 SER A N 1
ATOM 2823 C CA . SER A 1 354 ? -1.439 3.739 -32.452 1.00 74.25 354 SER A CA 1
ATOM 2824 C C . SER A 1 354 ? -1.900 5.177 -32.709 1.00 74.25 354 SER A C 1
ATOM 2826 O O . SER A 1 354 ? -1.359 6.098 -32.085 1.00 74.25 354 SER A O 1
ATOM 2828 N N . PRO A 1 355 ? -2.896 5.407 -33.586 1.00 67.31 355 PRO A N 1
ATOM 2829 C CA . PRO A 1 355 ? -3.407 6.749 -33.865 1.00 67.31 355 PRO A CA 1
ATOM 2830 C C . PRO A 1 355 ? -3.796 7.494 -32.579 1.00 67.31 355 PRO A C 1
ATOM 2832 O O . PRO A 1 355 ? -4.556 6.975 -31.764 1.00 67.31 355 PRO A O 1
ATOM 2835 N N . GLY A 1 356 ? -3.262 8.703 -32.384 1.00 69.44 356 GLY A N 1
ATOM 2836 C CA . GLY A 1 356 ? -3.526 9.520 -31.191 1.00 69.44 356 GLY A CA 1
ATOM 2837 C C . GLY A 1 356 ? -2.752 9.118 -29.926 1.00 69.44 356 GLY A C 1
ATOM 2838 O O . GLY A 1 356 ? -3.011 9.679 -28.864 1.00 69.44 356 GLY A O 1
ATOM 2839 N N . SER A 1 357 ? -1.799 8.186 -30.021 1.00 74.69 357 SER A N 1
ATOM 2840 C CA . SER A 1 357 ? -0.907 7.786 -28.923 1.00 74.69 357 SER A CA 1
ATOM 2841 C C . SER A 1 357 ? 0.561 7.882 -29.336 1.00 74.69 357 SER A C 1
ATOM 2843 O O . SER A 1 357 ? 0.887 7.726 -30.514 1.00 74.69 357 SER A O 1
ATOM 2845 N N . GLY A 1 358 ? 1.453 8.129 -28.375 1.00 81.81 358 GLY A N 1
ATOM 2846 C CA . GLY A 1 358 ? 2.885 8.057 -28.625 1.00 81.81 358 GLY A CA 1
ATOM 2847 C C . GLY A 1 358 ? 3.406 6.617 -28.783 1.00 81.81 358 GLY A C 1
ATOM 2848 O O . GLY A 1 358 ? 2.661 5.642 -28.618 1.00 81.81 358 GLY A O 1
ATOM 2849 N N . PRO A 1 359 ? 4.702 6.471 -29.111 1.00 88.25 359 PRO A N 1
ATOM 2850 C CA . PRO A 1 359 ? 5.375 5.178 -29.209 1.00 88.25 359 PRO A CA 1
ATOM 2851 C C . PRO A 1 359 ? 5.286 4.419 -27.881 1.00 88.25 359 PRO A C 1
ATOM 2853 O O . PRO A 1 359 ? 5.706 4.942 -26.854 1.00 88.25 359 PRO A O 1
ATOM 2856 N N . HIS A 1 360 ? 4.778 3.193 -27.886 1.00 87.81 360 HIS A N 1
ATOM 2857 C CA . HIS A 1 360 ? 4.594 2.361 -26.694 1.00 87.81 360 HIS A CA 1
ATOM 2858 C C . HIS A 1 360 ? 5.072 0.929 -26.950 1.00 87.81 360 HIS A C 1
ATOM 2860 O O . HIS A 1 360 ? 5.379 0.550 -28.081 1.00 87.81 360 HIS A O 1
ATOM 2866 N N . LEU A 1 361 ? 5.169 0.130 -25.889 1.00 89.00 361 LEU A N 1
ATOM 2867 C CA . LEU A 1 361 ? 5.435 -1.300 -26.017 1.00 89.00 361 LEU A CA 1
ATOM 2868 C C . LEU A 1 361 ? 4.142 -2.057 -26.283 1.00 89.00 361 LEU A C 1
ATOM 2870 O O . LEU A 1 361 ? 3.118 -1.745 -25.680 1.00 89.00 361 LEU A O 1
ATOM 2874 N N . SER A 1 362 ? 4.234 -3.058 -27.151 1.00 87.00 362 SER A N 1
ATOM 2875 C CA . SER A 1 362 ? 3.192 -4.061 -27.354 1.00 87.00 362 SER A CA 1
ATOM 2876 C C . SER A 1 362 ? 3.497 -5.348 -26.590 1.00 87.00 362 SER A C 1
ATOM 2878 O O . SER A 1 362 ? 4.662 -5.636 -26.306 1.00 87.00 362 SER A O 1
ATOM 2880 N N . GLU A 1 363 ? 2.457 -6.119 -26.265 1.00 87.38 363 GLU A N 1
ATOM 2881 C CA . GLU A 1 363 ? 2.480 -7.412 -25.553 1.00 87.38 363 GLU A CA 1
ATOM 2882 C C . GLU A 1 363 ? 2.967 -7.346 -24.093 1.00 87.38 363 GLU A C 1
ATOM 2884 O O . GLU A 1 363 ? 2.794 -8.298 -23.329 1.00 87.38 363 GLU A O 1
ATOM 2889 N N . VAL A 1 364 ? 3.536 -6.217 -23.671 1.00 90.12 364 VAL A N 1
ATOM 2890 C CA . VAL A 1 364 ? 4.021 -5.962 -22.316 1.00 90.12 364 VAL A CA 1
ATOM 2891 C C . VAL A 1 364 ? 3.662 -4.544 -21.894 1.00 90.12 364 VAL A C 1
ATOM 2893 O O . VAL A 1 364 ? 3.995 -3.567 -22.561 1.00 90.12 364 VAL A O 1
ATOM 2896 N N . SER A 1 365 ? 3.056 -4.429 -20.717 1.00 91.75 365 SER A N 1
ATOM 2897 C CA . SER A 1 365 ? 2.761 -3.160 -20.064 1.00 91.75 365 SER A CA 1
ATOM 2898 C C . SER A 1 365 ? 3.757 -2.869 -18.952 1.00 91.75 365 SER A C 1
ATOM 2900 O O . SER A 1 365 ? 3.961 -3.674 -18.039 1.00 91.75 365 SER A O 1
ATOM 2902 N N . LEU A 1 366 ? 4.343 -1.677 -19.014 1.00 93.69 366 LEU A N 1
ATOM 2903 C CA . LEU A 1 366 ? 5.256 -1.160 -18.005 1.00 93.69 366 LEU A CA 1
ATOM 2904 C C . LEU A 1 366 ? 4.651 0.070 -17.343 1.00 93.69 366 LEU A C 1
ATOM 2906 O O . LEU A 1 366 ? 4.173 0.971 -18.024 1.00 93.69 366 LEU A O 1
ATOM 2910 N N . PHE A 1 367 ? 4.716 0.121 -16.019 1.00 93.44 367 PHE A N 1
ATOM 2911 C CA . PHE A 1 367 ? 4.191 1.219 -15.220 1.00 93.44 367 PHE A CA 1
ATOM 2912 C C . PHE A 1 367 ? 5.286 1.735 -14.302 1.00 93.44 367 PHE A C 1
ATOM 2914 O O . PHE A 1 367 ? 5.763 1.023 -13.416 1.00 93.44 367 PHE A O 1
ATOM 2921 N N . LEU A 1 368 ? 5.694 2.980 -14.513 1.00 93.56 368 LEU A N 1
ATOM 2922 C CA . LEU A 1 368 ? 6.645 3.637 -13.633 1.00 93.56 368 LEU A CA 1
ATOM 2923 C C . LEU A 1 368 ? 5.910 4.072 -12.370 1.00 93.56 368 LEU A C 1
ATOM 2925 O O . LEU A 1 368 ? 4.921 4.790 -12.451 1.00 93.56 368 LEU A O 1
ATOM 2929 N N . LEU A 1 369 ? 6.379 3.660 -11.203 1.00 93.38 369 LEU A N 1
ATOM 2930 C CA . LEU A 1 369 ? 5.778 3.979 -9.915 1.00 93.38 369 LEU A CA 1
ATOM 2931 C C . LEU A 1 369 ? 6.753 4.848 -9.125 1.00 93.38 369 LEU A C 1
ATOM 2933 O O . LEU A 1 369 ? 7.909 4.473 -8.974 1.00 93.38 369 LEU A O 1
ATOM 2937 N N . SER A 1 370 ? 6.318 5.981 -8.582 1.00 91.00 370 SER A N 1
ATOM 2938 C CA . SER A 1 370 ? 7.118 6.777 -7.638 1.00 91.00 370 SER A CA 1
ATOM 2939 C C . SER A 1 370 ? 6.255 7.335 -6.511 1.00 91.00 370 SER A C 1
ATOM 2941 O O . SER A 1 370 ? 5.040 7.444 -6.652 1.00 91.00 370 SER A O 1
ATOM 2943 N N . SER A 1 371 ? 6.848 7.647 -5.363 1.00 87.81 371 SER A N 1
ATOM 2944 C CA . SER A 1 371 ? 6.114 8.123 -4.186 1.00 87.81 371 SER A CA 1
ATOM 2945 C C . SER A 1 371 ? 6.822 9.324 -3.580 1.00 87.81 371 SER A C 1
ATOM 2947 O O . SER A 1 371 ? 8.045 9.396 -3.601 1.00 87.81 371 SER A O 1
ATOM 2949 N N . SER A 1 372 ? 6.063 10.277 -3.042 1.00 84.75 372 SER A N 1
ATOM 2950 C CA . SER A 1 372 ? 6.621 11.408 -2.286 1.00 84.75 372 SER A CA 1
ATOM 2951 C C . SER A 1 372 ? 7.162 11.000 -0.911 1.00 84.75 372 SER A C 1
ATOM 2953 O O . SER A 1 372 ? 7.888 11.767 -0.284 1.00 84.75 372 SER A O 1
ATOM 2955 N N . LYS A 1 373 ? 6.818 9.793 -0.443 1.00 81.94 373 LYS A N 1
ATOM 2956 C CA . LYS A 1 373 ? 7.225 9.243 0.861 1.00 81.94 373 LYS A CA 1
ATOM 2957 C C . LYS A 1 373 ? 8.485 8.380 0.794 1.00 81.94 373 LYS A C 1
ATOM 2959 O O . LYS A 1 373 ? 8.965 7.943 1.835 1.00 81.94 373 LYS A O 1
ATOM 2964 N N . THR A 1 374 ? 8.978 8.087 -0.406 1.00 85.31 374 THR A N 1
ATOM 2965 C CA . THR A 1 374 ? 10.151 7.237 -0.631 1.00 85.31 374 THR A CA 1
ATOM 2966 C C . THR A 1 374 ? 11.122 7.928 -1.574 1.00 85.31 374 THR A C 1
ATOM 2968 O O . THR A 1 374 ? 10.722 8.696 -2.441 1.00 85.31 374 THR A O 1
ATOM 2971 N N . ASP A 1 375 ? 12.403 7.618 -1.439 1.00 84.38 375 ASP A N 1
ATOM 2972 C CA . ASP A 1 375 ? 13.487 8.152 -2.269 1.00 84.38 375 ASP A CA 1
ATOM 2973 C C . ASP A 1 375 ? 13.921 7.180 -3.379 1.00 84.38 375 ASP A C 1
ATOM 2975 O O . ASP A 1 375 ? 14.984 7.337 -3.970 1.00 84.38 375 ASP A O 1
ATOM 2979 N N . PHE A 1 376 ? 13.089 6.186 -3.687 1.00 89.50 376 PHE A N 1
ATOM 2980 C CA . PHE A 1 376 ? 13.238 5.299 -4.835 1.00 89.50 376 PHE A CA 1
ATOM 2981 C C . PHE A 1 376 ? 11.980 5.331 -5.709 1.00 89.50 376 PHE A C 1
ATOM 2983 O O . PHE A 1 376 ? 10.903 5.786 -5.300 1.00 89.50 376 PHE A O 1
ATOM 2990 N N . PHE A 1 377 ? 12.102 4.776 -6.910 1.00 91.75 377 PHE A N 1
ATOM 2991 C CA . PHE A 1 377 ? 10.979 4.477 -7.789 1.00 91.75 377 PHE A CA 1
ATOM 2992 C C . PHE A 1 377 ? 11.008 2.987 -8.166 1.00 91.75 377 PHE A C 1
ATOM 2994 O O . PHE A 1 377 ? 12.007 2.285 -7.975 1.00 91.75 377 PHE A O 1
ATOM 3001 N N . GLY A 1 378 ? 9.891 2.491 -8.682 1.00 93.44 378 GLY A N 1
ATOM 3002 C CA . GLY A 1 378 ? 9.757 1.125 -9.161 1.00 93.44 378 GLY A CA 1
ATOM 3003 C C . GLY A 1 378 ? 9.256 1.082 -10.597 1.00 93.44 378 GLY A C 1
ATOM 3004 O O . GLY A 1 378 ? 8.586 2.003 -11.053 1.00 93.44 378 GLY A O 1
ATOM 3005 N N . LEU A 1 379 ? 9.561 0.005 -11.311 1.00 93.94 379 LEU A N 1
ATOM 3006 C CA . LEU A 1 379 ? 8.993 -0.279 -12.625 1.00 93.94 379 LEU A CA 1
ATOM 3007 C C . LEU A 1 379 ? 8.187 -1.570 -12.539 1.00 93.94 379 LEU A C 1
ATOM 3009 O O . LEU A 1 379 ? 8.753 -2.660 -12.431 1.00 93.94 379 LEU A O 1
ATOM 3013 N N . PHE A 1 380 ? 6.865 -1.428 -12.528 1.00 94.38 380 PHE A N 1
ATOM 3014 C CA . PHE A 1 380 ? 5.943 -2.551 -12.494 1.00 94.38 380 PHE A CA 1
ATOM 3015 C C . PHE A 1 380 ? 5.711 -3.090 -13.905 1.00 94.38 380 PHE A C 1
ATOM 3017 O O . PHE A 1 380 ? 5.501 -2.338 -14.852 1.00 94.38 380 PHE A O 1
ATOM 3024 N N . CYS A 1 381 ? 5.773 -4.405 -14.014 1.00 92.56 381 CYS A N 1
ATOM 3025 C CA . CYS A 1 381 ? 5.856 -5.174 -15.236 1.00 92.56 381 CYS A CA 1
ATOM 3026 C C . CYS A 1 381 ? 4.675 -6.139 -15.297 1.00 92.56 381 CYS A C 1
ATOM 3028 O O . CYS A 1 381 ? 4.533 -6.983 -14.414 1.00 92.56 381 CYS A O 1
ATOM 3030 N N . LYS A 1 382 ? 3.836 -6.020 -16.331 1.00 92.25 382 LYS A N 1
ATOM 3031 C CA . LYS A 1 382 ? 2.716 -6.928 -16.585 1.00 92.25 382 LYS A CA 1
ATOM 3032 C C . LYS A 1 382 ? 2.645 -7.390 -18.041 1.00 92.25 382 LYS A C 1
ATOM 3034 O O . LYS A 1 382 ? 2.767 -6.575 -18.948 1.00 92.25 382 LYS A O 1
ATOM 3039 N N . ALA A 1 383 ? 2.420 -8.681 -18.260 1.00 90.56 383 ALA A N 1
ATOM 3040 C CA . ALA A 1 383 ? 2.233 -9.255 -19.587 1.00 90.56 383 ALA A CA 1
ATOM 3041 C C . ALA A 1 383 ? 0.855 -8.870 -20.133 1.00 90.56 383 ALA A C 1
ATOM 3043 O O . ALA A 1 383 ? -0.132 -8.930 -19.402 1.00 90.56 383 ALA A O 1
ATOM 3044 N N . GLY A 1 384 ? 0.791 -8.508 -21.412 1.00 88.75 384 GLY A N 1
ATOM 3045 C CA . GLY A 1 384 ? -0.403 -8.046 -22.116 1.00 88.75 384 GLY A CA 1
ATOM 3046 C C . GLY A 1 384 ? -0.566 -6.524 -22.151 1.00 88.75 384 GLY A C 1
ATOM 3047 O O . GLY A 1 384 ? 0.266 -5.761 -21.657 1.00 88.75 384 GLY A O 1
ATOM 3048 N N . GLU A 1 385 ? -1.684 -6.091 -22.734 1.00 88.38 385 GLU A N 1
ATOM 3049 C CA . GLU A 1 385 ? -2.020 -4.685 -22.982 1.00 88.38 385 GLU A CA 1
ATOM 3050 C C . GLU A 1 385 ? -2.904 -4.109 -21.873 1.00 88.38 385 GLU A C 1
ATOM 3052 O O . GLU A 1 385 ? -4.115 -4.338 -21.824 1.00 88.38 385 GLU A O 1
ATOM 3057 N N . TYR A 1 386 ? -2.305 -3.329 -20.981 1.00 89.88 386 TYR A N 1
ATOM 3058 C CA . TYR A 1 386 ? -2.963 -2.736 -19.827 1.00 89.88 386 TYR A CA 1
ATOM 3059 C C . TYR A 1 386 ? -2.780 -1.221 -19.806 1.00 89.88 386 TYR A C 1
ATOM 3061 O O . TYR A 1 386 ? -1.749 -0.666 -20.194 1.00 89.88 386 TYR A O 1
ATOM 3069 N N . GLY A 1 387 ? -3.811 -0.534 -19.331 1.00 88.69 387 GLY A N 1
ATOM 3070 C CA . GLY A 1 387 ? -3.761 0.868 -18.946 1.00 88.69 387 GLY A CA 1
ATOM 3071 C C . GLY A 1 387 ? -3.946 1.027 -17.442 1.00 88.69 387 GLY A C 1
ATOM 3072 O O . GLY A 1 387 ? -4.329 0.088 -16.743 1.00 88.69 387 GLY A O 1
ATOM 3073 N N . LEU A 1 388 ? -3.684 2.237 -16.949 1.00 87.19 388 LEU A N 1
ATOM 3074 C CA . LEU A 1 388 ? -4.006 2.645 -15.585 1.00 87.19 388 LEU A CA 1
ATOM 3075 C C . LEU A 1 388 ? -5.157 3.639 -15.601 1.00 87.19 388 LEU A C 1
ATOM 3077 O O . LEU A 1 388 ? -5.168 4.572 -16.402 1.00 87.19 388 LEU A O 1
ATOM 3081 N N . THR A 1 389 ? -6.090 3.452 -14.681 1.00 85.75 389 THR A N 1
ATOM 3082 C CA . THR A 1 389 ? -7.131 4.425 -14.354 1.00 85.75 389 THR A CA 1
ATOM 3083 C C . THR A 1 389 ? -7.251 4.534 -12.837 1.00 85.75 389 THR A C 1
ATOM 3085 O O . THR A 1 389 ? -6.772 3.662 -12.115 1.00 85.75 389 THR A O 1
ATOM 3088 N N . SER A 1 390 ? -7.875 5.591 -12.334 1.00 81.81 390 SER A N 1
ATOM 3089 C CA . SER A 1 390 ? -8.154 5.749 -10.906 1.00 81.81 390 SER A CA 1
ATOM 3090 C C . SER A 1 390 ? -9.642 5.520 -10.671 1.00 81.81 390 SER A C 1
ATOM 3092 O O . SER A 1 390 ? -10.464 6.203 -11.272 1.00 81.81 390 SER A O 1
ATOM 3094 N N . MET A 1 391 ? -9.988 4.566 -9.806 1.00 78.50 391 MET A N 1
ATOM 3095 C CA . MET A 1 391 ? -11.380 4.213 -9.497 1.00 78.50 391 MET A CA 1
ATOM 3096 C C . MET A 1 391 ? -11.667 4.354 -8.005 1.00 78.50 391 MET A C 1
ATOM 3098 O O . MET A 1 391 ? -10.770 4.186 -7.176 1.00 78.50 391 MET A O 1
ATOM 3102 N N . ASP A 1 392 ? -12.916 4.651 -7.650 1.00 75.19 392 ASP A N 1
ATOM 3103 C CA . ASP A 1 392 ? -13.354 4.503 -6.264 1.00 75.19 392 ASP A CA 1
ATOM 3104 C C . ASP A 1 392 ? -13.398 2.999 -5.922 1.00 75.19 392 ASP A C 1
ATOM 3106 O O . ASP A 1 392 ? -14.122 2.247 -6.579 1.00 75.19 392 ASP A O 1
ATOM 3110 N N . PRO A 1 393 ? -12.632 2.520 -4.925 1.00 66.81 393 PRO A N 1
ATOM 3111 C CA . PRO A 1 393 ? -12.638 1.110 -4.540 1.00 66.81 393 PRO A CA 1
ATOM 3112 C C . PRO A 1 393 ? -13.997 0.618 -4.015 1.00 66.81 393 PRO A C 1
ATOM 3114 O O . PRO A 1 393 ? -14.245 -0.586 -4.054 1.00 66.81 393 PRO A O 1
ATOM 3117 N N . LEU A 1 394 ? -14.861 1.514 -3.525 1.00 68.19 394 LEU A N 1
ATOM 3118 C CA . LEU A 1 394 ? -16.206 1.184 -3.037 1.00 68.19 394 LEU A CA 1
ATOM 3119 C C . LEU A 1 394 ? -17.282 1.308 -4.128 1.00 68.19 394 LEU A C 1
ATOM 3121 O O . LEU A 1 394 ? -18.359 0.733 -3.978 1.00 68.19 394 LEU A O 1
ATOM 3125 N N . SER A 1 395 ? -16.961 1.980 -5.237 1.00 66.06 395 SER A N 1
ATOM 3126 C CA . SER A 1 395 ? -17.804 2.106 -6.430 1.00 66.06 395 SER A CA 1
ATOM 3127 C C . SER A 1 395 ? -17.007 1.789 -7.708 1.00 66.06 395 SER A C 1
ATOM 3129 O O . SER A 1 395 ? -16.854 2.648 -8.576 1.00 66.06 395 SER A O 1
ATOM 3131 N N . PRO A 1 396 ? -16.511 0.551 -7.896 1.00 57.91 396 PRO A N 1
ATOM 3132 C CA . PRO A 1 396 ? -15.665 0.206 -9.045 1.00 57.91 396 PRO A CA 1
ATOM 3133 C C . PRO A 1 396 ? -16.376 0.341 -10.407 1.00 57.91 396 PRO A C 1
ATOM 3135 O O . PRO A 1 396 ? -15.722 0.369 -11.446 1.00 57.91 396 PRO A O 1
ATOM 3138 N N . GLY A 1 397 ? -17.712 0.426 -10.419 1.00 57.69 397 GLY A N 1
ATOM 3139 C CA . GLY A 1 397 ? -18.508 0.683 -11.623 1.00 57.69 397 GLY A CA 1
ATOM 3140 C C . GLY A 1 397 ? -18.638 2.164 -12.005 1.00 57.69 397 GLY A C 1
ATOM 3141 O O . GLY A 1 397 ? -18.970 2.462 -13.150 1.00 57.69 397 GLY A O 1
ATOM 3142 N N . GLU A 1 398 ? -18.361 3.092 -11.085 1.00 54.81 398 GLU A N 1
ATOM 3143 C CA . GLU A 1 398 ? -18.455 4.542 -11.294 1.00 54.81 398 GLU A CA 1
ATOM 3144 C C . GLU A 1 398 ? -17.087 5.079 -11.743 1.00 54.81 398 GLU A C 1
ATOM 3146 O O . GLU A 1 398 ? -16.312 5.618 -10.961 1.00 54.81 398 GLU A O 1
ATOM 3151 N N . GLY A 1 399 ? -16.729 4.870 -13.011 1.00 43.50 399 GLY A N 1
ATOM 3152 C CA . GLY A 1 399 ? -15.452 5.366 -13.551 1.00 43.50 399 GLY A CA 1
ATOM 3153 C C . GLY A 1 399 ? -14.895 4.568 -14.724 1.00 43.50 399 GLY A C 1
ATOM 3154 O O . GLY A 1 399 ? -14.077 5.084 -15.483 1.00 43.50 399 GLY A O 1
ATOM 3155 N N . CYS A 1 400 ? -15.385 3.345 -14.940 1.00 45.81 400 CYS A N 1
ATOM 3156 C CA . CYS A 1 400 ? -15.255 2.688 -16.235 1.00 45.81 400 CYS A CA 1
ATOM 3157 C C . CYS A 1 400 ? -16.271 3.309 -17.196 1.00 45.81 400 CYS A C 1
ATOM 3159 O O . CYS A 1 400 ? -17.398 2.827 -17.325 1.00 45.81 400 CYS A O 1
ATOM 3161 N N . SER A 1 401 ? -15.877 4.382 -17.885 1.00 42.91 401 SER A N 1
ATOM 3162 C CA . SER A 1 401 ? -16.517 4.717 -19.152 1.00 42.91 401 SER A CA 1
ATOM 3163 C C . SER A 1 401 ? -16.477 3.462 -20.025 1.00 42.91 401 SER A C 1
ATOM 3165 O O . SER A 1 401 ? -15.434 2.867 -20.285 1.00 42.91 401 SER A O 1
ATOM 3167 N N . THR A 1 402 ? -17.668 3.001 -20.372 1.00 44.22 402 THR A N 1
ATOM 3168 C CA . THR A 1 402 ? -17.949 1.780 -21.113 1.00 44.22 402 THR A CA 1
ATOM 3169 C C . THR A 1 402 ? -17.095 1.664 -22.372 1.00 44.22 402 THR A C 1
ATOM 3171 O O . THR A 1 402 ? -17.401 2.272 -23.392 1.00 44.22 402 THR A O 1
ATOM 3174 N N . SER A 1 403 ? -16.089 0.797 -22.326 1.00 34.53 403 SER A N 1
ATOM 3175 C CA . SER A 1 403 ? -15.733 -0.034 -23.469 1.00 34.53 403 SER A CA 1
ATOM 3176 C C . SER A 1 403 ? -15.809 -1.480 -22.993 1.00 34.53 403 SER A C 1
ATOM 3178 O O . SER A 1 403 ? -14.925 -1.983 -22.310 1.00 34.53 403 SER A O 1
ATOM 3180 N N . ASN A 1 404 ? -16.960 -2.085 -23.286 1.00 29.89 404 ASN A N 1
ATOM 3181 C CA . ASN A 1 404 ? -17.366 -3.460 -23.009 1.00 29.89 404 ASN A CA 1
ATOM 3182 C C . ASN A 1 404 ? -17.505 -3.850 -21.528 1.00 29.89 404 ASN A C 1
ATOM 3184 O O . ASN A 1 404 ? -16.575 -4.318 -20.876 1.00 29.89 404 ASN A O 1
ATOM 3188 N N . ARG A 1 405 ? -18.762 -3.833 -21.055 1.00 32.84 405 ARG A N 1
ATOM 3189 C CA . ARG A 1 405 ? -19.259 -4.897 -20.171 1.00 32.84 405 ARG A CA 1
ATOM 3190 C C . ARG A 1 405 ? -19.040 -6.228 -20.900 1.00 32.84 405 ARG A C 1
ATOM 3192 O O . ARG A 1 405 ? -19.917 -6.698 -21.617 1.00 32.84 405 ARG A O 1
ATOM 3199 N N . LEU A 1 406 ? -17.850 -6.805 -20.770 1.00 30.16 406 LEU A N 1
ATOM 3200 C CA . LEU A 1 406 ? -17.650 -8.214 -21.056 1.00 30.16 406 LEU A CA 1
ATOM 3201 C C . LEU A 1 406 ? -18.469 -8.957 -20.011 1.00 30.16 406 LEU A C 1
ATOM 3203 O O . LEU A 1 406 ? -18.206 -8.871 -18.812 1.00 30.16 406 LEU A O 1
ATOM 3207 N N . HIS A 1 407 ? -19.535 -9.583 -20.500 1.00 28.19 407 HIS A N 1
ATOM 3208 C CA . HIS A 1 407 ? -20.339 -10.533 -19.765 1.00 28.19 407 HIS A CA 1
ATOM 3209 C C . HIS A 1 407 ? -19.436 -11.405 -18.896 1.00 28.19 407 HIS A C 1
ATOM 3211 O O . HIS A 1 407 ? -18.449 -11.968 -19.370 1.00 28.19 407 HIS A O 1
ATOM 3217 N N . ALA A 1 408 ? -19.799 -11.504 -17.620 1.00 27.39 408 ALA A N 1
ATOM 3218 C CA . ALA A 1 408 ? -19.345 -12.580 -16.771 1.00 27.39 408 ALA A CA 1
ATOM 3219 C C . ALA A 1 408 ? -19.549 -13.891 -17.540 1.00 27.39 408 ALA A C 1
ATOM 3221 O O . ALA A 1 408 ? -20.689 -14.274 -17.810 1.00 27.39 408 ALA A O 1
ATOM 3222 N N . PHE A 1 409 ? -18.460 -14.567 -17.900 1.00 25.69 409 PHE A N 1
ATOM 3223 C CA . PHE A 1 409 ? -18.521 -15.995 -18.157 1.00 25.69 409 PHE A CA 1
ATOM 3224 C C . PHE A 1 409 ? -18.868 -16.641 -16.817 1.00 25.69 409 PHE A C 1
ATOM 3226 O O . PHE A 1 409 ? -18.007 -16.956 -16.002 1.00 25.69 409 PHE A O 1
ATOM 3233 N N . ARG A 1 410 ? -20.172 -16.756 -16.558 1.00 27.64 410 ARG A N 1
ATOM 3234 C CA . ARG A 1 410 ? -20.696 -17.847 -15.754 1.00 27.64 410 ARG A CA 1
ATOM 3235 C C . ARG A 1 410 ? -20.409 -19.098 -16.572 1.00 27.64 410 ARG A C 1
ATOM 3237 O O . ARG A 1 410 ? -21.023 -19.292 -17.621 1.00 27.64 410 ARG A O 1
ATOM 3244 N N . GLU A 1 411 ? -19.474 -19.915 -16.102 1.00 29.17 411 GLU A N 1
ATOM 3245 C CA . GLU A 1 411 ? -19.509 -21.349 -16.369 1.00 29.17 411 GLU A CA 1
ATOM 3246 C C . GLU A 1 411 ? -20.911 -21.814 -15.968 1.00 29.17 411 GLU A C 1
ATOM 3248 O O . GLU A 1 411 ? -21.260 -21.883 -14.791 1.00 29.17 411 GLU A O 1
ATOM 3253 N N . THR A 1 412 ? -21.769 -21.960 -16.971 1.00 29.28 412 THR A N 1
ATOM 3254 C CA . THR A 1 412 ? -23.096 -22.530 -16.805 1.00 29.28 412 THR A CA 1
ATOM 3255 C C . THR A 1 412 ? -22.915 -23.978 -17.208 1.00 29.28 412 THR A C 1
ATOM 3257 O O . THR A 1 412 ? -22.700 -24.285 -18.379 1.00 29.28 412 THR A O 1
ATOM 3260 N N . GLU A 1 413 ? -22.885 -24.845 -16.202 1.00 32.53 413 GLU A N 1
ATOM 3261 C CA . GLU A 1 413 ? -23.176 -26.259 -16.373 1.00 32.53 413 GLU A CA 1
ATOM 3262 C C . GLU A 1 413 ? -24.514 -26.423 -17.112 1.00 32.53 413 GLU A C 1
ATOM 3264 O O . GLU A 1 413 ? -25.430 -25.624 -16.924 1.00 32.53 413 GLU A O 1
ATOM 3269 N N . GLN A 1 414 ? -24.611 -27.517 -17.871 1.00 31.84 414 GLN A N 1
ATOM 3270 C CA .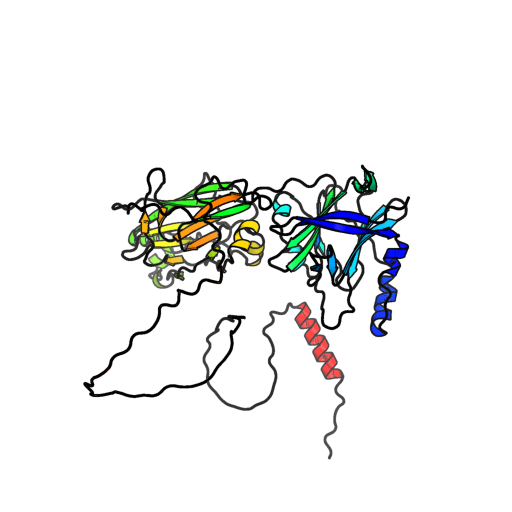 GLN A 1 414 ? -25.762 -28.009 -18.641 1.00 31.84 414 GLN A CA 1
ATOM 3271 C C . GLN A 1 414 ? -25.974 -27.397 -20.031 1.00 31.84 414 GLN A C 1
ATOM 3273 O O . GLN A 1 414 ? -26.591 -26.353 -20.188 1.00 31.84 414 GLN A O 1
ATOM 3278 N N . GLU A 1 415 ? -25.584 -28.164 -21.052 1.00 27.88 415 GLU A N 1
ATOM 3279 C CA . GLU A 1 415 ? -26.564 -28.783 -21.957 1.00 27.88 415 GLU A CA 1
ATOM 3280 C C . GLU A 1 415 ? -25.928 -29.981 -22.693 1.00 27.88 415 GLU A C 1
ATOM 3282 O O . GLU A 1 415 ? -24.887 -29.867 -23.341 1.00 27.88 415 GLU A O 1
ATOM 3287 N N . GLU A 1 416 ? -26.546 -31.158 -22.546 1.00 31.31 416 GLU A N 1
ATOM 3288 C CA . GLU A 1 416 ? -26.288 -32.342 -23.375 1.00 31.31 416 GLU A CA 1
ATOM 3289 C C . GLU A 1 416 ? -26.569 -32.028 -24.856 1.00 31.31 416 GLU A C 1
ATOM 3291 O O . GLU A 1 416 ? -27.571 -31.373 -25.156 1.00 31.31 416 GLU A O 1
ATOM 3296 N N . PRO A 1 417 ? -25.807 -32.575 -25.822 1.00 34.03 417 PRO A N 1
ATOM 3297 C CA . PRO A 1 417 ? -26.273 -32.626 -27.195 1.00 34.03 417 PRO A CA 1
ATOM 3298 C C . PRO A 1 417 ? -27.316 -33.750 -27.361 1.00 34.03 417 PRO A C 1
ATOM 3300 O O . PRO A 1 417 ? -27.222 -34.808 -26.731 1.00 34.03 417 PRO A O 1
ATOM 3303 N N . PRO A 1 418 ? -28.317 -33.558 -28.233 1.00 34.72 418 PRO A N 1
ATOM 3304 C CA . PRO A 1 418 ? -29.538 -34.346 -28.239 1.00 34.72 418 PRO A CA 1
ATOM 3305 C C . PRO A 1 418 ? -29.339 -35.756 -28.804 1.00 34.72 418 PRO A C 1
ATOM 3307 O O . PRO A 1 418 ? -28.652 -35.977 -29.803 1.00 34.72 418 PRO A O 1
ATOM 3310 N N . LYS A 1 419 ? -30.074 -36.707 -28.219 1.00 29.95 419 LYS A N 1
ATOM 3311 C CA . LYS A 1 419 ? -30.312 -38.050 -28.761 1.00 29.95 419 LYS A CA 1
ATOM 3312 C C . LYS A 1 419 ? -30.857 -37.971 -30.196 1.00 29.95 419 LYS A C 1
ATOM 3314 O O . LYS A 1 419 ? -31.980 -37.513 -30.409 1.00 29.95 419 LYS A O 1
ATOM 3319 N N . LYS A 1 420 ? -30.141 -38.553 -31.162 1.00 30.47 420 LYS A N 1
ATOM 3320 C CA . LYS A 1 420 ? -30.737 -39.099 -32.393 1.00 30.47 420 LYS A CA 1
ATOM 3321 C C . LYS A 1 420 ? -30.368 -40.573 -32.548 1.00 30.47 420 LYS A C 1
ATOM 3323 O O . LYS A 1 420 ? -29.247 -40.990 -32.287 1.00 30.47 420 LYS A O 1
ATOM 3328 N N . LYS A 1 421 ? -31.393 -41.347 -32.900 1.00 28.53 421 LYS A N 1
ATOM 3329 C CA . LYS A 1 421 ? -31.459 -42.809 -32.947 1.00 28.53 421 LYS A CA 1
ATOM 3330 C C . LYS A 1 421 ? -30.602 -43.410 -34.073 1.00 28.53 421 LYS A C 1
ATOM 3332 O O . LYS A 1 421 ? -30.673 -42.955 -35.206 1.00 28.53 421 LYS A O 1
ATOM 3337 N N . VAL A 1 422 ? -29.883 -44.469 -33.698 1.00 27.59 422 VAL A N 1
ATOM 3338 C CA . VAL A 1 422 ? -29.543 -45.727 -34.396 1.00 27.59 422 VAL A CA 1
ATOM 3339 C C . VAL A 1 422 ? -29.981 -45.876 -35.863 1.00 27.59 422 VAL A C 1
ATOM 3341 O O . VAL A 1 422 ? -31.177 -45.857 -36.153 1.00 27.59 422 VAL A O 1
ATOM 3344 N N . ARG A 1 423 ? -29.020 -46.240 -36.726 1.00 24.44 423 ARG A N 1
ATOM 3345 C CA . ARG A 1 423 ? -29.128 -47.404 -37.625 1.00 24.44 423 ARG A CA 1
ATOM 3346 C C . ARG A 1 423 ? -27.745 -47.987 -37.949 1.00 24.44 423 ARG A C 1
ATOM 3348 O O . ARG A 1 423 ? -26.795 -47.250 -38.183 1.00 24.44 423 ARG A O 1
ATOM 3355 N N . THR A 1 424 ? -27.700 -49.310 -37.863 1.00 26.33 424 THR A N 1
ATOM 3356 C CA . THR A 1 424 ? -26.584 -50.261 -37.949 1.00 26.33 424 THR A CA 1
ATOM 3357 C C . THR A 1 424 ? -26.456 -50.804 -39.375 1.00 26.33 424 THR A C 1
ATOM 3359 O O . THR A 1 424 ? -27.489 -50.892 -40.029 1.00 26.33 424 THR A O 1
ATOM 3362 N N . GLU A 1 425 ? -25.239 -51.173 -39.797 1.00 27.28 425 GLU A N 1
ATOM 3363 C CA . GLU A 1 425 ? -24.835 -52.260 -40.735 1.00 27.28 425 GLU A CA 1
ATOM 3364 C C . GLU A 1 425 ? -23.357 -51.986 -41.113 1.00 27.28 425 GLU A C 1
ATOM 3366 O O . GLU A 1 425 ? -23.045 -50.912 -41.617 1.00 27.28 425 GLU A O 1
ATOM 3371 N N . GLU A 1 426 ? -22.364 -52.669 -40.533 1.00 25.00 426 GLU A N 1
ATOM 3372 C CA . GLU A 1 426 ? -21.795 -54.014 -40.800 1.00 25.00 426 GLU A CA 1
ATOM 3373 C C . GLU A 1 426 ? -20.626 -54.024 -41.819 1.00 25.00 426 GLU A C 1
ATOM 3375 O O . GLU A 1 426 ? -20.788 -53.641 -42.969 1.00 25.00 426 GLU A O 1
ATOM 3380 N N . GLU A 1 427 ? -19.466 -54.479 -41.306 1.00 24.56 427 GLU A N 1
ATOM 3381 C CA . GLU A 1 427 ? -18.307 -55.175 -41.920 1.00 24.56 427 GLU A CA 1
ATOM 3382 C C . GLU A 1 427 ? -17.594 -54.572 -43.162 1.00 24.56 427 GLU A C 1
ATOM 3384 O O . GLU A 1 427 ? -18.190 -54.160 -44.141 1.00 24.56 427 GLU A O 1
ATOM 3389 N N . SER A 1 428 ? -16.259 -54.516 -43.254 1.00 24.11 428 SER A N 1
ATOM 3390 C CA . SER A 1 428 ? -15.306 -55.605 -43.012 1.00 24.11 428 SER A CA 1
ATOM 3391 C C . SER A 1 428 ? -13.836 -55.132 -42.929 1.00 24.11 428 SER A C 1
ATOM 3393 O O . SER A 1 428 ? -13.465 -54.022 -43.304 1.00 24.11 428 SER A O 1
ATOM 3395 N N . ALA A 1 429 ? -13.035 -56.051 -42.388 1.00 22.19 429 ALA A N 1
ATOM 3396 C CA . ALA A 1 429 ? -11.623 -56.059 -42.018 1.00 22.19 429 ALA A CA 1
ATOM 3397 C C . ALA A 1 429 ? -10.566 -55.572 -43.037 1.00 22.19 429 ALA A C 1
ATOM 3399 O O . ALA A 1 429 ? -10.695 -55.717 -44.248 1.00 22.19 429 ALA A O 1
ATOM 3400 N N . GLY A 1 430 ? -9.420 -55.151 -42.483 1.00 24.05 430 GLY A N 1
ATOM 3401 C CA . GLY A 1 430 ? -8.166 -54.904 -43.201 1.00 24.05 430 GLY A CA 1
ATOM 3402 C C . GLY A 1 430 ? -6.988 -54.656 -42.252 1.00 24.05 430 GLY A C 1
ATOM 3403 O O . GLY A 1 430 ? -6.473 -53.550 -42.150 1.00 24.05 430 GLY A O 1
ATOM 3404 N N . THR A 1 431 ? -6.605 -55.687 -41.505 1.00 22.31 431 THR A N 1
ATOM 3405 C CA . THR A 1 431 ? -5.527 -55.751 -40.504 1.00 22.31 431 THR A CA 1
ATOM 3406 C C . THR A 1 431 ? -4.130 -55.526 -41.105 1.00 22.31 431 THR A C 1
ATOM 3408 O O . THR A 1 431 ? -3.806 -56.180 -42.091 1.00 22.31 431 THR A O 1
ATOM 3411 N N . SER A 1 432 ? -3.239 -54.745 -40.465 1.00 23.50 432 SER A N 1
ATOM 3412 C CA . SER A 1 432 ? -1.921 -55.237 -39.978 1.00 23.50 432 SER A CA 1
ATOM 3413 C C . SER A 1 432 ? -1.014 -54.192 -39.279 1.00 23.50 432 SER A C 1
ATOM 3415 O O . SER A 1 432 ? -0.628 -53.189 -39.859 1.00 23.50 432 SER A O 1
ATOM 3417 N N . LYS A 1 433 ? -0.606 -54.582 -38.052 1.00 24.09 433 LYS A N 1
ATOM 3418 C CA . LYS A 1 433 ? 0.624 -54.298 -37.264 1.00 24.09 433 LYS A CA 1
ATOM 3419 C C . LYS A 1 433 ? 0.866 -52.850 -36.787 1.00 24.09 433 LYS A C 1
ATOM 3421 O O . LYS A 1 433 ? 1.228 -51.993 -37.573 1.00 24.09 433 LYS A O 1
ATOM 3426 N N . ALA A 1 434 ? 0.624 -52.473 -35.525 1.00 22.52 434 ALA A N 1
ATOM 3427 C CA . ALA A 1 434 ? 1.101 -52.967 -34.216 1.00 22.52 434 ALA A CA 1
ATOM 3428 C C . ALA A 1 434 ? 2.579 -52.649 -33.904 1.00 22.52 434 ALA A C 1
ATOM 3430 O O . ALA A 1 434 ? 3.477 -53.382 -34.310 1.00 22.52 434 ALA A O 1
ATOM 3431 N N . VAL A 1 435 ? 2.783 -51.614 -33.081 1.00 24.95 435 VAL A N 1
ATOM 3432 C CA . VAL A 1 435 ? 3.823 -51.555 -32.043 1.00 24.95 435 VAL A CA 1
ATOM 3433 C C . VAL A 1 435 ? 3.083 -51.257 -30.732 1.00 24.95 435 VAL A C 1
ATOM 3435 O O . VAL A 1 435 ? 2.419 -50.229 -30.616 1.00 24.95 435 VAL A O 1
ATOM 3438 N N . ARG A 1 436 ? 3.108 -52.235 -29.819 1.00 24.73 436 ARG A N 1
ATOM 3439 C CA . ARG A 1 436 ? 2.705 -52.147 -28.402 1.00 24.73 436 ARG A CA 1
ATOM 3440 C C . ARG A 1 436 ? 3.773 -51.320 -27.660 1.00 24.73 436 ARG A C 1
ATOM 3442 O O . ARG A 1 436 ? 4.911 -51.287 -28.109 1.00 24.73 436 ARG A O 1
ATOM 3449 N N . ASP A 1 437 ? 3.434 -50.530 -26.648 1.00 22.14 437 ASP A N 1
ATOM 3450 C CA . ASP A 1 437 ? 3.318 -51.041 -25.278 1.00 22.14 437 ASP A CA 1
ATOM 3451 C C . ASP A 1 437 ? 2.230 -50.370 -24.429 1.00 22.14 437 ASP A C 1
ATOM 3453 O O . ASP A 1 437 ? 1.703 -49.302 -24.734 1.00 22.14 437 ASP A O 1
ATOM 3457 N N . GLU A 1 438 ? 1.863 -51.124 -23.396 1.00 25.52 438 GLU A N 1
ATOM 3458 C CA . GLU A 1 438 ? 0.607 -51.156 -22.654 1.00 25.52 438 GLU A CA 1
ATOM 3459 C C . GLU A 1 438 ? 0.330 -49.998 -21.670 1.00 25.52 438 GLU A C 1
ATOM 3461 O O . GLU A 1 438 ? 1.244 -49.292 -21.240 1.00 25.52 438 GLU A O 1
ATOM 3466 N N . PRO A 1 439 ? -0.949 -49.845 -21.261 1.00 26.36 439 PRO A N 1
ATOM 3467 C CA . PRO A 1 439 ? -1.418 -48.875 -20.274 1.00 26.36 439 PRO A CA 1
ATOM 3468 C C . PRO A 1 439 ? -1.706 -49.464 -18.870 1.00 26.36 439 PRO A C 1
ATOM 3470 O O . PRO A 1 439 ? -1.855 -50.672 -18.702 1.00 26.36 439 PRO A O 1
ATOM 3473 N N . CYS A 1 440 ? -1.961 -48.528 -17.935 1.00 20.61 440 CYS A N 1
ATOM 3474 C CA . CYS A 1 440 ? -2.688 -48.620 -16.643 1.00 20.61 440 CYS A CA 1
ATOM 3475 C C . CYS A 1 440 ? -1.893 -48.999 -15.368 1.00 20.61 440 CYS A C 1
ATOM 3477 O O . CYS A 1 440 ? -0.879 -49.679 -15.477 1.00 20.61 440 CYS A O 1
ATOM 3479 N N . PRO A 1 441 ? -2.385 -48.683 -14.134 1.00 30.55 441 PRO A N 1
ATOM 3480 C CA . PRO A 1 441 ? -3.494 -47.793 -13.707 1.00 30.55 441 PRO A CA 1
ATOM 3481 C C . PRO A 1 441 ? -3.160 -46.879 -12.477 1.00 30.55 441 PRO A C 1
ATOM 3483 O O . PRO A 1 441 ? -2.057 -46.911 -11.950 1.00 30.55 441 PRO A O 1
ATOM 3486 N N . PHE A 1 442 ? -4.180 -46.148 -11.985 1.00 22.16 442 PHE A N 1
ATOM 3487 C CA . PHE A 1 442 ? -4.375 -45.543 -10.639 1.00 22.16 442 PHE A CA 1
ATOM 3488 C C . PHE A 1 442 ? -4.204 -44.020 -10.415 1.00 22.16 442 PHE A C 1
ATOM 3490 O O . PHE A 1 442 ? -3.121 -43.480 -10.254 1.00 22.16 442 PHE A O 1
ATOM 3497 N N . SER A 1 443 ? -5.378 -43.379 -10.321 1.00 22.30 443 SER A N 1
ATOM 3498 C CA . SER A 1 443 ? -5.905 -42.519 -9.243 1.00 22.30 443 SER A CA 1
ATOM 3499 C C . SER A 1 443 ? -5.050 -41.449 -8.534 1.00 22.30 443 SER A C 1
ATOM 3501 O O . SER A 1 443 ? -4.089 -41.754 -7.838 1.00 22.30 443 SER A O 1
ATOM 3503 N N . ALA A 1 444 ? -5.690 -40.275 -8.462 1.00 21.52 444 ALA A N 1
ATOM 3504 C CA . ALA A 1 444 ? -5.877 -39.422 -7.283 1.00 21.52 444 ALA A CA 1
ATOM 3505 C C . ALA A 1 444 ? -4.995 -38.166 -7.122 1.00 21.52 444 ALA A C 1
ATOM 3507 O O . ALA A 1 444 ? -3.773 -38.203 -7.124 1.00 21.52 444 ALA A O 1
ATOM 3508 N N . GLN A 1 445 ? -5.732 -37.089 -6.820 1.00 23.67 445 GLN A N 1
ATOM 3509 C CA . GLN A 1 445 ? -5.398 -35.933 -5.983 1.00 23.67 445 GLN A CA 1
ATOM 3510 C C . GLN A 1 445 ? -4.769 -34.693 -6.639 1.00 23.67 445 GLN A C 1
ATOM 3512 O O . GLN A 1 445 ? -3.575 -34.583 -6.889 1.00 23.67 445 GLN A O 1
ATOM 3517 N N . PHE A 1 446 ? -5.648 -33.693 -6.784 1.00 26.02 446 PHE A N 1
ATOM 3518 C CA . PHE A 1 446 ? -5.366 -32.272 -6.604 1.00 26.02 446 PHE A CA 1
ATOM 3519 C C . PHE A 1 446 ? -4.299 -32.046 -5.521 1.00 26.02 446 PHE A C 1
ATOM 3521 O O . PHE A 1 446 ? -4.551 -32.285 -4.340 1.00 26.02 446 PHE A O 1
ATOM 3528 N N . VAL A 1 447 ? -3.141 -31.517 -5.916 1.00 23.80 447 VAL A N 1
ATOM 3529 C CA . VAL A 1 447 ? -2.146 -30.982 -4.984 1.00 23.80 447 VAL A CA 1
ATOM 3530 C C . VAL A 1 447 ? -2.148 -29.463 -5.094 1.00 23.80 447 VAL A C 1
ATOM 3532 O O . VAL A 1 447 ? -1.722 -28.867 -6.079 1.00 23.80 447 VAL A O 1
ATOM 3535 N N . SER A 1 448 ? -2.665 -28.853 -4.031 1.00 24.75 448 SER A N 1
ATOM 3536 C CA . SER A 1 448 ? -2.454 -27.466 -3.630 1.00 24.75 448 SER A CA 1
ATOM 3537 C C . SER A 1 448 ? -0.964 -27.112 -3.707 1.00 24.75 448 SER A C 1
ATOM 3539 O O . SER A 1 448 ? -0.183 -27.597 -2.888 1.00 24.75 448 SER A O 1
ATOM 3541 N N . MET A 1 449 ? -0.568 -26.226 -4.624 1.00 23.98 449 MET A N 1
ATOM 3542 C CA . MET A 1 449 ? 0.783 -25.660 -4.618 1.00 23.98 449 MET A CA 1
ATOM 3543 C C . MET A 1 449 ? 0.928 -24.659 -3.465 1.00 23.98 449 MET A C 1
ATOM 3545 O O . MET A 1 449 ? 0.625 -23.473 -3.593 1.00 23.98 449 MET A O 1
ATOM 3549 N N . ARG A 1 450 ? 1.379 -25.174 -2.318 1.00 23.38 450 ARG A N 1
ATOM 3550 C CA . ARG A 1 450 ? 2.100 -24.419 -1.291 1.00 23.38 450 ARG A CA 1
ATOM 3551 C C . ARG A 1 450 ? 3.604 -24.501 -1.575 1.00 23.38 450 ARG A C 1
ATOM 3553 O O . ARG A 1 450 ? 4.096 -25.539 -1.998 1.00 23.38 450 ARG A O 1
ATOM 3560 N N . ASP A 1 451 ? 4.276 -23.397 -1.265 1.00 24.81 451 ASP A N 1
ATOM 3561 C CA . ASP A 1 451 ? 5.695 -23.271 -0.919 1.00 24.81 451 ASP A CA 1
ATOM 3562 C C . ASP A 1 451 ? 6.741 -23.622 -1.994 1.00 24.81 451 ASP A C 1
ATOM 3564 O O . ASP A 1 451 ? 7.295 -24.716 -2.045 1.00 24.81 451 ASP A O 1
ATOM 3568 N N . HIS A 1 452 ? 7.138 -22.616 -2.784 1.00 25.06 452 HIS A N 1
ATOM 3569 C CA . HIS A 1 452 ? 8.434 -22.631 -3.470 1.00 25.06 452 HIS A CA 1
ATOM 3570 C C . HIS A 1 452 ? 9.508 -21.979 -2.592 1.00 25.06 452 HIS A C 1
ATOM 3572 O O . HIS A 1 452 ? 9.736 -20.769 -2.619 1.00 25.06 452 HIS A O 1
ATOM 3578 N N . SER A 1 453 ? 10.177 -22.818 -1.801 1.00 27.17 453 SER A N 1
ATOM 3579 C CA . SER A 1 453 ? 11.459 -22.523 -1.165 1.00 27.17 453 SER A CA 1
ATOM 3580 C C . SER A 1 453 ? 12.593 -22.531 -2.196 1.00 27.17 453 SER A C 1
ATOM 3582 O O . SER A 1 453 ? 12.741 -23.474 -2.971 1.00 27.17 453 SER A O 1
ATOM 3584 N N . TYR A 1 454 ? 13.408 -21.478 -2.169 1.00 28.34 454 TYR A N 1
ATOM 3585 C CA . TYR A 1 454 ? 14.598 -21.271 -2.995 1.00 28.34 454 TYR A CA 1
ATOM 3586 C C . TYR A 1 454 ? 15.677 -22.349 -2.779 1.00 28.34 454 TYR A C 1
ATOM 3588 O O . TYR A 1 454 ? 16.097 -22.597 -1.649 1.00 28.34 454 TYR A O 1
ATOM 3596 N N . CYS A 1 455 ? 16.206 -22.907 -3.874 1.00 23.08 455 CYS A N 1
ATOM 3597 C CA . CYS A 1 455 ? 17.440 -23.693 -3.874 1.00 23.08 455 CYS A CA 1
ATOM 3598 C C . CYS A 1 455 ? 18.663 -22.792 -3.631 1.00 23.08 455 CYS A C 1
ATOM 3600 O O . CYS A 1 455 ? 18.966 -21.908 -4.432 1.00 23.08 455 CYS A O 1
ATOM 3602 N N . SER A 1 456 ? 19.402 -23.066 -2.555 1.00 25.27 456 SER A N 1
ATOM 3603 C CA . SER A 1 456 ? 20.790 -22.635 -2.377 1.00 25.27 456 SER A CA 1
ATOM 3604 C C . SER A 1 456 ? 21.700 -23.794 -2.778 1.00 25.27 456 SER A C 1
ATOM 3606 O O . SER A 1 456 ? 21.734 -24.826 -2.114 1.00 25.27 456 SER A O 1
ATOM 3608 N N . THR A 1 457 ? 22.423 -23.649 -3.884 1.00 25.47 457 THR A N 1
ATOM 3609 C CA . THR A 1 457 ? 23.473 -24.585 -4.291 1.00 25.47 457 THR A CA 1
ATOM 3610 C C . THR A 1 457 ? 24.737 -24.359 -3.464 1.00 25.47 457 THR A C 1
ATOM 3612 O O . THR A 1 457 ? 25.400 -23.332 -3.630 1.00 25.47 457 THR A O 1
ATOM 3615 N N . ARG A 1 458 ? 25.132 -25.350 -2.659 1.00 25.80 458 ARG A N 1
ATOM 3616 C CA . ARG A 1 458 ? 26.544 -25.661 -2.381 1.00 25.80 458 ARG A CA 1
ATOM 3617 C C . ARG A 1 458 ? 26.730 -27.178 -2.345 1.00 25.80 458 ARG A C 1
ATOM 3619 O O . ARG A 1 458 ? 26.116 -27.860 -1.537 1.00 25.80 458 ARG A O 1
ATOM 3626 N N . HIS A 1 459 ? 27.572 -27.665 -3.250 1.00 23.83 459 HIS A N 1
ATOM 3627 C CA . HIS A 1 459 ? 28.117 -29.020 -3.272 1.00 23.83 459 HIS A CA 1
ATOM 3628 C C . HIS A 1 459 ? 29.118 -29.210 -2.123 1.00 23.83 459 HIS A C 1
ATOM 3630 O O . HIS A 1 459 ? 29.998 -28.362 -1.966 1.00 23.83 459 HIS A O 1
ATOM 3636 N N . LEU A 1 460 ? 29.026 -30.330 -1.399 1.00 24.17 460 LEU A N 1
ATOM 3637 C CA . LEU A 1 460 ? 30.135 -31.272 -1.172 1.00 24.17 460 LEU A CA 1
ATOM 3638 C C . LEU A 1 460 ? 29.625 -32.558 -0.497 1.00 24.17 460 LEU A C 1
ATOM 3640 O O . LEU A 1 460 ? 28.674 -32.535 0.280 1.00 24.17 460 LEU A O 1
ATOM 3644 N N . ASP A 1 461 ? 30.250 -33.660 -0.892 1.00 25.77 461 ASP A N 1
ATOM 3645 C CA . ASP A 1 461 ? 29.828 -35.055 -0.776 1.00 25.77 461 ASP A CA 1
ATOM 3646 C C . ASP A 1 461 ? 29.863 -35.665 0.645 1.00 25.77 461 ASP A C 1
ATOM 3648 O O . ASP A 1 461 ? 30.735 -35.342 1.444 1.00 25.77 461 ASP A O 1
ATOM 3652 N N . THR A 1 462 ? 28.900 -36.577 0.881 1.00 26.59 462 THR A N 1
ATOM 3653 C CA . THR A 1 462 ? 28.911 -37.892 1.591 1.00 26.59 462 THR A CA 1
ATOM 3654 C C . THR A 1 462 ? 29.892 -38.083 2.776 1.00 26.59 462 THR A C 1
ATOM 3656 O O . THR A 1 462 ? 31.086 -37.876 2.628 1.00 26.59 462 THR A O 1
ATOM 3659 N N . VAL A 1 463 ? 29.491 -38.538 3.978 1.00 27.25 463 VAL A N 1
ATOM 3660 C CA . VAL A 1 463 ? 29.134 -39.935 4.335 1.00 27.25 463 VAL A CA 1
ATOM 3661 C C . VAL A 1 463 ? 28.318 -40.012 5.648 1.00 27.25 463 VAL A C 1
ATOM 3663 O O . VAL A 1 463 ? 28.495 -39.229 6.573 1.00 27.25 463 VAL A O 1
ATOM 3666 N N . GLN A 1 464 ? 27.425 -41.006 5.661 1.00 28.48 464 GLN A N 1
ATOM 3667 C CA . GLN A 1 464 ? 26.513 -41.533 6.687 1.00 28.48 464 GLN A CA 1
ATOM 3668 C C . GLN A 1 464 ? 26.989 -41.523 8.155 1.00 28.48 464 GLN A C 1
ATOM 3670 O O . GLN A 1 464 ? 28.036 -42.079 8.457 1.00 28.48 464 GLN A O 1
ATOM 3675 N N . THR A 1 465 ? 26.119 -41.064 9.064 1.00 27.03 465 THR A N 1
ATOM 3676 C CA . THR A 1 465 ? 25.579 -41.838 10.211 1.00 27.03 465 THR A CA 1
ATOM 3677 C C . THR A 1 465 ? 24.390 -41.076 10.809 1.00 27.03 465 THR A C 1
ATOM 3679 O O . THR A 1 465 ? 24.349 -39.852 10.740 1.00 27.03 465 THR A O 1
ATOM 3682 N N . GLY A 1 466 ? 23.377 -41.809 11.270 1.00 27.75 466 GLY A N 1
ATOM 3683 C CA . GLY A 1 466 ? 22.047 -41.287 11.579 1.00 27.75 466 GLY A CA 1
ATOM 3684 C C . GLY A 1 466 ? 21.897 -40.525 12.899 1.00 27.75 466 GLY A C 1
ATOM 3685 O O . GLY A 1 466 ? 22.805 -40.463 13.717 1.00 27.75 466 GLY A O 1
ATOM 3686 N N . GLU A 1 467 ? 20.664 -40.031 13.052 1.00 26.06 467 GLU A N 1
ATOM 3687 C CA . GLU A 1 467 ? 20.017 -39.372 14.198 1.00 26.06 467 GLU A CA 1
ATOM 3688 C C . GLU A 1 467 ? 20.010 -37.826 14.263 1.00 26.06 467 GLU A C 1
ATOM 3690 O O . GLU A 1 467 ? 20.988 -37.155 14.561 1.00 26.06 467 GLU A O 1
ATOM 3695 N N . SER A 1 468 ? 18.778 -37.318 14.106 1.00 27.55 468 SER A N 1
ATOM 3696 C CA . SER A 1 468 ? 18.164 -36.161 14.772 1.00 27.55 468 SER A CA 1
ATOM 3697 C C . SER A 1 468 ? 18.469 -34.712 14.339 1.00 27.55 468 SER A C 1
ATOM 3699 O O . SER A 1 468 ? 19.597 -34.254 14.197 1.00 27.55 468 SER A O 1
ATOM 3701 N N . THR A 1 469 ? 17.366 -33.948 14.380 1.00 28.06 469 THR A N 1
ATOM 3702 C CA . THR A 1 469 ? 17.212 -32.495 14.604 1.00 28.06 469 THR A CA 1
ATOM 3703 C C . THR A 1 469 ? 17.356 -31.543 13.409 1.00 28.06 469 THR A C 1
ATOM 3705 O O . THR A 1 469 ? 18.413 -30.998 13.113 1.00 28.06 469 THR A O 1
ATOM 3708 N N . LEU A 1 470 ? 16.205 -31.246 12.792 1.00 27.02 470 LEU A N 1
ATOM 3709 C CA . LEU A 1 470 ? 15.961 -30.039 11.999 1.00 27.02 470 LEU A CA 1
ATOM 3710 C C . LEU A 1 470 ? 16.045 -28.803 12.910 1.00 27.02 470 LEU A C 1
ATOM 3712 O O . LEU A 1 470 ? 15.099 -28.498 13.635 1.00 27.02 470 LEU A O 1
ATOM 3716 N N . LEU A 1 471 ? 17.167 -28.085 12.858 1.00 29.66 471 LEU A N 1
ATOM 3717 C CA . LEU A 1 471 ? 17.283 -26.724 13.378 1.00 29.66 471 LEU A CA 1
ATOM 3718 C C . LEU A 1 471 ? 17.157 -25.727 12.225 1.00 29.66 471 LEU A C 1
ATOM 3720 O O . LEU A 1 471 ? 17.915 -25.735 11.256 1.00 29.66 471 LEU A O 1
ATOM 3724 N N . SER A 1 472 ? 16.129 -24.897 12.354 1.00 29.55 472 SER A N 1
ATOM 3725 C CA . SER A 1 472 ? 15.744 -23.812 11.467 1.00 29.55 472 SER A CA 1
ATOM 3726 C C . SER A 1 472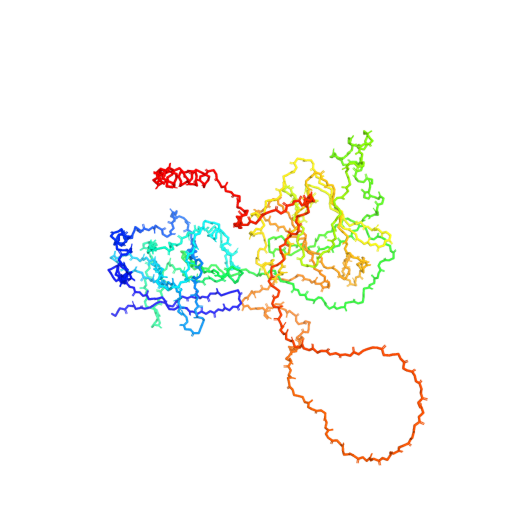 ? 16.783 -22.695 11.422 1.00 29.55 472 SER A C 1
ATOM 3728 O O . SER A 1 472 ? 17.344 -22.298 12.438 1.00 29.55 472 SER A O 1
ATOM 3730 N N . CYS A 1 473 ? 16.953 -22.121 10.235 1.00 25.69 473 CYS A N 1
ATOM 3731 C CA . CYS A 1 473 ? 17.711 -20.901 10.007 1.00 25.69 473 CYS A CA 1
ATOM 3732 C C . CYS A 1 473 ? 16.909 -19.683 10.505 1.00 25.69 473 CYS A C 1
ATOM 3734 O O . CYS A 1 473 ? 15.993 -19.226 9.820 1.00 25.69 473 CYS A O 1
ATOM 3736 N N . THR A 1 474 ? 17.258 -19.137 11.669 1.00 33.12 474 THR A N 1
ATOM 3737 C CA . THR A 1 474 ? 16.758 -17.845 12.165 1.00 33.12 474 THR A CA 1
ATOM 3738 C C . THR A 1 474 ? 17.921 -16.880 12.364 1.00 33.12 474 THR A C 1
ATOM 3740 O O . THR A 1 474 ? 18.914 -17.180 13.019 1.00 33.12 474 THR A O 1
ATOM 3743 N N . SER A 1 475 ? 17.821 -15.702 11.748 1.00 39.88 475 SER A N 1
ATOM 3744 C CA . SER A 1 475 ? 18.715 -14.576 12.010 1.00 39.88 475 SER A CA 1
ATOM 3745 C C . SER A 1 475 ? 18.347 -13.967 13.363 1.00 39.88 475 SER A C 1
ATOM 3747 O O . SER A 1 475 ? 17.410 -13.174 13.442 1.00 39.88 475 SER A O 1
ATOM 3749 N N . GLU A 1 476 ? 19.051 -14.367 14.415 1.00 43.59 476 GLU A N 1
ATOM 3750 C CA . GLU A 1 476 ? 18.777 -13.928 15.784 1.00 43.59 476 GLU A CA 1
ATOM 3751 C C . GLU A 1 476 ? 19.487 -12.615 16.125 1.00 43.59 476 GLU A C 1
ATOM 3753 O O . GLU A 1 476 ? 20.687 -12.413 15.875 1.00 43.59 476 GLU A O 1
ATOM 3758 N N . THR A 1 477 ? 18.726 -11.719 16.742 1.00 60.78 477 THR A N 1
ATOM 3759 C CA . THR A 1 477 ? 19.236 -10.497 17.365 1.00 60.78 477 THR A CA 1
ATOM 3760 C C . THR A 1 477 ? 20.169 -10.837 18.541 1.00 60.78 477 THR A C 1
ATOM 3762 O O . THR A 1 477 ? 20.117 -11.920 19.120 1.00 60.78 477 THR A O 1
ATOM 3765 N N . GLU A 1 478 ? 21.072 -9.923 18.911 1.00 55.44 478 GLU A N 1
ATOM 3766 C CA . GLU A 1 478 ? 22.026 -10.115 20.026 1.00 55.44 478 GLU A CA 1
ATOM 3767 C C . GLU A 1 478 ? 21.321 -10.424 21.365 1.00 55.44 478 GLU A C 1
ATOM 3769 O O . GLU A 1 478 ? 21.852 -11.142 22.211 1.00 55.44 478 GLU A O 1
ATOM 3774 N N . GLU A 1 479 ? 20.104 -9.916 21.545 1.00 47.28 479 GLU A N 1
ATOM 3775 C CA . GLU A 1 479 ? 19.285 -10.125 22.739 1.00 47.28 479 GLU A CA 1
ATOM 3776 C C . GLU A 1 479 ? 18.696 -11.548 22.790 1.00 47.28 479 GLU A C 1
ATOM 3778 O O . GLU A 1 479 ? 18.709 -12.186 23.845 1.00 47.28 479 GLU A O 1
ATOM 3783 N N . GLU A 1 480 ? 18.308 -12.107 21.638 1.00 48.94 480 GLU A N 1
ATOM 3784 C CA . GLU A 1 480 ? 17.893 -13.512 21.498 1.00 48.94 480 GLU A CA 1
ATOM 3785 C C . GLU A 1 480 ? 19.071 -14.468 21.716 1.00 48.94 480 GLU A C 1
ATOM 3787 O O . GLU A 1 480 ? 18.938 -15.437 22.466 1.00 48.94 480 GLU A O 1
ATOM 3792 N N . ARG A 1 481 ? 20.261 -14.137 21.191 1.00 61.31 481 ARG A N 1
ATOM 3793 C CA . ARG A 1 481 ? 21.487 -14.918 21.440 1.00 61.31 481 ARG A CA 1
ATOM 3794 C C . ARG A 1 481 ? 21.831 -14.993 22.928 1.00 61.31 481 ARG A C 1
ATOM 3796 O O . ARG A 1 481 ? 22.217 -16.052 23.422 1.00 61.31 481 ARG A O 1
ATOM 3803 N N . ARG A 1 482 ? 21.640 -13.900 23.672 1.00 56.25 482 ARG A N 1
ATOM 3804 C CA . ARG A 1 482 ? 21.839 -13.883 25.132 1.00 56.25 482 ARG A CA 1
ATOM 3805 C C . ARG A 1 482 ? 20.777 -14.692 25.866 1.00 56.25 482 ARG A C 1
ATOM 3807 O O . ARG A 1 482 ? 21.121 -15.441 26.776 1.00 56.25 482 ARG A O 1
ATOM 3814 N N . ALA A 1 483 ? 19.512 -14.598 25.461 1.00 59.50 483 ALA A N 1
ATOM 3815 C CA . ALA A 1 483 ? 18.436 -15.383 26.063 1.00 59.50 483 ALA A CA 1
ATOM 3816 C C . ALA A 1 483 ? 18.634 -16.896 25.853 1.00 59.50 483 ALA A C 1
ATOM 3818 O O . ALA A 1 483 ? 18.402 -17.684 26.773 1.00 59.50 483 ALA A O 1
ATOM 3819 N N . ILE A 1 484 ? 19.117 -17.301 24.676 1.00 67.50 484 ILE A N 1
ATOM 3820 C CA . ILE A 1 484 ? 19.427 -18.697 24.347 1.00 67.50 484 ILE A CA 1
ATOM 3821 C C . ILE A 1 484 ? 20.657 -19.179 25.116 1.00 67.50 484 ILE A C 1
ATOM 3823 O O . ILE A 1 484 ? 20.607 -20.254 25.710 1.00 67.50 484 ILE A O 1
ATOM 3827 N N . ALA A 1 485 ? 21.719 -18.374 25.201 1.00 69.19 485 ALA A N 1
ATOM 3828 C CA . ALA A 1 485 ? 22.906 -18.711 25.988 1.00 69.19 485 ALA A CA 1
ATOM 3829 C C . ALA A 1 485 ? 22.584 -18.881 27.484 1.00 69.19 485 ALA A C 1
ATOM 3831 O O . ALA A 1 485 ? 23.032 -19.840 28.111 1.00 69.19 485 ALA A O 1
ATOM 3832 N N . VAL A 1 486 ? 21.749 -18.002 28.052 1.00 71.00 486 VAL A N 1
ATOM 3833 C CA . VAL A 1 486 ? 21.298 -18.102 29.451 1.00 71.00 486 VAL A CA 1
ATOM 3834 C C . VAL A 1 486 ? 20.429 -19.344 29.666 1.00 71.00 486 VAL A C 1
ATOM 3836 O O . VAL A 1 486 ? 20.616 -20.052 30.655 1.00 71.00 486 VAL A O 1
ATOM 3839 N N . ARG A 1 487 ? 19.519 -19.666 28.735 1.00 68.00 487 ARG A N 1
ATOM 3840 C CA . ARG A 1 487 ? 18.730 -20.911 28.791 1.00 68.00 487 ARG A CA 1
ATOM 3841 C C . ARG A 1 487 ? 19.604 -22.159 28.657 1.00 68.00 487 ARG A C 1
ATOM 3843 O O . ARG A 1 487 ? 19.362 -23.126 29.372 1.00 68.00 487 ARG A O 1
ATOM 3850 N N . GLY A 1 488 ? 20.628 -22.126 27.805 1.00 67.12 488 GLY A N 1
ATOM 3851 C CA . GLY A 1 488 ? 21.595 -23.213 27.637 1.00 67.12 488 GLY A CA 1
ATOM 3852 C C . GLY A 1 488 ? 22.419 -23.458 28.901 1.00 67.12 488 GLY A C 1
ATOM 3853 O O . GLY A 1 488 ? 22.507 -24.590 29.369 1.00 67.12 488 GLY A O 1
ATOM 3854 N N . LEU A 1 489 ? 22.935 -22.394 29.523 1.00 69.81 489 LEU A N 1
ATOM 3855 C CA . LEU A 1 489 ? 23.673 -22.479 30.789 1.00 69.81 489 LEU A CA 1
ATOM 3856 C C . LEU A 1 489 ? 22.793 -22.976 31.946 1.00 69.81 489 LEU A C 1
ATOM 3858 O O . LEU A 1 489 ? 23.239 -23.790 32.750 1.00 69.81 489 LEU A O 1
ATOM 3862 N N . LEU A 1 490 ? 21.525 -22.554 32.004 1.00 67.44 490 LEU A N 1
ATOM 3863 C CA . LEU A 1 490 ? 20.551 -23.066 32.978 1.00 67.44 490 LEU A CA 1
ATOM 3864 C C . LEU A 1 490 ? 20.162 -24.531 32.729 1.00 67.44 490 LEU A C 1
ATOM 3866 O O . LEU A 1 490 ? 19.823 -25.232 33.680 1.00 67.44 490 LEU A O 1
ATOM 3870 N N . GLY A 1 491 ? 20.199 -24.993 31.477 1.00 69.12 491 GLY A N 1
ATOM 3871 C CA . GLY A 1 491 ? 19.993 -26.397 31.119 1.00 69.12 491 GLY A CA 1
ATOM 3872 C C . GLY A 1 491 ? 21.156 -27.283 31.565 1.00 69.12 491 GLY A C 1
ATOM 3873 O O . GLY A 1 491 ? 20.931 -28.339 32.150 1.00 69.12 491 GLY A O 1
ATOM 3874 N N . LEU A 1 492 ? 22.392 -26.811 31.378 1.00 64.44 492 LEU A N 1
ATOM 3875 C CA . LEU A 1 492 ? 23.608 -27.509 31.811 1.00 64.44 492 LEU A CA 1
ATOM 3876 C C . LEU A 1 492 ? 23.745 -27.556 33.339 1.00 64.44 492 LEU A C 1
ATOM 3878 O O . LEU A 1 492 ? 24.182 -28.561 33.886 1.00 64.44 492 LEU A O 1
ATOM 3882 N N . ALA A 1 493 ? 23.302 -26.513 34.045 1.00 61.69 493 ALA A N 1
ATOM 3883 C CA . ALA A 1 493 ? 23.298 -26.484 35.509 1.00 61.69 493 ALA A CA 1
ATOM 3884 C C . ALA A 1 493 ? 22.249 -27.416 36.156 1.00 61.69 493 ALA A C 1
ATOM 3886 O O . ALA A 1 493 ? 22.275 -27.608 37.369 1.00 61.69 493 ALA A O 1
ATOM 3887 N N . LYS A 1 494 ? 21.307 -27.971 35.376 1.00 59.00 494 LYS A N 1
ATOM 3888 C CA . LYS A 1 494 ? 20.214 -28.832 35.864 1.00 59.00 494 LYS A CA 1
ATOM 3889 C C . LYS A 1 494 ? 20.401 -30.321 35.570 1.00 59.00 494 LYS A C 1
ATOM 3891 O O . LYS A 1 494 ? 19.542 -31.105 35.972 1.00 59.00 494 LYS A O 1
ATOM 3896 N N . GLN A 1 495 ? 21.477 -30.729 34.898 1.00 50.22 495 GLN A N 1
ATOM 3897 C CA . GLN A 1 495 ? 21.773 -32.153 34.754 1.00 50.22 495 GLN A CA 1
ATOM 3898 C C . GLN A 1 495 ? 22.450 -32.677 36.030 1.00 50.22 495 GLN A C 1
ATOM 3900 O O . GLN A 1 495 ? 23.517 -32.180 36.391 1.00 50.22 495 GLN A O 1
ATOM 3905 N N . PRO A 1 496 ? 21.858 -33.661 36.733 1.00 49.84 496 PRO A N 1
ATOM 3906 C CA . PRO A 1 496 ? 22.558 -34.348 37.805 1.00 49.84 496 PRO A CA 1
ATOM 3907 C C . PRO A 1 496 ? 23.702 -35.159 37.192 1.00 49.84 496 PRO A C 1
ATOM 3909 O O . PRO A 1 496 ? 23.512 -35.862 36.200 1.00 49.84 496 PRO A O 1
ATOM 3912 N N . SER A 1 497 ? 24.888 -35.050 37.785 1.00 52.16 497 SER A N 1
ATOM 3913 C CA . SER A 1 497 ? 26.034 -35.906 37.490 1.00 52.16 497 SER A CA 1
ATOM 3914 C C . SER A 1 497 ? 25.626 -37.372 37.656 1.00 52.16 497 SER A C 1
ATOM 3916 O O . SER A 1 497 ? 25.426 -37.829 38.781 1.00 52.16 497 SER A O 1
ATOM 3918 N N . GLN A 1 498 ? 25.461 -38.098 36.550 1.00 46.22 498 GLN A N 1
ATOM 3919 C CA . GLN A 1 498 ? 25.369 -39.553 36.595 1.00 46.22 498 GLN A CA 1
ATOM 3920 C C . GLN A 1 498 ? 26.781 -40.121 36.739 1.00 46.22 498 GLN A C 1
ATOM 3922 O O . GLN A 1 498 ? 27.615 -39.977 35.846 1.00 46.22 498 GLN A O 1
ATOM 3927 N N . ASP A 1 499 ? 27.024 -40.727 37.899 1.00 45.06 499 ASP A N 1
ATOM 3928 C CA . ASP A 1 499 ? 28.205 -41.530 38.204 1.00 45.06 499 ASP A CA 1
ATOM 3929 C C . ASP A 1 499 ? 28.328 -42.720 37.237 1.00 45.06 499 ASP A C 1
ATOM 3931 O O . ASP A 1 499 ? 27.343 -43.434 37.020 1.00 45.06 499 ASP A O 1
ATOM 3935 N N . PRO A 1 500 ? 29.527 -43.013 36.705 1.00 47.41 500 PRO A N 1
ATOM 3936 C CA . PRO A 1 500 ? 29.774 -44.228 35.953 1.00 47.41 500 PRO A CA 1
ATOM 3937 C C . PRO A 1 500 ? 30.255 -45.327 36.912 1.00 47.41 500 PRO A C 1
ATOM 3939 O O . PRO A 1 500 ? 31.448 -45.468 37.165 1.00 47.41 500 PRO A O 1
ATOM 3942 N N . SER A 1 501 ? 29.334 -46.121 37.460 1.00 43.12 501 SER A N 1
ATOM 3943 C CA . SER A 1 501 ? 29.659 -47.468 37.957 1.00 43.12 501 SER A CA 1
ATOM 3944 C C . SER A 1 501 ? 28.420 -48.366 37.989 1.00 43.12 501 SER A C 1
ATOM 3946 O O . SER A 1 501 ? 27.639 -48.363 38.939 1.00 43.12 501 SER A O 1
ATOM 3948 N N . SER A 1 502 ? 28.233 -49.140 36.919 1.00 37.72 502 SER A N 1
ATOM 3949 C CA . SER A 1 502 ? 27.437 -50.376 36.862 1.00 37.72 502 SER A CA 1
ATOM 3950 C C . SER A 1 502 ? 27.927 -51.220 35.696 1.00 37.72 502 SER A C 1
ATOM 3952 O O . SER A 1 502 ? 27.903 -50.683 34.565 1.00 37.72 502 SER A O 1
#

Foldseek 3Di:
DDAFWAWAWEDELFDIDIAIAGEEEPVRLLCVVDDDDPVCVVVNVVQSDADAAAQDPDPPDFKEKEWEFPPFAADPVRSDTPQKHWHWYDYDLWIKIKIAGNPPPPPDATDDDPLRQVLDDHLLCLQPPDYHTHYADRHHMYIHTYPSPWDWDQDPNHIDIDQKHWYWYADPLRRIIMIMIGRDDRDDGFFAKEKDADDDDPFAFDPDFDQWAWAWEQEPNDIDIDTAGAEEPVVLVVVQCPAPLQVVCVVVVNNVVQPAAEDEDDAQEKEWEFFQFDDDPPDPTGQWHWYWYDYPQFIKIKIGGHPPTHWDDPSVVSPFSCSHSVVSVYHYDTDDRNHIHIYTLDRPWGFTDDPPDDTHIAQKHWYWGHYPVGRIIIITIHGHGMDMDTHDSHCNVVGPPDPDPPDPPPPDDDDDDDDDDDDDDDDDDDDDDDDDDDDDDDDDDDDDDDDDDDDDDDDDDDDDDDDDDDDDDDPDDPVVVVVVVVVVVVVVVPDDDDDPDD

pLDDT: mean 73.17, std 22.83, range [20.61, 97.69]

Radius of gyration: 31.13 Å; chains: 1; bounding box: 76×74×83 Å

Organism: NCBI:txid2170265

Secondary structure (DSSP, 8-state):
----EEEEEEE-SS-EEEEEEEEEEHHHHHHTT----TTTHHHHHHHTS-PEEESSSSTT--EEEEEPPTT-EEETTTTEEESEEEEEEEETTEEEEEEEE---STT------HHHHHH---GGGGG--S-EEEEPPSSS-EEEEPPTT-EEEEETTEEEEESEEEEEEEETTTTEEEEEEEESSPPPPPPEEEEEEPP----EE-SS--SEEEEEEEETTEEEEEEEEEEEHHHHHHHHHH-TTTHHHHHTT-GGG---EEEE--TTEEEEPPTT-B--SSSPPBSEEEEEEE-SS-EEEEEEEPTTPPPPPHHHHTTTTHHHHTTTTPEEEEPPSSS-EEEE--TT--EEE-TTS-SEESSEEEEEEE-TT-S-EEEEEEES-EEEEEE-TT-TTSS---S------------PPPP---------------------------------PPP----------------------HHHHHHHHHHHHHHHTTS-------